Protein AF-A0A6I7MMA4-F1 (afdb_monomer_lite)

Secondary structure (DSSP, 8-state):
--HHHHHHHHHHHHHHHHHHHH---HHHHHHHHHHHTTTTTSHHHHHH--TT--B--HHHHHTT--EEEE-SSSTTEEEE--SSHHHHHHHHHHHHHH-GGGTTGGGS-TT-HHHHHHHHHHTTSSSSTTHHHHHHHHHHHHTTHHHHHHHHHHHHHTT--SS--B--SS--SSEEEEEE-SEEEEETTEEEEEEEE-EEEEE-SSPEEE-SBTTEEEEEEE--SSSTT-EEEEEEEE-TTS-EEEEEEEEEEEE---TT-EE-TT-EEEEEB--SSS-SS-EEEEEEEEE-TTS-EEEE-HHHHHHHHHHHHT---EEEETTEETTGGGS-GGG--------SSHHHHHHHHHHSGGG-----TT-HHHHHHHHHHHHHHHHHHHHTT--HHHHHHHHHHHHHHTEEE-GGG-TTSSEEEEEEETTEEEEEEEE-SS-EEEEEPPHHHHHHHHHHHT-TTS-HHHHHHHHHHHHHHHHHHHHHHHHHHHHHHHHHHHHHHH--

Radius of gyration: 26.48 Å; chains: 1; bounding box: 68×51×70 Å

pLDDT: mean 87.68, std 12.59, range [37.91, 98.69]

Structure (mmCIF, N/CA/C/O backbone):
data_AF-A0A6I7MMA4-F1
#
_entry.id   AF-A0A6I7MMA4-F1
#
loop_
_atom_site.group_PDB
_atom_site.id
_atom_site.type_symbol
_atom_site.label_atom_id
_atom_site.label_alt_id
_atom_site.label_comp_id
_atom_site.label_asym_id
_atom_site.label_entity_id
_atom_site.label_seq_id
_atom_site.pdbx_PDB_ins_code
_atom_site.Cartn_x
_atom_site.Cartn_y
_atom_site.Cartn_z
_atom_site.occupancy
_atom_site.B_iso_or_equiv
_atom_site.auth_seq_id
_atom_site.auth_comp_id
_atom_site.auth_asym_id
_atom_site.auth_atom_id
_atom_site.pdbx_PDB_model_num
ATOM 1 N N . MET A 1 1 ? 11.906 -12.642 12.356 1.00 66.19 1 MET A N 1
ATOM 2 C CA . MET A 1 1 ? 12.248 -12.448 10.930 1.00 66.19 1 MET A CA 1
ATOM 3 C C . MET A 1 1 ? 13.527 -11.612 10.872 1.00 66.19 1 MET A C 1
ATOM 5 O O . MET A 1 1 ? 13.758 -10.860 11.810 1.00 66.19 1 MET A O 1
ATOM 9 N N . SER A 1 2 ? 14.423 -11.794 9.896 1.00 89.19 2 SER A N 1
ATOM 10 C CA . SER A 1 2 ? 15.614 -10.927 9.778 1.00 89.19 2 SER A CA 1
ATOM 11 C C . SER A 1 2 ? 15.249 -9.587 9.121 1.00 89.19 2 SER A C 1
ATOM 13 O O . SER A 1 2 ? 14.313 -9.537 8.327 1.00 89.19 2 SER A O 1
ATOM 15 N N . LYS A 1 3 ? 16.024 -8.515 9.352 1.00 92.38 3 LYS A N 1
ATOM 16 C CA . LYS A 1 3 ? 15.817 -7.218 8.664 1.00 92.38 3 LYS A CA 1
ATOM 17 C C . LYS A 1 3 ? 15.862 -7.341 7.134 1.00 92.38 3 LYS A C 1
ATOM 19 O O . LYS A 1 3 ? 15.180 -6.612 6.420 1.00 92.38 3 LYS A O 1
ATOM 24 N N . ASN A 1 4 ? 16.661 -8.277 6.618 1.00 94.69 4 ASN A N 1
ATOM 25 C CA . ASN A 1 4 ? 16.709 -8.589 5.191 1.00 94.69 4 ASN A CA 1
ATOM 26 C C . ASN A 1 4 ? 15.389 -9.186 4.699 1.00 94.69 4 ASN A C 1
ATOM 28 O O . ASN A 1 4 ? 14.907 -8.793 3.642 1.00 94.69 4 ASN A O 1
ATOM 32 N N . GLN A 1 5 ? 14.820 -10.129 5.453 1.00 91.62 5 GLN A N 1
ATOM 33 C CA . GLN A 1 5 ? 13.535 -10.743 5.128 1.00 91.62 5 GLN A CA 1
ATOM 34 C C . GLN A 1 5 ? 12.402 -9.716 5.205 1.00 91.62 5 GLN A C 1
ATOM 36 O O . GLN A 1 5 ? 11.615 -9.640 4.271 1.00 91.62 5 GLN A O 1
ATOM 41 N N . GLU A 1 6 ? 12.383 -8.865 6.235 1.00 90.81 6 GLU A N 1
ATOM 42 C CA . GLU A 1 6 ? 11.407 -7.772 6.366 1.00 90.81 6 GLU A CA 1
ATOM 43 C C . GLU A 1 6 ? 11.469 -6.808 5.172 1.00 90.81 6 GLU A C 1
ATOM 45 O O . GLU A 1 6 ? 10.444 -6.485 4.573 1.00 90.81 6 GLU A O 1
ATOM 50 N N . TYR A 1 7 ? 12.675 -6.388 4.772 1.00 95.94 7 TYR A N 1
ATOM 51 C CA . TYR A 1 7 ? 12.867 -5.558 3.580 1.00 95.94 7 TYR A CA 1
ATOM 52 C C . TYR A 1 7 ? 12.388 -6.267 2.310 1.00 95.94 7 TYR A C 1
ATOM 54 O O . TYR A 1 7 ? 11.692 -5.675 1.487 1.00 95.94 7 TYR A O 1
ATOM 62 N N . ALA A 1 8 ? 12.776 -7.533 2.140 1.00 96.19 8 ALA A N 1
ATOM 63 C CA . ALA A 1 8 ? 12.435 -8.307 0.960 1.00 96.19 8 ALA A CA 1
ATOM 64 C C . ALA A 1 8 ? 10.924 -8.493 0.830 1.00 96.19 8 ALA A C 1
ATOM 66 O O . ALA A 1 8 ? 10.389 -8.290 -0.249 1.00 96.19 8 ALA A O 1
ATOM 67 N N . GLU A 1 9 ? 10.232 -8.840 1.913 1.00 90.88 9 GLU A N 1
ATOM 68 C CA . GLU A 1 9 ? 8.772 -8.948 1.923 1.00 90.88 9 GLU A CA 1
ATOM 69 C C . GLU A 1 9 ? 8.098 -7.622 1.593 1.00 90.88 9 GLU A C 1
ATOM 71 O O . GLU A 1 9 ? 7.162 -7.595 0.799 1.00 90.88 9 GLU A O 1
ATOM 76 N N . ARG A 1 10 ? 8.602 -6.519 2.156 1.00 91.75 10 ARG A N 1
ATOM 77 C CA . ARG A 1 10 ? 8.031 -5.191 1.935 1.00 91.75 10 ARG A CA 1
ATOM 78 C C . ARG A 1 10 ? 8.151 -4.722 0.485 1.00 91.75 10 ARG A C 1
ATOM 80 O O . ARG A 1 10 ? 7.225 -4.107 -0.027 1.00 91.75 10 ARG A O 1
ATOM 87 N N . TYR A 1 11 ? 9.275 -4.997 -0.177 1.00 96.38 11 TYR A N 1
ATOM 88 C CA . TYR A 1 11 ? 9.574 -4.431 -1.500 1.00 96.38 11 TYR A CA 1
ATOM 89 C C . TYR A 1 11 ? 9.587 -5.453 -2.646 1.00 96.38 11 TYR A C 1
ATOM 91 O O . TYR A 1 11 ? 9.864 -5.092 -3.794 1.00 96.38 11 TYR A O 1
ATOM 99 N N . ALA A 1 12 ? 9.242 -6.717 -2.377 1.00 96.12 12 ALA A N 1
ATOM 100 C CA . ALA A 1 12 ? 9.187 -7.775 -3.386 1.00 96.12 12 ALA A CA 1
ATOM 101 C C . ALA A 1 12 ? 8.295 -7.412 -4.571 1.00 96.12 12 ALA A C 1
ATOM 103 O O . ALA A 1 12 ? 8.682 -7.631 -5.717 1.00 96.12 12 ALA A O 1
ATOM 104 N N . ASN A 1 13 ? 7.126 -6.819 -4.318 1.00 94.31 13 ASN A N 1
ATOM 105 C CA . ASN A 1 13 ? 6.197 -6.443 -5.380 1.00 94.31 13 ASN A CA 1
ATOM 106 C C . ASN A 1 13 ? 6.811 -5.430 -6.357 1.00 94.31 13 ASN A C 1
ATOM 108 O O . ASN A 1 13 ? 6.640 -5.581 -7.568 1.00 94.31 13 ASN A O 1
ATOM 112 N N . PHE A 1 14 ? 7.589 -4.459 -5.865 1.00 96.50 14 PHE A N 1
ATOM 113 C CA . PHE A 1 14 ? 8.322 -3.536 -6.733 1.00 96.50 14 PHE A CA 1
ATOM 114 C C . PHE A 1 14 ? 9.358 -4.283 -7.570 1.00 96.50 14 PHE A C 1
ATOM 116 O O . PHE A 1 14 ? 9.364 -4.142 -8.790 1.00 96.50 14 PHE A O 1
ATOM 123 N N . ALA A 1 15 ? 10.182 -5.131 -6.952 1.00 97.50 15 ALA A N 1
ATOM 124 C CA . ALA A 1 15 ? 11.195 -5.909 -7.664 1.00 97.50 15 ALA A CA 1
ATOM 125 C C . ALA A 1 15 ? 10.592 -6.840 -8.733 1.00 97.50 15 ALA A C 1
ATOM 127 O O . ALA A 1 15 ? 11.100 -6.906 -9.850 1.00 97.50 15 ALA A O 1
ATOM 128 N N . MET A 1 16 ? 9.470 -7.500 -8.437 1.00 95.81 16 MET A N 1
ATOM 129 C CA . MET A 1 16 ? 8.753 -8.352 -9.391 1.00 95.81 16 MET A CA 1
ATOM 130 C C . MET A 1 16 ? 8.160 -7.550 -10.561 1.00 95.81 16 MET A C 1
ATOM 132 O O . MET A 1 16 ? 8.189 -8.014 -11.703 1.00 95.81 16 MET A O 1
ATOM 136 N N . VAL A 1 17 ? 7.664 -6.328 -10.314 1.00 93.94 17 VAL A N 1
ATOM 137 C CA . VAL A 1 17 ? 7.262 -5.400 -11.387 1.00 93.94 17 VAL A CA 1
ATOM 138 C C . VAL A 1 17 ? 8.458 -5.050 -12.274 1.00 93.94 17 VAL A C 1
ATOM 140 O O . VAL A 1 17 ? 8.349 -5.130 -13.500 1.00 93.94 17 VAL A O 1
ATOM 143 N N . GLN A 1 18 ? 9.605 -4.718 -11.678 1.00 95.81 18 GLN A N 1
ATOM 144 C CA . GLN A 1 18 ? 10.818 -4.395 -12.432 1.00 95.81 18 GLN A CA 1
ATOM 145 C C . GLN A 1 18 ? 11.325 -5.592 -13.250 1.00 95.81 18 GLN A C 1
ATOM 147 O O . GLN A 1 18 ? 11.716 -5.420 -14.406 1.00 95.81 18 GLN A O 1
ATOM 152 N N . MET A 1 19 ? 11.232 -6.810 -12.711 1.00 96.00 19 MET A N 1
ATOM 153 C CA . MET A 1 19 ? 11.585 -8.037 -13.425 1.00 96.00 19 MET A CA 1
ATOM 154 C C . MET A 1 19 ? 10.738 -8.236 -14.678 1.00 96.00 19 MET A C 1
ATOM 156 O O . MET A 1 19 ? 11.293 -8.411 -15.761 1.00 96.00 19 MET A O 1
ATOM 160 N N . ARG A 1 20 ? 9.409 -8.125 -14.569 1.00 91.25 20 ARG A N 1
ATOM 161 C CA . ARG A 1 20 ? 8.512 -8.239 -15.733 1.00 91.25 20 ARG A CA 1
ATOM 162 C C . ARG A 1 20 ? 8.770 -7.156 -16.777 1.00 91.25 20 ARG A C 1
ATOM 164 O O . ARG A 1 20 ? 8.728 -7.425 -17.974 1.00 91.25 20 ARG A O 1
ATOM 171 N N . LYS A 1 21 ? 9.041 -5.928 -16.331 1.00 90.81 21 LYS A N 1
ATOM 172 C CA . LYS A 1 21 ? 9.153 -4.759 -17.210 1.00 90.81 21 LYS A CA 1
ATOM 173 C C . LYS A 1 21 ? 10.514 -4.637 -17.896 1.00 90.81 21 LYS A C 1
ATOM 175 O O . LYS A 1 21 ? 10.574 -4.227 -19.057 1.00 90.81 21 LYS A O 1
ATOM 180 N N . TYR A 1 22 ? 11.596 -4.966 -17.193 1.00 94.25 22 TYR A N 1
ATOM 181 C CA . TYR A 1 22 ? 12.970 -4.728 -17.647 1.00 94.25 22 TYR A CA 1
ATOM 182 C C . TYR A 1 22 ? 13.784 -6.004 -17.872 1.00 94.25 22 TYR A C 1
ATOM 184 O O . TYR A 1 22 ? 14.734 -5.965 -18.665 1.00 94.25 22 TYR A O 1
ATOM 192 N N . GLY A 1 23 ? 13.392 -7.122 -17.253 1.00 94.06 23 GLY A N 1
ATOM 193 C CA . GLY A 1 23 ? 14.094 -8.405 -17.327 1.00 94.06 23 GLY A CA 1
ATOM 194 C C . GLY A 1 23 ? 15.254 -8.540 -16.338 1.00 94.06 23 GLY A C 1
ATOM 195 O O . GLY A 1 23 ? 16.192 -9.277 -16.618 1.00 94.06 23 GLY A O 1
ATOM 196 N N . ILE A 1 24 ? 15.232 -7.796 -15.227 1.00 97.00 24 ILE A N 1
ATOM 197 C CA . ILE A 1 24 ? 16.217 -7.909 -14.137 1.00 97.00 24 ILE A CA 1
ATOM 198 C C . ILE A 1 24 ? 15.645 -8.877 -13.096 1.00 97.00 24 ILE A C 1
ATOM 200 O O . ILE A 1 24 ? 14.524 -8.622 -12.659 1.00 97.00 24 ILE A O 1
ATOM 204 N N . PRO A 1 25 ? 16.355 -9.930 -12.651 1.00 98.38 25 PRO A N 1
ATOM 205 C CA . PRO A 1 25 ? 15.838 -10.814 -11.611 1.00 98.38 25 PRO A CA 1
ATOM 206 C C . PRO A 1 25 ? 15.384 -10.013 -10.381 1.00 98.38 25 PRO A C 1
ATOM 208 O O . PRO A 1 25 ? 16.081 -9.101 -9.909 1.00 98.38 25 PRO A O 1
ATOM 211 N N . ALA A 1 26 ? 14.201 -10.336 -9.863 1.00 98.19 26 ALA A N 1
ATOM 212 C CA . ALA A 1 26 ? 13.658 -9.703 -8.670 1.00 98.19 26 ALA A CA 1
ATOM 213 C C . ALA A 1 26 ? 14.590 -9.931 -7.470 1.00 98.19 26 ALA A C 1
ATOM 215 O O . ALA A 1 26 ? 14.830 -9.005 -6.693 1.00 98.19 26 ALA A O 1
ATOM 216 N N . SER A 1 27 ? 15.187 -11.121 -7.365 1.00 98.50 27 SER A N 1
ATOM 217 C CA . SER A 1 27 ? 16.179 -11.468 -6.344 1.00 98.50 27 SER A CA 1
ATOM 218 C C . SER A 1 27 ? 17.401 -10.547 -6.370 1.00 98.50 27 SER A C 1
ATOM 220 O O . SER A 1 27 ? 17.832 -10.075 -5.317 1.00 98.50 27 SER A O 1
ATOM 222 N N . VAL A 1 28 ? 17.921 -10.226 -7.561 1.00 98.50 28 VAL A N 1
ATOM 223 C CA . VAL A 1 28 ? 19.062 -9.316 -7.751 1.00 98.50 28 VAL A CA 1
ATOM 224 C C . VAL A 1 28 ? 18.684 -7.902 -7.331 1.00 98.50 28 VAL A C 1
ATOM 226 O O . VAL A 1 28 ? 19.398 -7.291 -6.539 1.00 98.50 28 VAL A O 1
ATOM 229 N N . THR A 1 29 ? 17.529 -7.413 -7.787 1.00 98.31 29 THR A N 1
ATOM 230 C CA . THR A 1 29 ? 17.037 -6.071 -7.439 1.00 98.31 29 THR A CA 1
ATOM 231 C C . THR A 1 29 ? 16.865 -5.920 -5.923 1.00 98.31 29 THR A C 1
ATOM 233 O O . THR A 1 29 ? 17.318 -4.934 -5.344 1.00 98.31 29 THR A O 1
ATOM 236 N N . LEU A 1 30 ? 16.269 -6.915 -5.256 1.00 98.50 30 LEU A N 1
ATOM 237 C CA . LEU A 1 30 ? 16.106 -6.922 -3.800 1.00 98.50 30 LEU A CA 1
ATOM 238 C C . LEU A 1 30 ? 17.442 -7.007 -3.062 1.00 98.50 30 LEU A C 1
ATOM 240 O O . LEU A 1 30 ? 17.623 -6.317 -2.063 1.00 98.50 30 LEU A O 1
ATOM 244 N N . ALA A 1 31 ? 18.378 -7.832 -3.534 1.00 98.25 31 ALA A N 1
ATOM 245 C CA . ALA A 1 31 ? 19.687 -7.971 -2.906 1.00 98.25 31 ALA A CA 1
ATOM 246 C C . ALA A 1 31 ? 20.511 -6.681 -2.995 1.00 98.25 31 ALA A C 1
ATOM 248 O O . ALA A 1 31 ? 21.134 -6.297 -2.004 1.00 98.25 31 ALA A O 1
ATOM 249 N N . GLN A 1 32 ? 20.466 -5.986 -4.138 1.00 97.88 32 GLN A N 1
ATOM 250 C CA . GLN A 1 32 ? 21.055 -4.654 -4.279 1.00 97.88 32 GLN A CA 1
ATOM 251 C C . GLN A 1 32 ? 20.352 -3.662 -3.353 1.00 97.88 32 GLN A C 1
ATOM 253 O O . GLN A 1 32 ? 21.014 -3.018 -2.550 1.00 97.88 32 GLN A O 1
ATOM 258 N N . GLY A 1 33 ? 19.017 -3.610 -3.362 1.00 97.75 33 GLY A N 1
ATOM 259 C CA . GLY A 1 33 ? 18.263 -2.745 -2.456 1.00 97.75 33 GLY A CA 1
ATOM 260 C C . GLY A 1 33 ? 18.636 -2.967 -0.986 1.00 97.75 33 GLY A C 1
ATOM 261 O O . GLY A 1 33 ? 18.891 -2.009 -0.264 1.00 97.75 33 GLY A O 1
ATOM 262 N N . ILE A 1 34 ? 18.751 -4.220 -0.539 1.00 97.94 34 ILE A N 1
ATOM 263 C CA . ILE A 1 34 ? 19.208 -4.586 0.810 1.00 97.94 34 ILE A CA 1
ATOM 264 C C . ILE A 1 34 ? 20.604 -4.030 1.101 1.00 97.94 34 ILE A C 1
ATOM 266 O O . ILE A 1 34 ? 20.800 -3.412 2.149 1.00 97.94 34 ILE A O 1
ATOM 270 N N . LEU A 1 35 ? 21.553 -4.266 0.196 1.00 95.81 35 LEU A N 1
ATOM 271 C CA . LEU A 1 35 ? 22.952 -3.903 0.377 1.00 95.81 35 LEU A CA 1
ATOM 272 C C . LEU A 1 35 ? 23.149 -2.382 0.394 1.00 95.81 35 LEU A C 1
ATOM 274 O O . LEU A 1 35 ? 23.764 -1.864 1.320 1.00 95.81 35 LEU A O 1
ATOM 278 N N . GLU A 1 36 ? 22.584 -1.675 -0.586 1.00 94.81 36 GLU A N 1
ATOM 279 C CA . GLU A 1 36 ? 22.811 -0.238 -0.793 1.00 94.81 36 GLU A CA 1
ATOM 280 C C . GLU A 1 36 ? 22.034 0.642 0.206 1.00 94.81 36 GLU A C 1
ATOM 282 O O . GLU A 1 36 ? 22.424 1.772 0.496 1.00 94.81 36 GLU A O 1
ATOM 287 N N . SER A 1 37 ? 20.924 0.143 0.762 1.00 96.19 37 SER A N 1
ATOM 288 C CA . SER A 1 37 ? 20.077 0.916 1.686 1.00 96.19 37 SER A CA 1
ATOM 289 C C . SER A 1 37 ? 20.220 0.527 3.156 1.00 96.19 37 SER A C 1
ATOM 291 O O . SER A 1 37 ? 19.464 1.031 3.991 1.00 96.19 37 SER A O 1
ATOM 293 N N . SER A 1 38 ? 21.141 -0.383 3.490 1.00 95.81 38 SER A N 1
ATOM 294 C CA . SER A 1 38 ? 21.197 -1.022 4.811 1.00 95.81 38 SER A CA 1
ATOM 295 C C . SER A 1 38 ? 19.822 -1.564 5.217 1.00 95.81 38 SER A C 1
ATOM 297 O O . SER A 1 38 ? 19.294 -1.215 6.273 1.00 95.81 38 SER A O 1
ATOM 299 N N . ASN A 1 39 ? 19.190 -2.347 4.336 1.00 96.31 39 ASN A N 1
ATOM 300 C CA . ASN A 1 39 ? 17.830 -2.870 4.528 1.00 96.31 39 ASN A CA 1
ATOM 301 C C . ASN A 1 39 ? 16.769 -1.775 4.735 1.00 96.31 39 ASN A C 1
ATOM 303 O O . ASN A 1 39 ? 15.865 -1.909 5.562 1.00 96.31 39 ASN A O 1
ATOM 307 N N . GLY A 1 40 ? 16.883 -0.667 4.006 1.00 95.69 40 GLY A N 1
ATOM 308 C CA . GLY A 1 40 ? 15.987 0.487 4.095 1.00 95.69 40 GLY A CA 1
ATOM 309 C C . GLY A 1 40 ? 16.184 1.332 5.354 1.00 95.69 40 GLY A C 1
ATOM 310 O O . GLY A 1 40 ? 15.371 2.211 5.622 1.00 95.69 40 GLY A O 1
ATOM 311 N N . GLN A 1 41 ? 17.228 1.066 6.145 1.00 95.44 41 GLN A N 1
ATOM 312 C CA . GLN A 1 41 ? 17.505 1.785 7.391 1.00 95.44 41 GLN A CA 1
ATOM 313 C C . GLN A 1 41 ? 18.466 2.962 7.202 1.00 95.44 41 GLN A C 1
ATOM 315 O O . GLN A 1 41 ? 18.665 3.743 8.131 1.00 95.44 41 GLN A O 1
ATOM 320 N N . SER A 1 42 ? 19.091 3.103 6.028 1.00 94.94 42 SER A N 1
ATOM 321 C CA . SER A 1 42 ? 19.957 4.249 5.766 1.00 94.94 42 SER A CA 1
ATOM 322 C C . SER A 1 42 ? 19.147 5.546 5.773 1.00 94.94 42 SER A C 1
ATOM 324 O O . SER A 1 42 ? 18.000 5.599 5.324 1.00 94.94 42 SER A O 1
ATOM 326 N N . ARG A 1 43 ? 19.765 6.635 6.249 1.00 93.44 43 ARG A N 1
ATOM 327 C CA . ARG A 1 43 ? 19.132 7.961 6.239 1.00 93.44 43 ARG A CA 1
ATOM 328 C C . ARG A 1 43 ? 18.704 8.363 4.823 1.00 93.44 43 ARG A C 1
ATOM 330 O O . ARG A 1 43 ? 17.659 8.985 4.670 1.00 93.44 43 ARG A O 1
ATOM 337 N N . LEU A 1 44 ? 19.501 8.000 3.817 1.00 94.50 44 LEU A N 1
ATOM 338 C CA . LEU A 1 44 ? 19.212 8.266 2.411 1.00 94.50 44 LEU A CA 1
ATOM 339 C C . LEU A 1 44 ? 17.933 7.546 1.951 1.00 94.50 44 LEU A C 1
ATOM 341 O O . LEU A 1 44 ? 17.061 8.171 1.353 1.00 94.50 44 LEU A O 1
ATOM 345 N N . ALA A 1 45 ? 17.778 6.265 2.293 1.00 96.31 45 ALA A N 1
ATOM 346 C CA . ALA A 1 45 ? 16.575 5.506 1.969 1.00 96.31 45 ALA A CA 1
ATOM 347 C C . ALA A 1 45 ? 15.342 6.053 2.701 1.00 96.31 45 ALA A C 1
ATOM 349 O O . ALA A 1 45 ? 14.313 6.276 2.077 1.00 96.31 45 ALA A O 1
ATOM 350 N N . GLN A 1 46 ? 15.458 6.351 3.998 1.00 93.62 46 GLN A N 1
ATOM 351 C CA . GLN A 1 46 ? 14.330 6.818 4.812 1.00 93.62 46 GLN A CA 1
ATOM 352 C C . GLN A 1 46 ? 13.861 8.237 4.472 1.00 93.62 46 GLN A C 1
ATOM 354 O O . GLN A 1 46 ? 12.670 8.520 4.563 1.00 93.62 46 GLN A O 1
ATOM 359 N N . LYS A 1 47 ? 14.784 9.150 4.138 1.00 94.62 47 LYS A N 1
ATOM 360 C CA . LYS A 1 47 ? 14.448 10.563 3.890 1.00 94.62 47 LYS A CA 1
ATOM 361 C C . LYS A 1 47 ? 14.196 10.885 2.425 1.00 94.62 47 LYS A C 1
ATOM 363 O O . LYS A 1 47 ? 13.399 11.769 2.145 1.00 94.62 47 LYS A O 1
ATOM 368 N N . GLU A 1 48 ? 14.875 10.194 1.513 1.00 96.56 48 GLU A N 1
ATOM 369 C CA . GLU A 1 48 ? 14.837 10.504 0.078 1.00 96.56 48 GLU A CA 1
ATOM 370 C C . GLU A 1 48 ? 14.186 9.394 -0.756 1.00 96.56 48 GLU A C 1
ATOM 372 O O . GLU A 1 48 ? 14.183 9.483 -1.984 1.00 96.56 48 GLU A O 1
ATOM 377 N N . ASN A 1 49 ? 13.700 8.316 -0.123 1.00 96.75 49 ASN A N 1
ATOM 378 C CA . ASN A 1 49 ? 13.231 7.098 -0.792 1.00 96.75 49 ASN A CA 1
ATOM 379 C C . ASN A 1 49 ? 14.268 6.497 -1.760 1.00 96.75 49 ASN A C 1
ATOM 381 O O . ASN A 1 49 ? 13.918 5.761 -2.678 1.00 96.75 49 ASN A O 1
ATOM 385 N N . ASN A 1 50 ? 15.559 6.797 -1.584 1.00 96.94 50 ASN A N 1
ATOM 386 C CA . ASN A 1 50 ? 16.620 6.377 -2.496 1.00 96.94 50 ASN A CA 1
ATOM 387 C C . ASN A 1 50 ? 17.300 5.103 -1.985 1.00 96.94 50 ASN A C 1
ATOM 389 O O . ASN A 1 50 ? 18.216 5.145 -1.166 1.00 96.94 50 ASN A O 1
ATOM 393 N N . HIS A 1 51 ? 16.820 3.957 -2.472 1.00 97.56 51 HIS A N 1
ATOM 394 C CA . HIS A 1 51 ? 17.231 2.636 -1.987 1.00 97.56 51 HIS A CA 1
ATOM 395 C C . HIS A 1 51 ? 18.483 2.070 -2.674 1.00 97.56 51 HIS A C 1
ATOM 397 O O . HIS A 1 51 ? 18.972 1.025 -2.256 1.00 97.56 51 HIS A O 1
ATOM 403 N N . PHE A 1 52 ? 18.997 2.743 -3.706 1.00 96.19 52 PHE A N 1
ATOM 404 C CA . PHE A 1 52 ? 20.094 2.249 -4.550 1.00 96.19 52 PHE A CA 1
ATOM 405 C C . PHE A 1 52 ? 21.279 3.220 -4.623 1.00 96.19 52 PHE A C 1
ATOM 407 O O . PHE A 1 52 ? 22.140 3.069 -5.485 1.00 96.19 52 PHE A O 1
ATOM 414 N N . GLY A 1 53 ? 21.302 4.258 -3.778 1.00 92.94 53 GLY A N 1
ATOM 415 C CA . GLY A 1 53 ? 22.410 5.217 -3.728 1.00 92.94 53 GLY A CA 1
ATOM 416 C C . GLY A 1 53 ? 22.603 6.024 -5.018 1.00 92.94 53 GLY A C 1
ATOM 417 O O . GLY A 1 53 ? 23.714 6.448 -5.327 1.00 92.94 53 GLY A O 1
ATOM 418 N N . ILE A 1 54 ? 21.545 6.244 -5.808 1.00 92.44 54 ILE A N 1
ATOM 419 C CA . ILE A 1 54 ? 21.677 6.898 -7.120 1.00 92.44 54 ILE A CA 1
ATOM 420 C C . ILE A 1 54 ? 21.982 8.390 -6.927 1.00 92.44 54 ILE A C 1
ATOM 422 O O . ILE A 1 54 ? 21.184 9.124 -6.333 1.00 92.44 54 ILE A O 1
ATOM 426 N N . LYS A 1 55 ? 23.126 8.837 -7.458 1.00 91.81 55 LYS A N 1
ATOM 427 C CA . LYS A 1 55 ? 23.565 10.241 -7.433 1.00 91.81 55 LYS A CA 1
ATOM 428 C C . LYS A 1 55 ? 22.728 11.098 -8.397 1.00 91.81 55 LYS A C 1
ATOM 430 O O . LYS A 1 55 ? 22.404 10.675 -9.507 1.00 91.81 55 LYS A O 1
ATOM 435 N N . ALA A 1 56 ? 22.408 12.321 -7.983 1.00 93.69 56 ALA A N 1
ATOM 436 C CA . ALA A 1 56 ? 21.675 13.296 -8.786 1.00 93.69 56 ALA A CA 1
ATOM 437 C C . ALA A 1 56 ? 22.602 13.919 -9.836 1.00 93.69 56 ALA A C 1
ATOM 439 O O . ALA A 1 56 ? 23.456 14.754 -9.534 1.00 93.69 56 ALA A O 1
ATOM 440 N N . THR A 1 57 ? 22.433 13.493 -11.086 1.00 92.31 57 THR A N 1
ATOM 441 C CA . THR A 1 57 ? 23.195 14.009 -12.228 1.00 92.31 57 THR A CA 1
ATOM 442 C C . THR A 1 57 ? 22.719 15.405 -12.640 1.00 92.31 57 THR A C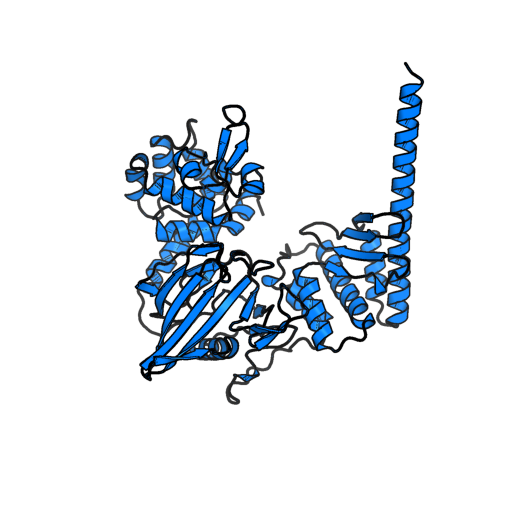 1
ATOM 444 O O . THR A 1 57 ? 21.635 15.845 -12.257 1.00 92.31 57 THR A O 1
ATOM 447 N N . ALA A 1 58 ? 23.501 16.101 -13.471 1.00 93.00 58 ALA A N 1
ATOM 448 C CA . ALA A 1 58 ? 23.078 17.382 -14.047 1.00 93.00 58 ALA A CA 1
ATOM 449 C C . ALA A 1 58 ? 21.737 17.253 -14.794 1.00 93.00 58 ALA A C 1
ATOM 451 O O . ALA A 1 58 ? 20.823 18.027 -14.537 1.00 93.00 58 ALA A O 1
ATOM 452 N N . ALA A 1 59 ? 21.580 16.201 -15.606 1.00 91.62 59 ALA A N 1
ATOM 453 C CA . ALA A 1 59 ? 20.346 15.930 -16.343 1.00 91.62 59 ALA A CA 1
ATOM 454 C C . ALA A 1 59 ? 19.131 15.694 -15.425 1.00 91.62 59 ALA A C 1
ATOM 456 O O . ALA A 1 59 ? 18.028 16.129 -15.743 1.00 91.62 59 ALA A O 1
ATOM 457 N N . TRP A 1 60 ? 19.320 15.035 -14.274 1.00 92.81 60 TRP A N 1
ATOM 458 C CA . TRP A 1 60 ? 18.256 14.866 -13.279 1.00 92.81 60 TRP A CA 1
ATOM 459 C C . TRP A 1 60 ? 17.778 16.217 -12.738 1.00 92.81 60 TRP A C 1
ATOM 461 O O . TRP A 1 60 ? 16.579 16.474 -12.679 1.00 92.81 60 TRP A O 1
ATOM 471 N N . ILE A 1 61 ? 18.721 17.092 -12.386 1.00 92.56 61 ILE A N 1
ATOM 472 C CA . ILE A 1 61 ? 18.429 18.414 -11.821 1.00 92.56 61 ILE A CA 1
ATOM 473 C C . ILE A 1 61 ? 17.785 19.325 -12.873 1.00 92.56 61 ILE A C 1
ATOM 475 O O . ILE A 1 61 ? 16.791 19.986 -12.584 1.00 92.56 61 ILE A O 1
ATOM 479 N N . GLU A 1 62 ? 18.310 19.335 -14.100 1.00 92.81 62 GLU A N 1
ATOM 480 C CA . GLU A 1 62 ? 17.746 20.089 -15.228 1.00 92.81 62 GLU A CA 1
ATOM 481 C C . GLU A 1 62 ? 16.323 19.630 -15.571 1.00 92.81 62 GLU A C 1
ATOM 483 O O . GLU A 1 62 ? 15.474 20.450 -15.914 1.00 92.81 62 GLU A O 1
ATOM 488 N N . GLY A 1 63 ? 16.036 18.336 -15.402 1.00 89.19 63 GLY A N 1
ATOM 489 C CA . GLY A 1 63 ? 14.694 17.765 -15.519 1.00 89.19 63 GLY A CA 1
ATOM 490 C C . GLY A 1 63 ? 13.750 18.090 -14.355 1.00 89.19 63 GLY A C 1
ATOM 491 O O . GLY A 1 63 ? 12.641 17.560 -14.321 1.00 89.19 63 GLY A O 1
ATOM 492 N N . GLY A 1 64 ? 14.166 18.924 -13.394 1.00 89.94 64 GLY A N 1
ATOM 493 C CA . GLY A 1 64 ? 13.375 19.294 -12.216 1.00 89.94 64 GLY A CA 1
ATOM 494 C C . GLY A 1 64 ? 13.404 18.261 -11.084 1.00 89.94 64 GLY A C 1
ATOM 495 O O . GLY A 1 64 ? 12.602 18.341 -10.153 1.00 89.94 64 GLY A O 1
ATOM 496 N N . GLY A 1 65 ? 14.311 17.286 -11.145 1.00 91.75 65 GLY A N 1
ATOM 497 C CA . GLY A 1 65 ? 14.457 16.247 -10.137 1.00 91.75 65 GLY A CA 1
ATOM 498 C C . GLY A 1 65 ? 14.936 16.790 -8.788 1.00 91.75 65 GLY A C 1
ATOM 499 O O . GLY A 1 65 ? 15.904 17.551 -8.702 1.00 91.75 65 GLY A O 1
ATOM 500 N N . LYS A 1 66 ? 14.280 16.361 -7.704 1.00 95.00 66 LYS A N 1
ATOM 501 C CA . LYS A 1 66 ? 14.660 16.712 -6.326 1.00 95.00 66 LYS A CA 1
ATOM 502 C C . LYS A 1 66 ? 15.917 15.953 -5.900 1.00 95.00 66 LYS A C 1
ATOM 504 O O . LYS A 1 66 ? 16.175 14.847 -6.375 1.00 95.00 66 LYS A O 1
ATOM 509 N N . TYR A 1 67 ? 16.701 16.520 -4.991 1.00 95.75 67 TYR A N 1
ATOM 510 C CA . TYR A 1 67 ? 17.887 15.860 -4.449 1.00 95.75 67 TYR A CA 1
ATOM 511 C C . TYR A 1 67 ? 18.130 16.255 -2.993 1.00 95.75 67 TYR A C 1
ATOM 513 O O . TYR A 1 67 ? 17.773 17.358 -2.578 1.00 95.75 67 TYR A O 1
ATOM 521 N N . GLY A 1 68 ? 18.774 15.362 -2.246 1.00 93.25 68 GLY A N 1
ATOM 522 C CA . GLY A 1 68 ? 19.301 15.634 -0.912 1.00 93.25 68 GLY A CA 1
ATOM 523 C C . GLY A 1 68 ? 20.831 15.694 -0.918 1.00 93.25 68 GLY A C 1
ATOM 524 O O . GLY A 1 68 ? 21.476 15.134 -1.809 1.00 93.25 68 GLY A O 1
ATOM 525 N N . LEU A 1 69 ? 21.405 16.394 0.062 1.00 91.88 69 LEU A N 1
ATOM 526 C CA . LEU A 1 69 ? 22.855 16.504 0.257 1.00 91.88 69 LEU A CA 1
ATOM 527 C C . LEU A 1 69 ? 23.318 15.531 1.339 1.00 91.88 69 LEU A C 1
ATOM 529 O O . LEU A 1 69 ? 22.810 15.556 2.463 1.00 91.88 69 LEU A O 1
ATOM 533 N N . TYR A 1 70 ? 24.286 14.691 0.987 1.00 88.94 70 TYR A N 1
ATOM 534 C CA . TYR A 1 70 ? 24.860 13.678 1.863 1.00 88.94 70 TYR A CA 1
ATOM 535 C C . TYR A 1 70 ? 26.368 13.604 1.640 1.00 88.94 70 TYR A C 1
ATOM 537 O O . TYR A 1 70 ? 26.845 13.754 0.520 1.00 88.94 70 TYR A O 1
ATOM 545 N N . THR A 1 71 ? 27.119 13.368 2.711 1.00 82.69 71 THR A N 1
ATOM 546 C CA . THR A 1 71 ? 28.561 13.126 2.620 1.00 82.69 71 THR A CA 1
ATOM 547 C C . THR A 1 71 ? 28.794 11.628 2.484 1.00 82.69 71 THR A C 1
ATOM 549 O O . THR A 1 71 ? 28.423 10.883 3.392 1.00 82.69 71 THR A O 1
ATOM 552 N N . ASP A 1 72 ? 29.381 11.217 1.361 1.00 77.62 72 ASP A N 1
ATOM 553 C CA . ASP A 1 72 ? 29.747 9.828 1.060 1.00 77.62 72 ASP A CA 1
ATOM 554 C C . ASP A 1 72 ? 31.251 9.751 0.740 1.00 77.62 72 ASP A C 1
ATOM 556 O O . ASP A 1 72 ? 32.070 9.793 1.660 1.00 77.62 72 ASP A O 1
ATOM 560 N N . ASP A 1 73 ? 31.639 9.782 -0.539 1.00 76.50 73 ASP A N 1
ATOM 561 C CA . ASP A 1 73 ? 33.043 9.879 -0.960 1.00 76.50 73 ASP A CA 1
ATOM 562 C C . ASP A 1 73 ? 33.582 11.308 -0.786 1.00 76.50 73 ASP A C 1
ATOM 564 O O . ASP A 1 73 ? 34.774 11.536 -0.551 1.00 76.50 73 ASP A O 1
ATOM 568 N N . LYS A 1 74 ? 32.700 12.297 -0.960 1.00 80.06 74 LYS A N 1
ATOM 569 C CA . LYS A 1 74 ? 32.990 13.727 -0.834 1.00 80.06 74 LYS A CA 1
ATOM 570 C C . LYS A 1 74 ? 31.927 14.413 0.031 1.00 80.06 74 LYS A C 1
ATOM 572 O O . LYS A 1 74 ? 30.788 13.950 0.093 1.00 80.06 74 LYS A O 1
ATOM 577 N N . PRO A 1 75 ? 32.269 15.532 0.693 1.00 83.38 75 PRO A N 1
ATOM 578 C CA . PRO A 1 75 ? 31.270 16.379 1.334 1.00 83.38 75 PRO A CA 1
ATOM 579 C C . PRO A 1 75 ? 30.216 16.865 0.333 1.00 83.38 75 PRO A C 1
ATOM 581 O O . PRO A 1 75 ? 30.554 17.210 -0.801 1.00 83.38 75 PRO A O 1
ATOM 584 N N . ASP A 1 76 ? 28.961 16.921 0.785 1.00 85.44 76 ASP A N 1
ATOM 585 C CA . ASP A 1 76 ? 27.830 17.527 0.069 1.00 85.44 76 ASP A CA 1
ATOM 586 C C . ASP A 1 76 ? 27.559 16.945 -1.332 1.00 85.44 76 ASP A C 1
ATOM 588 O O . ASP A 1 76 ? 27.199 17.656 -2.278 1.00 85.44 76 ASP A O 1
ATOM 592 N N . GLU A 1 77 ? 27.693 15.627 -1.480 1.00 90.75 77 GLU A N 1
ATOM 593 C CA . GLU A 1 77 ? 27.267 14.942 -2.694 1.00 90.75 77 GLU A CA 1
ATOM 594 C C . GLU A 1 77 ? 25.742 14.953 -2.833 1.00 90.75 77 GLU A C 1
ATOM 596 O O . GLU A 1 77 ? 24.983 14.818 -1.869 1.00 90.75 77 GLU A O 1
ATOM 601 N N . LYS A 1 78 ? 25.280 15.133 -4.075 1.00 94.25 78 LYS A N 1
ATOM 602 C CA . LYS A 1 78 ? 23.856 15.201 -4.403 1.00 94.25 78 LYS A CA 1
ATOM 603 C C . LYS A 1 78 ? 23.345 13.808 -4.737 1.00 94.25 78 LYS A C 1
ATOM 605 O O . LYS A 1 78 ? 23.797 13.203 -5.709 1.00 94.25 78 LYS A O 1
ATOM 610 N N . PHE A 1 79 ? 22.351 13.338 -3.997 1.00 95.62 79 PHE A N 1
ATOM 611 C CA . PHE A 1 79 ? 21.651 12.084 -4.269 1.00 95.62 79 PHE A CA 1
ATOM 612 C C . PHE A 1 79 ? 20.212 12.357 -4.681 1.00 95.62 79 PHE A C 1
ATOM 614 O O . PHE A 1 79 ? 19.578 13.264 -4.144 1.00 95.62 79 PHE A O 1
ATOM 621 N N . CYS A 1 80 ? 19.698 11.587 -5.640 1.00 96.56 80 CYS A N 1
ATOM 622 C CA . CYS A 1 80 ? 18.314 11.720 -6.089 1.00 96.56 80 CYS A CA 1
ATOM 623 C C . CYS A 1 80 ? 17.349 11.563 -4.909 1.00 96.56 80 CYS A C 1
ATOM 625 O O . CYS A 1 80 ? 17.563 10.708 -4.047 1.00 96.56 80 CYS A O 1
ATOM 627 N N . SER A 1 81 ? 16.289 12.368 -4.913 1.00 96.44 81 SER A N 1
ATOM 628 C CA . SER A 1 81 ? 15.177 12.298 -3.971 1.00 96.44 81 SER A CA 1
ATOM 629 C C . SER A 1 81 ? 13.898 11.972 -4.722 1.00 96.44 81 SER A C 1
ATOM 631 O O . SER A 1 81 ? 13.576 12.620 -5.724 1.00 96.44 81 SER A O 1
ATOM 633 N N . TYR A 1 82 ? 13.199 10.940 -4.265 1.00 94.81 82 TYR A N 1
ATOM 634 C CA . TYR A 1 82 ? 12.063 10.353 -4.958 1.00 94.81 82 TYR A CA 1
ATOM 635 C C . TYR A 1 82 ? 10.764 10.541 -4.179 1.00 94.81 82 TYR A C 1
ATOM 637 O O . TYR A 1 82 ? 10.745 10.512 -2.948 1.00 94.81 82 TYR A O 1
ATOM 645 N N . ALA A 1 83 ? 9.655 10.682 -4.909 1.00 90.88 83 ALA A N 1
ATOM 646 C CA . ALA A 1 83 ? 8.332 10.773 -4.296 1.00 90.88 83 ALA A CA 1
ATOM 647 C C . ALA A 1 83 ? 7.939 9.461 -3.601 1.00 90.88 83 ALA A C 1
ATOM 649 O O . ALA A 1 83 ? 7.322 9.488 -2.542 1.00 90.88 83 ALA A O 1
ATOM 650 N N . THR A 1 84 ? 8.330 8.328 -4.185 1.00 91.62 84 THR A N 1
ATOM 651 C CA . THR A 1 84 ? 7.976 6.984 -3.718 1.00 91.62 84 THR A CA 1
ATOM 652 C C . THR A 1 84 ? 9.187 6.053 -3.728 1.00 91.62 84 THR A C 1
ATOM 654 O O . THR A 1 84 ? 10.145 6.290 -4.469 1.00 91.62 84 THR A O 1
ATOM 657 N N . VAL A 1 85 ? 9.159 4.965 -2.948 1.00 95.06 85 VAL A N 1
ATOM 658 C CA . VAL A 1 85 ? 10.231 3.950 -3.005 1.00 95.06 85 VAL A CA 1
ATOM 659 C C . VAL A 1 85 ? 10.233 3.290 -4.379 1.00 95.06 85 VAL A C 1
ATOM 661 O O . VAL A 1 85 ? 11.299 3.090 -4.968 1.00 95.06 85 VAL A O 1
ATOM 664 N N . GLY A 1 86 ? 9.041 3.042 -4.931 1.00 94.19 86 GLY A N 1
ATOM 665 C CA . GLY A 1 86 ? 8.856 2.521 -6.282 1.00 94.19 86 GLY A CA 1
ATOM 666 C C . GLY A 1 86 ? 9.588 3.318 -7.372 1.00 94.19 86 GLY A C 1
ATOM 667 O O . GLY A 1 86 ? 10.144 2.717 -8.292 1.00 94.19 86 GLY A O 1
ATOM 668 N N . ASP A 1 87 ? 9.679 4.646 -7.245 1.00 94.88 87 ASP A N 1
ATOM 669 C CA . ASP A 1 87 ? 10.421 5.497 -8.190 1.00 94.88 87 ASP A CA 1
ATOM 670 C C . ASP A 1 87 ? 11.928 5.227 -8.178 1.00 94.88 87 ASP A C 1
ATOM 672 O O . ASP A 1 87 ? 12.575 5.274 -9.226 1.00 94.88 87 ASP A O 1
ATOM 676 N N . SER A 1 88 ? 12.498 4.904 -7.014 1.00 97.44 88 SER A N 1
ATOM 677 C CA . SER A 1 88 ? 13.911 4.527 -6.934 1.00 97.44 88 SER A CA 1
ATOM 678 C C . SER A 1 88 ? 14.175 3.172 -7.595 1.00 97.44 88 SER A C 1
ATOM 680 O O . SER A 1 88 ? 15.177 3.023 -8.292 1.00 97.44 88 SER A O 1
ATOM 682 N N . TYR A 1 89 ? 13.245 2.217 -7.456 1.00 97.88 89 TYR A N 1
ATOM 683 C CA . TYR A 1 89 ? 13.290 0.911 -8.127 1.00 97.88 89 TYR A CA 1
ATOM 684 C C . TYR A 1 89 ? 13.176 1.055 -9.648 1.00 97.88 89 TYR A C 1
ATOM 686 O O . TYR A 1 89 ? 13.920 0.415 -10.395 1.00 97.88 89 TYR A O 1
ATOM 694 N N . GLU A 1 90 ? 12.276 1.921 -10.112 1.00 95.31 90 GLU A N 1
ATOM 695 C CA . GLU A 1 90 ? 12.113 2.258 -11.525 1.00 95.31 90 GLU A CA 1
ATOM 696 C C . GLU A 1 90 ? 13.374 2.934 -12.088 1.00 95.31 90 GLU A C 1
ATOM 698 O O . GLU A 1 90 ? 13.878 2.522 -13.134 1.00 95.31 90 GLU A O 1
ATOM 703 N N . HIS A 1 91 ? 13.928 3.940 -11.396 1.00 95.50 91 HIS A N 1
ATOM 704 C CA . HIS A 1 91 ? 15.138 4.633 -11.849 1.00 95.50 91 HIS A CA 1
ATOM 705 C C . HIS A 1 91 ? 16.348 3.690 -11.879 1.00 95.50 91 HIS A C 1
ATOM 707 O O . HIS A 1 91 ? 17.076 3.673 -12.871 1.00 95.50 91 HIS A O 1
ATOM 713 N N . HIS A 1 92 ? 16.525 2.850 -10.855 1.00 97.06 92 HIS A N 1
ATOM 714 C CA . HIS A 1 92 ? 17.564 1.818 -10.831 1.00 97.06 92 HIS A CA 1
ATOM 715 C C . HIS A 1 92 ? 17.451 0.865 -12.030 1.00 97.06 92 HIS A C 1
ATOM 717 O O . HIS A 1 92 ? 18.421 0.629 -12.753 1.00 97.06 92 HIS A O 1
ATOM 723 N N . SER A 1 93 ? 16.246 0.363 -12.295 1.00 96.75 93 SER A N 1
ATOM 724 C CA . SER A 1 93 ? 16.017 -0.608 -13.367 1.00 96.75 93 SER A CA 1
ATOM 725 C C . SER A 1 93 ? 16.223 0.001 -14.751 1.00 96.75 93 SER A C 1
ATOM 727 O O . SER A 1 93 ? 16.848 -0.613 -15.620 1.00 96.75 93 SER A O 1
ATOM 729 N N . ARG A 1 94 ? 15.777 1.248 -14.946 1.00 95.06 94 ARG A N 1
ATOM 730 C CA . ARG A 1 94 ? 16.070 2.026 -16.153 1.00 95.06 94 ARG A CA 1
ATOM 731 C C . ARG A 1 94 ? 17.561 2.275 -16.326 1.00 95.06 94 ARG A C 1
ATOM 733 O O . ARG A 1 94 ? 18.066 2.066 -17.424 1.00 95.06 94 ARG A O 1
ATOM 740 N N . PHE A 1 95 ? 18.270 2.656 -15.264 1.00 94.56 95 PHE A N 1
ATOM 741 C CA . PHE A 1 95 ? 19.718 2.859 -15.302 1.00 94.56 95 PHE A CA 1
ATOM 742 C C . PHE A 1 95 ? 20.447 1.602 -15.794 1.00 94.56 95 PHE A C 1
ATOM 744 O O . PHE A 1 95 ? 21.272 1.696 -16.705 1.00 94.56 95 PHE A O 1
ATOM 751 N N . LEU A 1 96 ? 20.100 0.424 -15.262 1.00 96.12 96 LEU A N 1
ATOM 752 C CA . LEU A 1 96 ? 20.676 -0.841 -15.725 1.00 96.12 96 LEU A CA 1
ATOM 753 C C . LEU A 1 96 ? 20.296 -1.143 -17.181 1.00 96.12 96 LEU A C 1
ATOM 755 O O . LEU A 1 96 ? 21.158 -1.534 -17.965 1.00 96.12 96 LEU A O 1
ATOM 759 N N . LYS A 1 97 ? 19.029 -0.939 -17.566 1.00 95.62 97 LYS A N 1
ATOM 760 C CA . LYS A 1 97 ? 18.537 -1.258 -18.915 1.00 95.62 97 LYS A CA 1
ATOM 761 C C . LYS A 1 97 ? 19.109 -0.356 -20.008 1.00 95.62 97 LYS A C 1
ATOM 763 O O . LYS A 1 97 ? 19.410 -0.832 -21.101 1.00 95.62 97 LYS A O 1
ATOM 768 N N . GLU A 1 98 ? 19.203 0.941 -19.742 1.00 94.19 98 GLU A N 1
ATOM 769 C CA . GLU A 1 98 ? 19.590 1.964 -20.719 1.00 94.19 98 GLU A CA 1
ATOM 770 C C . GLU A 1 98 ? 21.119 2.053 -20.871 1.00 94.19 98 GLU A C 1
ATOM 772 O O . GLU A 1 98 ? 21.631 2.432 -21.929 1.00 94.19 98 GLU A O 1
ATOM 777 N N . ASN A 1 99 ? 21.876 1.653 -19.845 1.00 93.94 99 ASN A N 1
ATOM 778 C CA . ASN A 1 99 ? 23.330 1.670 -19.880 1.00 93.94 99 ASN A CA 1
ATOM 779 C C . ASN A 1 99 ? 23.894 0.403 -20.541 1.00 93.94 99 ASN A C 1
ATOM 781 O O . ASN A 1 99 ? 23.904 -0.687 -19.967 1.00 93.94 99 ASN A O 1
ATOM 785 N N . LYS A 1 100 ? 24.465 0.573 -21.741 1.00 95.00 100 LYS A N 1
ATOM 7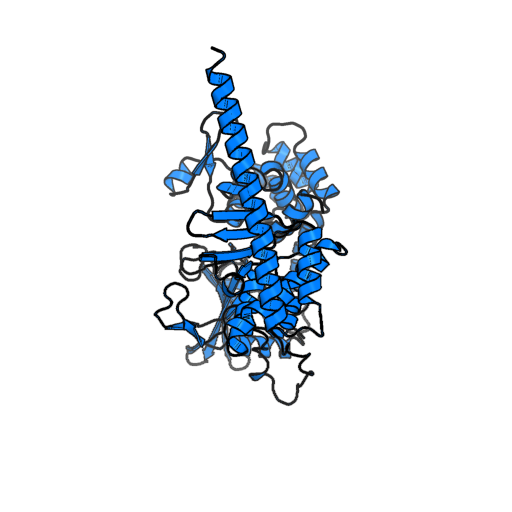86 C CA . LYS A 1 100 ? 25.057 -0.508 -22.552 1.00 95.00 100 LYS A CA 1
ATOM 787 C C . LYS A 1 100 ? 26.097 -1.353 -21.812 1.00 95.00 100 LYS A C 1
ATOM 789 O O . LYS A 1 100 ? 26.327 -2.491 -22.208 1.00 95.00 100 LYS A O 1
ATOM 794 N N . ARG A 1 101 ? 26.710 -0.828 -20.748 1.00 95.56 101 ARG A N 1
ATOM 795 C CA . ARG A 1 101 ? 27.677 -1.560 -19.924 1.00 95.56 101 ARG A CA 1
ATOM 796 C C . ARG A 1 101 ? 27.094 -2.833 -19.298 1.00 95.56 101 ARG A C 1
ATOM 798 O O . ARG A 1 101 ? 27.831 -3.791 -19.106 1.00 95.56 101 ARG A O 1
ATOM 805 N N . TYR A 1 102 ? 25.789 -2.857 -19.023 1.00 96.19 102 TYR A N 1
ATOM 806 C CA . TYR A 1 102 ? 25.096 -4.007 -18.430 1.00 96.19 102 TYR A CA 1
ATOM 807 C C . TYR A 1 102 ? 24.372 -4.877 -19.468 1.00 96.19 102 TYR A C 1
ATOM 809 O O . TYR A 1 102 ? 23.671 -5.815 -19.099 1.00 96.19 102 TYR A O 1
ATOM 817 N N . ALA A 1 103 ? 24.528 -4.600 -20.770 1.00 95.69 103 ALA A N 1
ATOM 818 C CA . ALA A 1 103 ? 23.777 -5.277 -21.830 1.00 95.69 103 ALA A CA 1
ATOM 819 C C . ALA A 1 103 ? 23.967 -6.803 -21.837 1.00 95.69 103 ALA A C 1
ATOM 821 O O . ALA A 1 103 ? 23.040 -7.529 -22.194 1.00 95.69 103 ALA A O 1
ATOM 822 N N . ASP A 1 104 ? 25.139 -7.295 -21.426 1.00 96.12 104 ASP A N 1
ATOM 823 C CA . ASP A 1 104 ? 25.408 -8.733 -21.352 1.00 96.12 104 ASP A CA 1
ATOM 824 C C . ASP A 1 104 ? 24.594 -9.440 -20.262 1.00 96.12 104 ASP A C 1
ATOM 826 O O . ASP A 1 104 ? 24.236 -10.600 -20.449 1.00 96.12 104 ASP A O 1
ATOM 830 N N . CYS A 1 105 ? 24.222 -8.751 -19.175 1.00 96.75 105 CYS A N 1
ATOM 831 C CA . CYS A 1 105 ? 23.355 -9.325 -18.141 1.00 96.75 105 CYS A CA 1
ATOM 832 C C . CYS A 1 105 ? 21.962 -9.656 -18.697 1.00 96.75 105 CYS A C 1
ATOM 834 O O . CYS A 1 105 ? 21.397 -10.699 -18.390 1.00 96.75 105 CYS A O 1
ATOM 836 N N . PHE A 1 106 ? 21.433 -8.822 -19.598 1.00 96.56 106 PHE A N 1
ATOM 837 C CA . PHE A 1 106 ? 20.111 -9.021 -20.208 1.00 96.56 106 PHE A CA 1
ATOM 838 C C . PHE A 1 106 ? 20.061 -10.137 -21.265 1.00 96.56 106 PHE A C 1
ATOM 840 O O . PHE A 1 106 ? 19.003 -10.369 -21.847 1.00 96.56 106 PHE A O 1
ATOM 847 N N . LYS A 1 107 ? 21.186 -10.805 -21.545 1.00 95.88 107 LYS A N 1
ATOM 848 C CA . LYS A 1 107 ? 21.241 -12.004 -22.399 1.00 95.88 107 LYS A CA 1
ATOM 849 C C . LYS A 1 107 ? 21.113 -13.301 -21.595 1.00 95.88 107 LYS A C 1
ATOM 851 O O . LYS A 1 107 ? 20.975 -14.364 -22.194 1.00 95.88 107 LYS A O 1
ATOM 856 N N . LEU A 1 108 ? 21.227 -13.217 -20.270 1.00 96.44 108 LEU A N 1
ATOM 857 C CA . LEU A 1 108 ? 21.137 -14.357 -19.364 1.00 96.44 108 LEU A CA 1
ATOM 858 C C . LEU A 1 108 ? 19.684 -14.817 -19.206 1.00 96.44 108 LEU A C 1
ATOM 860 O O . LEU A 1 108 ? 18.746 -14.100 -19.565 1.00 96.44 108 LEU A O 1
ATOM 864 N N . ALA A 1 109 ? 19.500 -16.014 -18.646 1.00 93.12 109 ALA A N 1
ATOM 865 C CA . ALA A 1 109 ? 18.177 -16.469 -18.241 1.00 93.12 109 ALA A CA 1
ATOM 866 C C . ALA A 1 109 ? 17.583 -15.518 -17.187 1.00 93.12 109 ALA A C 1
ATOM 868 O O . ALA A 1 109 ? 18.308 -14.920 -16.388 1.00 93.12 109 ALA A O 1
ATOM 869 N N . ALA A 1 110 ? 16.257 -15.370 -17.196 1.00 90.06 110 ALA A N 1
ATOM 870 C CA . ALA A 1 110 ? 15.552 -14.403 -16.353 1.00 90.06 110 ALA A CA 1
ATOM 871 C C . ALA A 1 110 ? 15.692 -14.681 -14.843 1.00 90.06 110 ALA A C 1
ATOM 873 O O . ALA A 1 110 ? 15.488 -13.777 -14.040 1.00 90.06 110 ALA A O 1
ATOM 874 N N . ASP A 1 111 ? 16.058 -15.903 -14.467 1.00 91.25 111 ASP A N 1
ATOM 875 C CA . ASP A 1 111 ? 16.283 -16.376 -13.101 1.00 91.25 111 ASP A CA 1
ATOM 876 C C . ASP A 1 111 ? 17.769 -16.666 -12.788 1.00 91.25 111 ASP A C 1
ATOM 878 O O . ASP A 1 111 ? 18.095 -17.122 -11.691 1.00 91.25 111 ASP A O 1
ATOM 882 N N . ASP A 1 112 ? 18.703 -16.361 -13.703 1.00 97.25 112 ASP A N 1
ATOM 883 C CA . ASP A 1 112 ? 20.148 -16.551 -13.484 1.00 97.25 112 ASP A CA 1
ATOM 884 C C . ASP A 1 112 ? 20.757 -15.420 -12.638 1.00 97.25 112 ASP A C 1
ATOM 886 O O . ASP A 1 112 ? 21.577 -14.609 -13.087 1.00 97.25 112 ASP A O 1
ATOM 890 N N . TYR A 1 113 ? 20.367 -15.361 -11.365 1.00 98.06 113 TYR A N 1
ATOM 891 C CA . TYR A 1 113 ? 20.864 -14.348 -10.437 1.00 98.06 113 TYR A CA 1
ATOM 892 C C . TYR A 1 113 ? 22.386 -14.426 -10.215 1.00 98.06 113 TYR A C 1
ATOM 894 O O . TYR A 1 113 ? 23.022 -13.413 -9.905 1.00 98.06 113 TYR A O 1
ATOM 902 N N . LYS A 1 114 ? 23.000 -15.608 -10.385 1.00 98.38 114 LYS A N 1
ATOM 903 C CA . LYS A 1 114 ? 24.450 -15.805 -10.217 1.00 98.38 114 LYS A CA 1
ATOM 904 C C . LYS A 1 114 ? 25.222 -15.145 -11.350 1.00 98.38 114 LYS A C 1
ATOM 906 O O . LYS A 1 114 ? 26.153 -14.382 -11.072 1.00 98.38 114 LYS A O 1
ATOM 911 N N . GLY A 1 115 ? 24.811 -15.393 -12.595 1.00 97.69 115 GLY A N 1
ATOM 912 C CA . GLY A 1 115 ? 25.363 -14.734 -13.773 1.00 97.69 115 GLY A CA 1
ATOM 913 C C . GLY A 1 115 ? 25.142 -13.222 -13.734 1.00 97.69 115 GLY A C 1
ATOM 914 O O . GLY A 1 115 ? 26.067 -12.462 -14.027 1.00 97.69 115 GLY A O 1
ATOM 915 N N . TRP A 1 116 ? 23.969 -12.771 -13.276 1.00 97.94 116 TRP A N 1
ATOM 916 C CA . TRP A 1 116 ? 23.686 -11.348 -13.069 1.00 97.94 116 TRP A CA 1
ATOM 917 C C . TRP A 1 116 ? 24.631 -10.697 -12.055 1.00 97.94 116 TRP A C 1
ATOM 919 O O . TRP A 1 116 ? 25.228 -9.667 -12.362 1.00 97.94 116 TRP A O 1
ATOM 929 N N . ALA A 1 117 ? 24.826 -11.302 -10.880 1.00 97.44 117 ALA A N 1
ATOM 930 C CA . ALA A 1 117 ? 25.725 -10.771 -9.853 1.00 97.44 117 ALA A CA 1
ATOM 931 C C . ALA A 1 117 ? 27.174 -10.642 -10.362 1.00 97.44 117 ALA A C 1
ATOM 933 O O . ALA A 1 117 ? 27.815 -9.608 -10.166 1.00 97.44 117 ALA A O 1
ATOM 934 N N . GLN A 1 118 ? 27.671 -11.658 -11.077 1.00 96.88 118 GLN A N 1
ATOM 935 C CA . GLN A 1 118 ? 28.999 -11.626 -11.705 1.00 96.88 118 GLN A CA 1
ATOM 936 C C . GLN A 1 118 ? 29.085 -10.577 -12.822 1.00 96.88 118 GLN A C 1
ATOM 938 O O . GLN A 1 118 ? 30.089 -9.877 -12.954 1.00 96.88 118 GLN A O 1
ATOM 943 N N . GLY A 1 119 ? 28.032 -10.453 -13.631 1.00 95.81 119 GLY A N 1
ATOM 944 C CA . GLY A 1 119 ? 27.941 -9.467 -14.702 1.00 95.81 119 GLY A CA 1
ATOM 945 C C . GLY A 1 119 ? 27.965 -8.030 -14.182 1.00 95.81 119 GLY A C 1
ATOM 946 O O . GLY A 1 119 ? 28.698 -7.209 -14.731 1.00 95.81 119 GLY A O 1
ATOM 947 N N . LEU A 1 120 ? 27.235 -7.744 -13.099 1.00 95.38 120 LEU A N 1
ATOM 948 C CA . LEU A 1 120 ? 27.213 -6.436 -12.436 1.00 95.38 120 LEU A CA 1
ATOM 949 C C . LEU A 1 120 ? 28.586 -6.052 -11.868 1.00 95.38 120 LEU A C 1
ATOM 951 O O . LEU A 1 120 ? 29.040 -4.926 -12.082 1.00 95.38 120 LEU A O 1
ATOM 955 N N . GLU A 1 121 ? 29.268 -6.981 -11.189 1.00 94.56 121 GLU A N 1
ATOM 956 C CA . GLU A 1 121 ? 30.622 -6.756 -10.660 1.00 94.56 121 GLU A CA 1
ATOM 957 C C . GLU A 1 121 ? 31.628 -6.512 -11.792 1.00 94.56 121 GLU A C 1
ATOM 959 O O . GLU A 1 121 ? 32.352 -5.518 -11.777 1.00 94.56 121 GLU A O 1
ATOM 964 N N . ARG A 1 122 ? 31.615 -7.349 -12.837 1.00 93.31 122 ARG A N 1
ATOM 965 C CA . ARG A 1 122 ? 32.485 -7.186 -14.014 1.00 93.31 122 ARG A CA 1
ATOM 966 C C . ARG A 1 122 ? 32.227 -5.876 -14.764 1.00 93.31 122 ARG A C 1
ATOM 968 O O . ARG A 1 122 ? 33.157 -5.290 -15.310 1.00 93.31 122 ARG A O 1
ATOM 975 N N . ALA A 1 123 ? 30.980 -5.412 -14.790 1.00 92.38 123 ALA A N 1
ATOM 976 C CA . ALA A 1 123 ? 30.596 -4.119 -15.346 1.00 92.38 123 ALA A CA 1
ATOM 977 C C . ALA A 1 123 ? 30.947 -2.936 -14.417 1.00 92.38 123 ALA A C 1
ATOM 979 O O . ALA A 1 123 ? 30.709 -1.781 -14.770 1.00 92.38 123 ALA A O 1
ATOM 980 N N . GLY A 1 124 ? 31.509 -3.179 -13.233 1.00 89.25 124 GLY A N 1
ATOM 981 C CA . GLY A 1 124 ? 31.907 -2.125 -12.306 1.00 89.25 124 GLY A CA 1
ATOM 982 C C . GLY A 1 124 ? 30.714 -1.361 -11.736 1.00 89.25 124 GLY A C 1
ATOM 983 O O . GLY A 1 124 ? 30.748 -0.133 -11.693 1.00 89.25 124 GLY A O 1
ATOM 984 N N . TYR A 1 125 ? 29.643 -2.070 -11.354 1.00 86.38 125 TYR A N 1
ATOM 985 C CA . TYR A 1 125 ? 28.569 -1.484 -10.541 1.00 86.38 125 TYR A CA 1
ATOM 986 C C . TYR A 1 125 ? 29.104 -1.022 -9.173 1.00 86.38 125 TYR A C 1
ATOM 988 O O . TYR A 1 125 ? 28.750 0.058 -8.715 1.00 86.38 125 TYR A O 1
ATOM 996 N N . ALA A 1 126 ? 30.015 -1.795 -8.571 1.00 80.06 126 ALA A N 1
ATOM 997 C CA . ALA A 1 126 ? 30.734 -1.444 -7.349 1.00 80.06 126 ALA A CA 1
ATOM 998 C C . ALA A 1 126 ? 32.253 -1.596 -7.541 1.00 80.06 126 ALA A C 1
ATOM 1000 O O . ALA A 1 126 ? 32.710 -2.374 -8.379 1.00 80.06 126 ALA A O 1
ATOM 1001 N N . THR A 1 127 ? 33.035 -0.839 -6.769 1.00 70.31 127 THR A N 1
ATOM 1002 C CA . THR A 1 127 ? 34.505 -0.752 -6.883 1.00 70.31 127 THR A CA 1
ATOM 1003 C C . THR A 1 127 ? 35.260 -1.784 -6.036 1.00 70.31 127 THR A C 1
ATOM 1005 O O . THR A 1 127 ? 36.449 -2.000 -6.261 1.00 70.31 127 THR A O 1
ATOM 1008 N N . GLY A 1 128 ? 34.597 -2.431 -5.071 1.00 69.31 128 GLY A N 1
ATOM 1009 C CA . GLY A 1 128 ? 35.197 -3.444 -4.200 1.00 69.31 128 GLY A CA 1
ATOM 1010 C C . GLY A 1 128 ? 35.145 -4.854 -4.795 1.00 69.31 128 GLY A C 1
ATOM 1011 O O . GLY A 1 128 ? 34.118 -5.263 -5.332 1.00 69.31 128 GLY A O 1
ATOM 1012 N N . GLY A 1 129 ? 36.226 -5.628 -4.650 1.00 71.81 129 GLY A N 1
ATOM 1013 C CA . GLY A 1 129 ? 36.183 -7.070 -4.916 1.00 71.81 129 GLY A CA 1
ATOM 1014 C C . GLY A 1 129 ? 35.289 -7.760 -3.884 1.00 71.81 129 GLY A C 1
ATOM 1015 O O . GLY A 1 129 ? 35.428 -7.465 -2.697 1.00 71.81 129 GLY A O 1
ATOM 1016 N N . ASN A 1 130 ? 34.397 -8.656 -4.329 1.00 90.94 130 ASN A N 1
ATOM 1017 C CA . ASN A 1 130 ? 33.390 -9.421 -3.563 1.00 90.94 130 ASN A CA 1
ATOM 1018 C C . ASN A 1 130 ? 31.944 -8.905 -3.669 1.00 90.94 130 ASN A C 1
ATOM 1020 O O . ASN A 1 130 ? 31.073 -9.395 -2.944 1.00 90.94 130 ASN A O 1
ATOM 1024 N N . TYR A 1 131 ? 31.644 -7.963 -4.563 1.00 93.62 131 TYR A N 1
ATOM 1025 C CA . TYR A 1 131 ? 30.271 -7.510 -4.793 1.00 93.62 131 TYR A CA 1
ATOM 1026 C C . TYR A 1 131 ? 29.368 -8.665 -5.242 1.00 93.62 131 TYR A C 1
ATOM 1028 O O . TYR A 1 131 ? 28.310 -8.896 -4.651 1.00 93.62 131 TYR A O 1
ATOM 1036 N N . ALA A 1 132 ? 29.823 -9.462 -6.215 1.00 96.25 132 ALA A N 1
ATOM 1037 C CA . ALA A 1 132 ? 29.047 -10.589 -6.728 1.00 96.25 132 ALA A CA 1
ATOM 1038 C C . ALA A 1 132 ? 28.777 -11.639 -5.638 1.00 96.25 132 ALA A C 1
ATOM 1040 O O . ALA A 1 132 ? 27.643 -12.088 -5.465 1.00 96.25 132 ALA A O 1
ATOM 1041 N N . ALA A 1 133 ? 29.808 -11.988 -4.862 1.00 96.88 133 ALA A N 1
ATOM 1042 C CA . ALA A 1 133 ? 29.700 -12.946 -3.763 1.00 96.88 133 ALA A CA 1
ATOM 1043 C C . ALA A 1 133 ? 28.742 -12.457 -2.663 1.00 96.88 133 ALA A C 1
ATOM 1045 O O . ALA A 1 133 ? 27.953 -13.239 -2.130 1.00 96.88 133 ALA A O 1
ATOM 1046 N N . ASN A 1 134 ? 28.766 -11.158 -2.347 1.00 96.44 134 ASN A N 1
ATOM 1047 C CA . ASN A 1 134 ? 27.854 -10.567 -1.373 1.00 96.44 134 ASN A CA 1
ATOM 1048 C C . ASN A 1 134 ? 26.396 -10.621 -1.832 1.00 96.44 134 ASN A C 1
ATOM 1050 O O . ASN A 1 134 ? 25.545 -11.031 -1.040 1.00 96.44 134 ASN A O 1
ATOM 1054 N N . LEU A 1 135 ? 26.106 -10.270 -3.090 1.00 97.25 135 LEU A N 1
ATOM 1055 C CA . LEU A 1 135 ? 24.747 -10.369 -3.629 1.00 97.25 135 LEU A CA 1
ATOM 1056 C C . LEU A 1 135 ? 24.242 -11.813 -3.615 1.00 97.25 135 LEU A C 1
ATOM 1058 O O . LEU A 1 135 ? 23.158 -12.066 -3.097 1.00 97.25 135 LEU A O 1
ATOM 1062 N N . GLN A 1 136 ? 25.041 -12.766 -4.105 1.00 98.25 136 GLN A N 1
ATOM 1063 C CA . GLN A 1 136 ? 24.658 -14.183 -4.109 1.00 98.25 136 GLN A CA 1
ATOM 1064 C C . GLN A 1 136 ? 24.362 -14.689 -2.693 1.00 98.25 136 GLN A C 1
ATOM 1066 O O . GLN A 1 136 ? 23.325 -15.308 -2.469 1.00 98.25 136 GLN A O 1
ATOM 1071 N N . ARG A 1 137 ? 25.202 -14.340 -1.711 1.00 97.88 137 ARG A N 1
ATOM 1072 C CA . ARG A 1 137 ? 24.972 -14.694 -0.305 1.00 97.88 137 ARG A CA 1
ATOM 1073 C C . ARG A 1 137 ? 23.685 -14.076 0.247 1.00 97.88 137 ARG A C 1
ATOM 1075 O O . ARG A 1 137 ? 22.958 -14.752 0.969 1.00 97.88 137 ARG A O 1
ATOM 1082 N N . ILE A 1 138 ? 23.399 -12.806 -0.052 1.00 97.88 138 ILE A N 1
ATOM 1083 C CA . ILE A 1 138 ? 22.150 -12.153 0.378 1.00 97.88 138 ILE A CA 1
ATOM 1084 C C . ILE A 1 138 ? 20.942 -12.881 -0.219 1.00 97.88 138 ILE A C 1
ATOM 1086 O O . ILE A 1 138 ? 19.989 -13.146 0.512 1.00 97.88 138 ILE A O 1
ATOM 1090 N N . ILE A 1 139 ? 20.994 -13.236 -1.504 1.00 98.44 139 ILE A N 1
ATOM 1091 C CA . ILE A 1 139 ? 19.920 -13.960 -2.192 1.00 98.44 139 ILE A CA 1
ATOM 1092 C C . ILE A 1 139 ? 19.688 -15.324 -1.546 1.00 98.44 139 ILE A C 1
ATOM 1094 O O . ILE A 1 139 ? 18.561 -15.625 -1.161 1.00 98.44 139 ILE A O 1
ATOM 1098 N N . GLU A 1 140 ? 20.746 -16.113 -1.369 1.00 98.00 140 GLU A N 1
ATOM 1099 C CA . GLU A 1 140 ? 20.656 -17.497 -0.896 1.00 98.00 140 GLU A CA 1
ATOM 1100 C C . GLU A 1 140 ? 20.236 -17.584 0.578 1.00 98.00 140 GLU A C 1
ATOM 1102 O O . GLU A 1 140 ? 19.328 -18.339 0.914 1.00 98.00 140 GLU A O 1
ATOM 1107 N N . VAL A 1 141 ? 20.818 -16.762 1.461 1.00 97.25 141 VAL A N 1
ATOM 1108 C CA . VAL A 1 141 ? 20.481 -16.768 2.900 1.00 97.25 141 VAL A CA 1
ATOM 1109 C C . VAL A 1 141 ? 19.038 -16.323 3.157 1.00 97.25 141 VAL A C 1
ATOM 1111 O O . VAL A 1 141 ? 18.428 -16.748 4.137 1.00 97.25 141 VAL A O 1
ATOM 1114 N N . ASN A 1 142 ? 18.483 -15.462 2.299 1.00 97.12 142 ASN A N 1
ATOM 1115 C CA . ASN A 1 142 ? 17.132 -14.921 2.471 1.00 97.12 142 ASN A CA 1
ATOM 1116 C C . ASN A 1 142 ? 16.095 -15.564 1.533 1.00 97.12 142 ASN A C 1
ATOM 1118 O O . ASN A 1 142 ? 14.925 -15.187 1.593 1.00 97.12 142 ASN A O 1
ATOM 1122 N N . GLY A 1 143 ? 16.504 -16.522 0.690 1.00 97.25 143 GLY A N 1
ATOM 1123 C CA . GLY A 1 143 ? 15.639 -17.207 -0.275 1.00 97.25 143 GLY A CA 1
ATOM 1124 C C . GLY A 1 143 ? 14.936 -16.251 -1.242 1.00 97.25 143 GLY A C 1
ATOM 1125 O O . GLY A 1 143 ? 13.726 -16.364 -1.440 1.00 97.25 143 GLY A O 1
ATOM 1126 N N . LEU A 1 144 ? 15.651 -15.249 -1.771 1.00 98.19 144 LEU A N 1
ATOM 1127 C CA . LEU A 1 144 ? 15.056 -14.189 -2.606 1.00 98.19 144 LEU A CA 1
ATOM 1128 C C . LEU A 1 144 ? 14.704 -14.660 -4.025 1.00 98.19 144 LEU A C 1
ATOM 1130 O O . LEU A 1 144 ? 13.833 -14.080 -4.668 1.00 98.19 144 LEU A O 1
ATOM 1134 N N . ASP A 1 145 ? 15.338 -15.730 -4.493 1.00 97.06 145 ASP A N 1
ATOM 1135 C CA . ASP A 1 145 ? 15.070 -16.418 -5.763 1.00 97.06 145 ASP A CA 1
ATOM 1136 C C . ASP A 1 145 ? 13.624 -16.941 -5.873 1.00 97.06 145 ASP A C 1
ATOM 1138 O O . ASP A 1 145 ? 13.108 -17.154 -6.972 1.00 97.06 145 ASP A O 1
ATOM 1142 N N . LYS A 1 146 ? 12.914 -17.086 -4.743 1.00 96.88 146 LYS A N 1
ATOM 1143 C CA . LYS A 1 146 ? 11.472 -17.379 -4.743 1.00 96.88 146 LYS A CA 1
ATOM 1144 C C . LYS A 1 146 ? 10.660 -16.342 -5.526 1.00 96.88 146 LYS A C 1
ATOM 1146 O O . LYS A 1 146 ? 9.695 -16.719 -6.181 1.00 96.88 146 LYS A O 1
ATOM 1151 N N . TYR A 1 147 ? 11.059 -15.068 -5.501 1.00 96.19 147 TYR A N 1
ATOM 1152 C CA . TYR A 1 147 ? 10.353 -14.004 -6.219 1.00 96.19 147 TYR A CA 1
ATOM 1153 C C . TYR A 1 147 ? 10.600 -14.065 -7.730 1.00 96.19 147 TYR A C 1
ATOM 1155 O O . TYR A 1 147 ? 9.702 -13.730 -8.500 1.00 96.19 147 TYR A O 1
ATOM 1163 N N . ASP A 1 148 ? 11.763 -14.563 -8.160 1.00 96.94 148 ASP A N 1
ATOM 1164 C CA . ASP A 1 148 ? 12.027 -14.822 -9.579 1.00 96.94 148 ASP A CA 1
ATOM 1165 C C . ASP A 1 148 ? 11.095 -15.926 -10.089 1.00 96.94 148 ASP A C 1
ATOM 1167 O O . ASP A 1 148 ? 10.403 -15.747 -11.092 1.00 96.94 148 ASP A O 1
ATOM 1171 N N . ARG A 1 149 ? 10.997 -17.038 -9.343 1.00 94.94 149 ARG A N 1
ATOM 1172 C CA . ARG A 1 149 ? 10.079 -18.144 -9.663 1.00 94.94 149 ARG A CA 1
ATOM 1173 C C . ARG A 1 149 ? 8.627 -17.690 -9.740 1.00 94.94 149 ARG A C 1
ATOM 1175 O O . ARG A 1 149 ? 7.960 -18.014 -10.715 1.00 94.94 149 ARG A O 1
ATOM 1182 N N . MET A 1 150 ? 8.161 -16.898 -8.772 1.00 91.31 150 MET A N 1
ATOM 1183 C CA . MET A 1 150 ? 6.796 -16.357 -8.778 1.00 91.31 150 MET A CA 1
ATOM 1184 C C . MET A 1 150 ? 6.493 -15.574 -10.064 1.00 91.31 150 MET A C 1
ATOM 1186 O O . MET A 1 150 ? 5.421 -15.731 -10.646 1.00 91.31 150 MET A O 1
ATOM 1190 N N . VAL A 1 151 ? 7.437 -14.7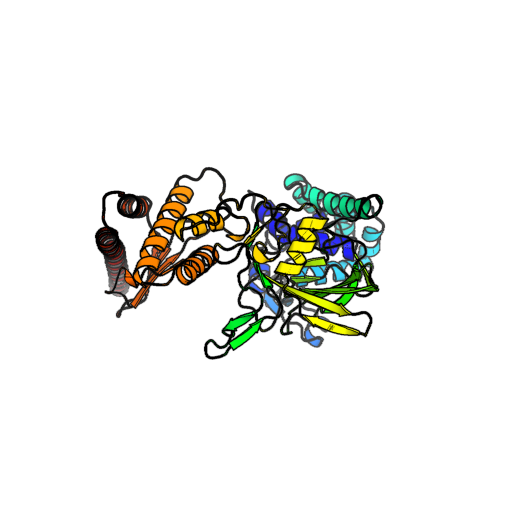55 -10.544 1.00 89.81 151 VAL A N 1
ATOM 1191 C CA . VAL A 1 151 ? 7.278 -14.013 -11.806 1.00 89.81 151 VAL A CA 1
ATOM 1192 C C . VAL A 1 151 ? 7.247 -14.955 -13.011 1.00 89.81 151 VAL A C 1
ATOM 1194 O O . VAL A 1 151 ? 6.411 -14.784 -13.900 1.00 89.81 151 VAL A O 1
ATOM 1197 N N . MET A 1 152 ? 8.126 -15.956 -13.042 1.00 87.44 152 MET A N 1
ATOM 1198 C CA . MET A 1 152 ? 8.215 -16.920 -14.143 1.00 87.44 152 MET A CA 1
ATOM 1199 C C . MET A 1 152 ? 6.970 -17.820 -14.230 1.00 87.44 152 MET A C 1
ATOM 1201 O O . MET A 1 152 ? 6.424 -18.021 -15.315 1.00 87.44 152 MET A O 1
ATOM 1205 N N . GLU A 1 153 ? 6.469 -18.309 -13.096 1.00 83.94 153 GLU A N 1
ATOM 1206 C CA . GLU A 1 153 ? 5.245 -19.116 -12.998 1.00 83.94 153 GLU A CA 1
ATOM 1207 C C . GLU A 1 153 ? 4.000 -18.323 -13.418 1.00 83.94 153 GLU A C 1
ATOM 1209 O O . GLU A 1 153 ? 3.147 -18.845 -14.147 1.00 83.94 153 GLU A O 1
ATOM 1214 N N . ALA A 1 154 ? 3.920 -17.045 -13.030 1.00 73.06 154 ALA A N 1
ATOM 1215 C CA . ALA A 1 154 ? 2.863 -16.139 -13.472 1.00 73.06 154 ALA A CA 1
ATOM 1216 C C . ALA A 1 154 ? 2.876 -15.934 -14.999 1.00 73.06 154 ALA A C 1
ATOM 1218 O O . ALA A 1 154 ? 1.819 -15.841 -15.613 1.00 73.06 154 ALA A O 1
ATOM 1219 N N . GLY A 1 155 ? 4.053 -15.916 -15.637 1.00 64.44 155 GLY A N 1
ATOM 1220 C CA . GLY A 1 155 ? 4.168 -15.844 -17.099 1.00 64.44 155 GLY A CA 1
ATOM 1221 C C . GLY A 1 155 ? 3.716 -17.124 -17.819 1.00 64.44 155 GLY A C 1
ATOM 1222 O O . GLY A 1 155 ? 3.123 -17.053 -18.892 1.00 64.44 155 GLY A O 1
ATOM 1223 N N . ILE A 1 156 ? 3.950 -18.299 -17.225 1.00 56.97 156 ILE A N 1
ATOM 1224 C CA . ILE A 1 156 ? 3.581 -19.607 -17.804 1.00 56.97 156 ILE A CA 1
ATOM 1225 C C . ILE A 1 156 ? 2.073 -19.881 -17.678 1.00 56.97 156 ILE A C 1
ATOM 1227 O O . ILE A 1 156 ? 1.459 -20.459 -18.579 1.00 56.97 156 ILE A O 1
ATOM 1231 N N . SER A 1 157 ? 1.454 -19.454 -16.576 1.00 52.31 157 SER A N 1
ATOM 1232 C CA . SER A 1 157 ? 0.019 -19.647 -16.311 1.00 52.31 157 SER A CA 1
ATOM 1233 C C . SER A 1 157 ? -0.894 -18.844 -17.250 1.00 52.31 157 SER A C 1
ATOM 1235 O O . SER A 1 157 ? -2.033 -19.250 -17.468 1.00 52.31 157 SER A O 1
ATOM 1237 N N . GLN A 1 158 ? -0.377 -17.813 -17.928 1.00 52.00 158 GLN A N 1
ATOM 1238 C CA . GLN A 1 158 ? -1.093 -17.096 -18.995 1.00 52.00 158 GLN A CA 1
ATOM 1239 C C . GLN A 1 158 ? -1.320 -17.929 -20.275 1.00 52.00 158 GLN A C 1
ATOM 1241 O O . GLN A 1 158 ? -2.073 -17.507 -21.151 1.00 52.00 158 GLN A O 1
ATOM 1246 N N . GLY A 1 159 ? -0.685 -19.105 -20.404 1.00 44.34 159 GLY A N 1
ATOM 1247 C CA . GLY A 1 159 ? -0.744 -19.963 -21.595 1.00 44.34 159 GLY A CA 1
ATOM 1248 C C . GLY A 1 159 ? -1.704 -21.160 -21.534 1.00 44.34 159 GLY A C 1
ATOM 1249 O O . GLY A 1 159 ? -1.817 -21.882 -22.526 1.00 44.34 159 GLY A O 1
ATOM 1250 N N . LYS A 1 160 ? -2.394 -21.418 -20.412 1.00 41.03 160 LYS A N 1
ATOM 1251 C CA . LYS A 1 160 ? -3.350 -22.539 -20.300 1.00 41.03 160 LYS A CA 1
ATOM 1252 C C . LYS A 1 160 ? -4.791 -22.061 -20.485 1.00 41.03 160 LYS A C 1
ATOM 1254 O O . LYS A 1 160 ? -5.414 -21.547 -19.567 1.00 41.03 160 LYS A O 1
ATOM 1259 N N . ALA A 1 161 ? -5.334 -22.291 -21.678 1.00 45.88 161 ALA A N 1
ATOM 1260 C CA . ALA A 1 161 ? -6.762 -22.169 -21.945 1.00 45.88 161 ALA A CA 1
ATOM 1261 C C . ALA A 1 161 ? -7.514 -23.399 -21.412 1.00 45.88 161 ALA A C 1
ATOM 1263 O O . ALA A 1 161 ? -7.219 -24.502 -21.870 1.00 45.88 161 ALA A O 1
ATOM 1264 N N . ALA A 1 162 ? -8.470 -23.195 -20.490 1.00 47.06 162 ALA A N 1
ATOM 1265 C CA . ALA A 1 162 ? -9.728 -23.959 -20.368 1.00 47.06 162 ALA A CA 1
ATOM 1266 C C . ALA A 1 162 ? -10.593 -23.543 -19.144 1.00 47.06 162 ALA A C 1
ATOM 1268 O O . ALA A 1 162 ? -10.995 -24.414 -18.391 1.00 47.06 162 ALA A O 1
ATOM 1269 N N . THR A 1 163 ? -10.867 -22.245 -18.941 1.00 61.41 163 THR A N 1
ATOM 1270 C CA . THR A 1 163 ? -12.014 -21.636 -18.202 1.00 61.41 163 THR A CA 1
ATOM 1271 C C . THR A 1 163 ? -11.779 -20.121 -18.140 1.00 61.41 163 THR A C 1
ATOM 1273 O O . THR A 1 163 ? -10.625 -19.707 -18.157 1.00 61.41 163 THR A O 1
ATOM 1276 N N . GLU A 1 164 ? -12.822 -19.281 -18.129 1.00 73.94 164 GLU A N 1
ATOM 1277 C CA . GLU A 1 164 ? -12.643 -17.855 -17.796 1.00 73.94 164 GLU A CA 1
ATOM 1278 C C . GLU A 1 164 ? -12.309 -17.737 -16.308 1.00 73.94 164 GLU A C 1
ATOM 1280 O O . GLU A 1 164 ? -13.041 -18.266 -15.471 1.00 73.94 164 GLU A O 1
ATOM 1285 N N . HIS A 1 165 ? -11.201 -17.074 -15.986 1.00 87.19 165 HIS A N 1
ATOM 1286 C CA . HIS A 1 165 ? -10.780 -16.829 -14.614 1.00 87.19 165 HIS A CA 1
ATOM 1287 C C . HIS A 1 165 ? -11.211 -15.438 -14.163 1.00 87.19 165 HIS A C 1
ATOM 1289 O O . HIS A 1 165 ? -11.349 -14.500 -14.953 1.00 87.19 165 HIS A O 1
ATOM 1295 N N . TYR A 1 166 ? -11.396 -15.322 -12.855 1.00 93.06 166 TYR A N 1
ATOM 1296 C CA . TYR A 1 166 ? -11.849 -14.120 -12.181 1.00 93.06 166 TYR A CA 1
ATOM 1297 C C . TYR A 1 166 ? -11.014 -13.935 -10.918 1.00 93.06 166 TYR A C 1
ATOM 1299 O O . TYR A 1 166 ? -10.635 -14.906 -10.263 1.00 93.06 166 TYR A O 1
ATOM 1307 N N . SER A 1 167 ? -10.707 -12.688 -10.586 1.00 94.56 167 SER A N 1
ATOM 1308 C CA . SER A 1 167 ? -9.925 -12.326 -9.409 1.00 94.56 167 SER A CA 1
ATOM 1309 C C . SER A 1 167 ? -10.484 -11.058 -8.796 1.00 94.56 167 SER A C 1
ATOM 1311 O O . SER A 1 167 ? -10.988 -10.176 -9.486 1.00 94.56 167 SER A O 1
ATOM 1313 N N . PHE A 1 168 ? -10.335 -10.925 -7.486 1.00 96.19 168 PHE A N 1
ATOM 1314 C CA . PHE A 1 168 ? -10.498 -9.636 -6.832 1.00 96.19 168 PHE A CA 1
ATOM 1315 C C . PHE A 1 168 ? -9.277 -8.741 -7.105 1.00 96.19 168 PHE A C 1
ATOM 1317 O O . PHE A 1 168 ? -8.218 -9.244 -7.499 1.00 96.19 168 PHE A O 1
ATOM 1324 N N . PRO A 1 169 ? -9.414 -7.410 -6.951 1.00 96.88 169 PRO A N 1
ATOM 1325 C CA . PRO A 1 169 ? -8.375 -6.450 -7.327 1.00 96.88 169 PRO A CA 1
ATOM 1326 C C . PRO A 1 169 ? -7.159 -6.465 -6.390 1.00 96.88 169 PRO A C 1
ATOM 1328 O O . PRO A 1 169 ? -6.115 -5.923 -6.742 1.00 96.88 169 PRO A O 1
ATOM 1331 N N . VAL A 1 170 ? -7.293 -7.080 -5.214 1.00 94.62 170 VAL A N 1
ATOM 1332 C CA . VAL A 1 170 ? -6.239 -7.301 -4.219 1.00 94.62 170 VAL A CA 1
ATOM 1333 C C . VAL A 1 170 ? -6.450 -8.700 -3.641 1.00 94.62 170 VAL A C 1
ATOM 1335 O O . VAL A 1 170 ? -7.594 -9.136 -3.483 1.00 94.62 170 VAL A O 1
ATOM 1338 N N . LYS A 1 171 ? -5.363 -9.424 -3.357 1.00 91.19 171 LYS A N 1
ATOM 1339 C CA . LYS A 1 171 ? -5.433 -10.753 -2.739 1.00 91.19 171 LYS A CA 1
ATOM 1340 C C . LYS A 1 171 ? -5.689 -10.622 -1.235 1.00 91.19 171 LYS A C 1
ATOM 1342 O O . LYS A 1 171 ? -4.975 -9.886 -0.563 1.00 91.19 171 LYS A O 1
ATOM 1347 N N . ARG A 1 172 ? -6.667 -11.367 -0.727 1.00 88.31 172 ARG A N 1
ATOM 1348 C CA . ARG A 1 172 ? -6.997 -11.481 0.698 1.00 88.31 172 ARG A CA 1
ATOM 1349 C C . ARG A 1 172 ? -7.362 -12.917 1.024 1.00 88.31 172 ARG A C 1
ATOM 1351 O O . ARG A 1 172 ? -7.903 -13.604 0.154 1.00 88.31 172 ARG A O 1
ATOM 1358 N N . ASP A 1 173 ? -7.109 -13.321 2.260 1.00 83.75 173 ASP A N 1
ATOM 1359 C CA . ASP A 1 173 ? -7.520 -14.639 2.747 1.00 83.75 173 ASP A CA 1
ATOM 1360 C C . ASP A 1 173 ? -8.938 -14.619 3.351 1.00 83.75 173 ASP A C 1
ATOM 1362 O O . ASP A 1 173 ? -9.696 -15.568 3.156 1.00 83.75 173 ASP A O 1
ATOM 1366 N N . GLU A 1 174 ? -9.339 -13.529 4.023 1.00 82.56 174 GLU A N 1
ATOM 1367 C CA . GLU A 1 174 ? -10.666 -13.430 4.660 1.00 82.56 174 GLU A CA 1
ATOM 1368 C C . GLU A 1 174 ? -11.640 -12.466 3.962 1.00 82.56 174 GLU A C 1
ATOM 1370 O O . GLU A 1 174 ? -12.743 -12.851 3.570 1.00 82.56 174 GLU A O 1
ATOM 1375 N N . PHE A 1 175 ? -11.280 -11.186 3.849 1.00 90.75 175 PHE A N 1
ATOM 1376 C CA . PHE A 1 175 ? -12.157 -10.132 3.335 1.00 90.75 175 PHE A CA 1
ATOM 1377 C C . PHE A 1 175 ? -11.344 -8.945 2.821 1.00 90.75 175 PHE A C 1
ATOM 1379 O O . PHE A 1 175 ? -10.170 -8.810 3.143 1.00 90.75 175 PHE A O 1
ATOM 1386 N N . LEU A 1 176 ? -11.980 -8.076 2.035 1.00 93.19 176 LEU A N 1
ATOM 1387 C CA . LEU A 1 176 ? -11.425 -6.780 1.650 1.00 93.19 176 LEU A CA 1
ATOM 1388 C C . LEU A 1 176 ? -12.050 -5.698 2.522 1.00 93.19 176 LEU A C 1
ATOM 1390 O O . LEU A 1 176 ? -13.276 -5.543 2.523 1.00 93.19 176 LEU A O 1
ATOM 1394 N N . LEU A 1 177 ? -11.216 -4.941 3.233 1.00 94.88 177 LEU A N 1
ATOM 1395 C CA . LEU A 1 177 ? -11.666 -3.786 3.997 1.00 94.88 177 LEU A CA 1
ATOM 1396 C C . LEU A 1 177 ? -11.871 -2.563 3.096 1.00 94.88 177 LEU A C 1
ATOM 1398 O O . LEU A 1 177 ? -10.928 -2.048 2.495 1.00 94.88 177 LEU A O 1
ATOM 1402 N N . VAL A 1 178 ? -13.101 -2.056 3.054 1.00 95.38 178 VAL A N 1
ATOM 1403 C CA . VAL A 1 178 ? -13.464 -0.798 2.398 1.00 95.38 178 VAL A CA 1
ATOM 1404 C C . VAL A 1 178 ? -13.545 0.315 3.434 1.00 95.38 178 VAL A C 1
ATOM 1406 O O . VAL A 1 178 ? -14.429 0.318 4.292 1.00 95.38 178 VAL A O 1
ATOM 1409 N N . THR A 1 179 ? -12.643 1.287 3.319 1.00 93.00 179 THR A N 1
ATOM 1410 C CA . THR A 1 179 ? -12.585 2.472 4.188 1.00 93.00 179 THR A CA 1
ATOM 1411 C C . THR A 1 179 ? -13.468 3.610 3.685 1.00 93.00 179 THR A C 1
ATOM 1413 O O . THR A 1 179 ? -13.836 4.492 4.457 1.00 93.00 179 THR A O 1
ATOM 1416 N N . SER A 1 180 ? -13.842 3.600 2.401 1.00 93.19 180 SER A N 1
ATOM 1417 C CA . SER A 1 180 ? -14.811 4.548 1.849 1.00 93.19 180 SER A CA 1
ATOM 1418 C C . SER A 1 180 ? -15.678 3.900 0.762 1.00 93.19 180 SER A C 1
ATOM 1420 O O . SER A 1 180 ? -15.188 3.622 -0.335 1.00 93.19 180 SER A O 1
ATOM 1422 N N . PRO A 1 181 ? -16.970 3.640 1.031 1.00 94.62 181 PRO A N 1
ATOM 1423 C CA . PRO A 1 181 ? -17.893 3.079 0.046 1.00 94.62 181 PRO A CA 1
ATOM 1424 C C . PRO A 1 181 ? -18.241 4.038 -1.105 1.00 94.62 181 PRO A C 1
ATOM 1426 O O . PRO A 1 181 ? -18.039 5.250 -1.030 1.00 94.62 181 PRO A O 1
ATOM 1429 N N . PHE A 1 182 ? -18.841 3.488 -2.161 1.00 95.50 182 PHE A N 1
ATOM 1430 C CA . PHE A 1 182 ? -19.423 4.250 -3.268 1.00 95.50 182 PHE A CA 1
ATOM 1431 C C . PHE A 1 182 ? -20.689 4.984 -2.821 1.00 95.50 182 PHE A C 1
ATOM 1433 O O . PHE A 1 182 ? -21.584 4.370 -2.233 1.00 95.50 182 PHE A O 1
ATOM 1440 N N . GLY A 1 183 ? -20.816 6.258 -3.192 1.00 93.19 183 GLY A N 1
ATOM 1441 C CA . GLY A 1 183 ? -21.978 7.083 -2.860 1.00 93.19 183 GLY A CA 1
ATOM 1442 C C . GLY A 1 183 ? -21.608 8.474 -2.355 1.00 93.19 183 GLY A C 1
ATOM 1443 O O . GLY A 1 183 ? -20.469 8.918 -2.475 1.00 93.19 183 GLY A O 1
ATOM 1444 N N . MET A 1 184 ? -22.593 9.184 -1.809 1.00 90.38 184 MET A N 1
ATOM 1445 C CA . MET A 1 184 ? -22.370 10.501 -1.210 1.00 90.38 184 MET A CA 1
ATOM 1446 C C . MET A 1 184 ? -21.592 10.370 0.100 1.00 90.38 184 MET A C 1
ATOM 1448 O O . MET A 1 184 ? -21.926 9.525 0.928 1.00 90.38 184 MET A O 1
ATOM 1452 N N . ARG A 1 185 ? -20.573 11.214 0.277 1.00 86.50 185 ARG A N 1
ATOM 1453 C CA . ARG A 1 185 ? -19.767 11.300 1.499 1.00 86.50 185 ARG A CA 1
ATOM 1454 C C . ARG A 1 185 ? -19.304 12.727 1.772 1.00 86.50 185 ARG A C 1
ATOM 1456 O O . ARG A 1 185 ? -19.268 13.548 0.855 1.00 86.50 185 ARG A O 1
ATOM 1463 N N . GLU A 1 186 ? -18.875 12.989 3.003 1.00 83.06 186 GLU A N 1
ATOM 1464 C CA . GLU A 1 186 ? -18.111 14.196 3.337 1.00 83.06 186 GLU A CA 1
ATOM 1465 C C . GLU A 1 186 ? -16.819 14.260 2.508 1.00 83.06 186 GLU A C 1
ATOM 1467 O O . GLU A 1 186 ? -16.165 13.241 2.252 1.00 83.06 186 GLU A O 1
ATOM 1472 N N . ASP A 1 187 ? -16.466 15.456 2.037 1.00 77.31 187 ASP A N 1
ATOM 1473 C CA . ASP A 1 187 ? -15.224 15.679 1.308 1.00 77.31 187 ASP A CA 1
ATOM 1474 C C . ASP A 1 187 ? -14.045 15.481 2.279 1.00 77.31 187 ASP A C 1
ATOM 1476 O O . ASP A 1 187 ? -13.938 16.195 3.277 1.00 77.31 187 ASP A O 1
ATOM 1480 N N . PRO A 1 188 ? -13.134 14.530 1.999 1.00 72.38 188 PRO A N 1
ATOM 1481 C CA . PRO A 1 188 ? -12.047 14.191 2.916 1.00 72.38 188 PRO A CA 1
ATOM 1482 C C . PRO A 1 188 ? -11.036 15.331 3.125 1.00 72.38 188 PRO A C 1
ATOM 1484 O O . PRO A 1 188 ? -10.249 15.278 4.064 1.00 72.38 188 PRO A O 1
ATOM 1487 N N . MET A 1 189 ? -11.049 16.359 2.270 1.00 78.50 189 MET A N 1
ATOM 1488 C CA . MET A 1 189 ? -10.218 17.560 2.395 1.00 78.50 189 MET A CA 1
ATOM 1489 C C . MET A 1 189 ? -11.013 18.769 2.915 1.00 78.50 189 MET A C 1
ATOM 1491 O O . MET A 1 189 ? -10.417 19.807 3.207 1.00 78.50 189 MET A O 1
ATOM 1495 N N . ASN A 1 190 ? -12.346 18.680 2.992 1.00 79.19 190 ASN A N 1
ATOM 1496 C CA . ASN A 1 190 ? -13.215 19.742 3.494 1.00 79.19 190 ASN A CA 1
ATOM 1497 C C . ASN A 1 190 ? -14.516 19.162 4.099 1.00 79.19 190 ASN A C 1
ATOM 1499 O O . ASN A 1 190 ? -15.485 18.964 3.363 1.00 79.19 190 ASN A O 1
ATOM 1503 N N . PRO A 1 191 ? -14.582 18.954 5.425 1.00 76.94 191 PRO A N 1
ATOM 1504 C CA . PRO A 1 191 ? -15.724 18.302 6.073 1.00 76.94 191 PRO A CA 1
ATOM 1505 C C . PRO A 1 191 ? -17.054 19.064 5.920 1.00 76.94 191 PRO A C 1
ATOM 1507 O O . PRO A 1 191 ? -18.118 18.461 6.020 1.00 76.94 191 PRO A O 1
ATOM 1510 N N . ASP A 1 192 ? -17.031 20.360 5.587 1.00 83.38 192 ASP A N 1
ATOM 1511 C CA . ASP A 1 192 ? -18.246 21.159 5.367 1.00 83.38 192 ASP A CA 1
ATOM 1512 C C . ASP A 1 192 ? -18.924 20.879 4.010 1.00 83.38 192 ASP A C 1
ATOM 1514 O O . ASP A 1 192 ? -19.955 21.474 3.679 1.00 83.38 192 ASP A O 1
ATOM 1518 N N . LYS A 1 193 ? -18.337 20.017 3.169 1.00 87.06 193 LYS A N 1
ATOM 1519 C CA . LYS A 1 193 ? -18.833 19.720 1.821 1.00 87.06 193 LYS A CA 1
ATOM 1520 C C . LYS A 1 193 ? -19.165 18.250 1.653 1.00 87.06 193 LYS A C 1
ATOM 1522 O O . LYS A 1 193 ? -18.482 17.373 2.160 1.00 87.06 193 LYS A O 1
ATOM 1527 N N . GLN A 1 194 ? -20.190 17.991 0.849 1.00 87.94 194 GLN A N 1
ATOM 1528 C CA . GLN A 1 194 ? -20.524 16.656 0.367 1.00 87.94 194 GLN A CA 1
ATOM 1529 C C . GLN A 1 194 ? -19.977 16.468 -1.050 1.00 87.94 194 GLN A C 1
ATOM 1531 O O . GLN A 1 194 ? -20.076 17.368 -1.889 1.00 87.94 194 GLN A O 1
ATOM 1536 N N . GLN A 1 195 ? -19.442 15.287 -1.337 1.00 88.44 195 GLN A N 1
ATOM 1537 C CA . GLN A 1 195 ? -18.990 14.882 -2.663 1.00 88.44 195 GLN A CA 1
ATOM 1538 C C . GLN A 1 195 ? -19.539 13.499 -3.026 1.00 88.44 195 GLN A C 1
ATOM 1540 O O . GLN A 1 195 ? -19.725 12.635 -2.170 1.00 88.44 195 GLN A O 1
ATOM 1545 N N . MET A 1 196 ? -19.770 13.274 -4.319 1.00 92.00 196 MET A N 1
ATOM 1546 C CA . MET A 1 196 ? -20.084 11.943 -4.833 1.00 92.00 196 MET A CA 1
ATOM 1547 C C . MET A 1 196 ? -18.791 11.146 -5.008 1.00 92.00 196 MET A C 1
ATOM 1549 O O . MET A 1 196 ? -17.948 11.498 -5.835 1.00 92.00 196 MET A O 1
ATOM 1553 N N . HIS A 1 197 ? -18.661 10.051 -4.268 1.00 93.19 197 HIS A N 1
ATOM 1554 C CA . HIS A 1 197 ? -17.588 9.084 -4.418 1.00 93.19 197 HIS A CA 1
ATOM 1555 C C . HIS A 1 197 ? -17.931 8.073 -5.515 1.00 93.19 197 HIS A C 1
ATOM 1557 O O . HIS A 1 197 ? -18.878 7.298 -5.381 1.00 93.19 197 HIS A O 1
ATOM 1563 N N . LYS A 1 198 ? -17.180 8.108 -6.620 1.00 94.56 198 LYS A N 1
ATOM 1564 C CA . LYS A 1 198 ? -17.445 7.310 -7.833 1.00 94.56 198 LYS A CA 1
ATOM 1565 C C . LYS A 1 198 ? -16.818 5.914 -7.817 1.00 94.56 198 LYS A C 1
ATOM 1567 O O . LYS A 1 198 ? -17.000 5.152 -8.761 1.00 94.56 198 LYS A O 1
ATOM 1572 N N . GLY A 1 199 ? -16.126 5.571 -6.739 1.00 96.19 199 GLY A N 1
ATOM 1573 C CA . GLY A 1 199 ? -15.467 4.288 -6.555 1.00 96.19 199 GLY A CA 1
ATOM 1574 C C . GLY A 1 199 ? -15.623 3.774 -5.130 1.00 96.19 199 GLY A C 1
ATOM 1575 O O . GLY A 1 199 ? -16.485 4.237 -4.383 1.00 96.19 199 GLY A O 1
ATOM 1576 N N . ILE A 1 200 ? -14.781 2.813 -4.768 1.00 97.38 200 ILE A N 1
ATOM 1577 C CA . ILE A 1 200 ? -14.564 2.378 -3.386 1.00 97.38 200 ILE A CA 1
ATOM 1578 C C . ILE A 1 200 ? -13.086 2.527 -3.036 1.00 97.38 200 ILE A C 1
ATOM 1580 O O . ILE A 1 200 ? -12.236 2.287 -3.892 1.00 97.38 200 ILE A O 1
ATOM 1584 N N . ASP A 1 201 ? -12.801 2.868 -1.782 1.00 96.62 201 ASP A N 1
ATOM 1585 C CA . ASP A 1 201 ? -11.439 2.915 -1.244 1.00 96.62 201 ASP A CA 1
ATOM 1586 C C . ASP A 1 201 ? -11.187 1.624 -0.463 1.00 96.62 201 ASP A C 1
ATOM 1588 O O . ASP A 1 201 ? -11.806 1.389 0.575 1.00 96.62 201 ASP A O 1
ATOM 1592 N N . ILE A 1 202 ? -10.317 0.766 -0.994 1.00 96.56 202 ILE A N 1
ATOM 1593 C CA . ILE A 1 202 ? -9.931 -0.520 -0.402 1.00 96.56 202 ILE A CA 1
ATOM 1594 C C . ILE A 1 202 ? -8.607 -0.325 0.332 1.00 96.56 202 ILE A C 1
ATOM 1596 O O . ILE A 1 202 ? -7.646 0.177 -0.254 1.00 96.56 202 ILE A O 1
ATOM 1600 N N . ARG A 1 203 ? -8.533 -0.725 1.602 1.00 94.06 203 ARG A N 1
ATOM 1601 C CA . ARG A 1 203 ? -7.292 -0.663 2.380 1.00 94.06 203 ARG A CA 1
ATOM 1602 C C . ARG A 1 203 ? -6.229 -1.573 1.754 1.00 94.06 203 ARG A C 1
ATOM 1604 O O . ARG A 1 203 ? -6.520 -2.705 1.386 1.00 94.06 203 ARG A O 1
ATOM 1611 N N . THR A 1 204 ? -4.999 -1.074 1.650 1.00 92.62 204 THR A N 1
ATOM 1612 C CA . THR A 1 204 ? -3.858 -1.829 1.107 1.00 92.62 204 THR A CA 1
ATOM 1613 C C . THR A 1 204 ? -2.556 -1.517 1.840 1.00 92.62 204 THR A C 1
ATOM 1615 O O . THR A 1 204 ? -2.460 -0.507 2.539 1.00 92.62 204 THR A O 1
ATOM 1618 N N . ASN A 1 205 ? -1.532 -2.355 1.672 1.00 88.88 205 ASN A N 1
ATOM 1619 C CA . ASN A 1 205 ? -0.198 -2.113 2.239 1.00 88.88 205 ASN A CA 1
ATOM 1620 C C . ASN A 1 205 ? 0.951 -2.541 1.296 1.00 88.88 205 ASN A C 1
ATOM 1622 O O . ASN A 1 205 ? 1.589 -3.573 1.498 1.00 88.88 205 ASN A O 1
ATOM 1626 N N . GLN A 1 206 ? 1.206 -1.743 0.260 1.00 90.19 206 GLN A N 1
ATOM 1627 C CA . GLN A 1 206 ? 2.143 -1.954 -0.852 1.00 90.19 206 GLN A CA 1
ATOM 1628 C C . GLN A 1 206 ? 1.952 -3.312 -1.540 1.00 90.19 206 GLN A C 1
ATOM 1630 O O . GLN A 1 206 ? 2.886 -4.077 -1.810 1.00 90.19 206 GLN A O 1
ATOM 1635 N N . GLU A 1 207 ? 0.698 -3.617 -1.847 1.00 91.19 207 GLU A N 1
ATOM 1636 C CA . GLU A 1 207 ? 0.270 -4.916 -2.340 1.00 91.19 207 GLU A CA 1
ATOM 1637 C C . GLU A 1 207 ? 0.122 -4.944 -3.853 1.00 91.19 207 GLU A C 1
ATOM 1639 O O . GLU A 1 207 ? -0.077 -3.927 -4.520 1.00 91.19 207 GLU A O 1
ATOM 1644 N N . ALA A 1 208 ? 0.216 -6.149 -4.408 1.00 93.56 208 ALA A N 1
ATOM 1645 C CA . ALA A 1 208 ? -0.052 -6.379 -5.813 1.00 93.56 208 ALA A CA 1
ATOM 1646 C C . ALA A 1 208 ? -1.512 -6.035 -6.139 1.00 93.56 208 ALA A C 1
ATOM 1648 O O . ALA A 1 208 ? -2.436 -6.636 -5.594 1.00 93.56 208 ALA A O 1
ATOM 1649 N N . VAL A 1 209 ? -1.699 -5.100 -7.070 1.00 97.69 209 VAL A N 1
ATOM 1650 C CA . VAL A 1 209 ? -3.013 -4.767 -7.629 1.00 97.69 209 VAL A CA 1
ATOM 1651 C C . VAL A 1 209 ? -3.238 -5.615 -8.871 1.00 97.69 209 VAL A C 1
ATOM 1653 O O . VAL A 1 209 ? -2.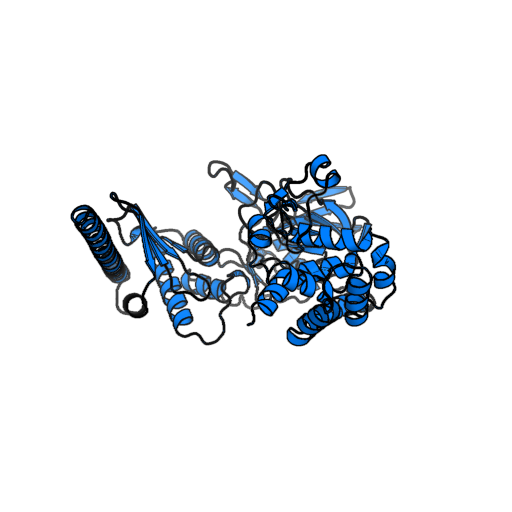372 -5.655 -9.747 1.00 97.69 209 VAL A O 1
ATOM 1656 N N . LEU A 1 210 ? -4.374 -6.306 -8.940 1.00 97.19 210 LEU A N 1
ATOM 1657 C CA . LEU A 1 210 ? -4.630 -7.385 -9.891 1.00 97.19 210 LEU A CA 1
ATOM 1658 C C . LEU A 1 210 ? -5.746 -7.041 -10.887 1.00 97.19 210 LEU A C 1
ATOM 1660 O O . LEU A 1 210 ? -6.756 -6.416 -10.546 1.00 97.19 210 LEU A O 1
ATOM 1664 N N . ALA A 1 211 ? -5.587 -7.505 -12.125 1.00 97.50 211 ALA A N 1
ATOM 1665 C CA . ALA A 1 211 ? -6.667 -7.547 -13.102 1.00 97.50 211 ALA A CA 1
ATOM 1666 C C . ALA A 1 211 ? -7.779 -8.480 -12.611 1.00 97.50 211 ALA A C 1
ATOM 1668 O O . ALA A 1 211 ? -7.515 -9.543 -12.049 1.00 97.50 211 ALA A O 1
ATOM 1669 N N . THR A 1 212 ? -9.026 -8.071 -12.820 1.00 97.25 212 THR A N 1
ATOM 1670 C CA . THR A 1 212 ? -10.190 -8.750 -12.234 1.00 97.25 212 THR A CA 1
ATOM 1671 C C . THR A 1 212 ? -10.775 -9.838 -13.132 1.00 97.25 212 THR A C 1
ATOM 1673 O O . THR A 1 212 ? -11.372 -10.784 -12.626 1.00 97.25 212 THR A O 1
ATOM 1676 N N . GLU A 1 213 ? -10.557 -9.752 -14.444 1.00 95.38 213 GLU A N 1
ATOM 1677 C CA . GLU A 1 213 ? -11.065 -10.711 -15.432 1.00 95.38 213 GLU A CA 1
ATOM 1678 C C . GLU A 1 213 ? -10.004 -11.051 -16.488 1.00 95.38 213 GLU A C 1
ATOM 1680 O O . GLU A 1 213 ? -9.019 -10.324 -16.668 1.00 95.38 213 GLU A O 1
ATOM 1685 N N . ASP A 1 214 ? -10.222 -12.155 -17.201 1.00 92.94 214 ASP A N 1
ATOM 1686 C CA . ASP A 1 214 ? -9.401 -12.561 -18.340 1.00 92.94 214 ASP A CA 1
ATOM 1687 C C . ASP A 1 214 ? -9.589 -11.659 -19.570 1.00 92.94 214 ASP A C 1
ATOM 1689 O O . ASP A 1 214 ? -10.646 -11.061 -19.783 1.00 92.94 214 ASP A O 1
ATOM 1693 N N . LYS A 1 215 ? -8.563 -11.608 -20.435 1.00 92.12 215 LYS A N 1
ATOM 1694 C CA . LYS A 1 215 ? -8.591 -10.902 -21.734 1.00 92.12 215 LYS A CA 1
ATOM 1695 C C . LYS A 1 215 ? -8.928 -9.404 -21.633 1.00 92.12 215 LYS A C 1
ATOM 1697 O O . LYS A 1 215 ? -9.462 -8.820 -22.580 1.00 92.12 215 LYS A O 1
ATOM 1702 N N . GLY A 1 216 ? -8.602 -8.769 -20.512 1.00 96.56 216 GLY A N 1
ATOM 1703 C CA . GLY A 1 216 ? -8.753 -7.329 -20.335 1.00 96.56 216 GLY A CA 1
ATOM 1704 C C . GLY A 1 216 ? -7.770 -6.553 -21.197 1.00 96.56 216 GLY A C 1
ATOM 1705 O O . GLY A 1 216 ? -6.603 -6.920 -21.293 1.00 96.56 216 GLY A O 1
ATOM 1706 N N . LYS A 1 217 ? -8.206 -5.452 -21.805 1.00 98.06 217 LYS A N 1
ATOM 1707 C CA . LYS A 1 217 ? -7.327 -4.554 -22.560 1.00 98.06 217 LYS A CA 1
ATOM 1708 C C . LYS A 1 217 ? -6.982 -3.331 -21.722 1.00 98.06 217 LYS A C 1
ATOM 1710 O O . LYS A 1 217 ? -7.877 -2.603 -21.305 1.00 98.06 217 LYS A O 1
ATOM 1715 N N . VAL A 1 218 ? -5.698 -3.051 -21.524 1.00 98.31 218 VAL A N 1
ATOM 1716 C CA . VAL A 1 218 ? -5.257 -1.812 -20.870 1.00 98.31 218 VAL A CA 1
ATOM 1717 C C . VAL A 1 218 ? -5.516 -0.640 -21.816 1.00 98.31 218 VAL A C 1
ATOM 1719 O O . VAL A 1 218 ? -4.881 -0.524 -22.866 1.00 98.31 218 VAL A O 1
ATOM 1722 N N . VAL A 1 219 ? -6.459 0.233 -21.465 1.00 98.19 219 VAL A N 1
ATOM 1723 C CA . VAL A 1 219 ? -6.890 1.361 -22.311 1.00 98.19 219 VAL A CA 1
ATOM 1724 C C . VAL A 1 219 ? -6.305 2.701 -21.872 1.00 98.19 219 VAL A C 1
ATOM 1726 O O . VAL A 1 219 ? -6.194 3.603 -22.700 1.00 98.19 219 VAL A O 1
ATOM 1729 N N . ALA A 1 220 ? -5.870 2.826 -20.616 1.00 98.06 220 ALA A N 1
ATOM 1730 C CA . ALA A 1 220 ? -5.179 4.015 -20.123 1.00 98.06 220 ALA A CA 1
ATOM 1731 C C . ALA A 1 220 ? -4.158 3.670 -19.032 1.00 98.06 220 ALA A C 1
ATOM 1733 O O . ALA A 1 220 ? -4.389 2.787 -18.207 1.00 98.06 220 ALA A O 1
ATOM 1734 N N . VAL A 1 221 ? -3.045 4.407 -19.021 1.00 97.94 221 VAL A N 1
ATOM 1735 C CA . VAL A 1 221 ? -2.025 4.386 -17.967 1.00 97.94 221 VAL A CA 1
ATOM 1736 C C . VAL A 1 221 ? -1.635 5.826 -17.651 1.00 97.94 221 VAL A C 1
ATOM 1738 O O . VAL A 1 221 ? -1.256 6.574 -18.552 1.00 97.94 221 VAL A O 1
ATOM 1741 N N . ASN A 1 222 ? -1.691 6.201 -16.374 1.00 96.69 222 ASN A N 1
ATOM 1742 C CA . ASN A 1 222 ? -1.154 7.455 -15.863 1.00 96.69 222 ASN A CA 1
ATOM 1743 C C . ASN A 1 222 ? 0.037 7.170 -14.941 1.00 96.69 222 ASN A C 1
ATOM 1745 O O . ASN A 1 222 ? -0.112 6.508 -13.917 1.00 96.69 222 ASN A O 1
ATOM 1749 N N . LEU A 1 223 ? 1.213 7.699 -15.283 1.00 94.06 223 LEU A N 1
ATOM 1750 C CA . LEU A 1 223 ? 2.423 7.591 -14.455 1.00 94.06 223 LEU A CA 1
ATOM 1751 C C . LEU A 1 223 ? 2.651 8.823 -13.565 1.00 94.06 223 LEU A C 1
ATOM 1753 O O . LEU A 1 223 ? 3.562 8.816 -12.733 1.00 94.06 223 LEU A O 1
ATOM 1757 N N . ASN A 1 224 ? 1.836 9.872 -13.724 1.00 91.94 224 ASN A N 1
ATOM 1758 C CA . ASN A 1 224 ? 1.935 11.084 -12.924 1.00 91.94 224 ASN A CA 1
ATOM 1759 C C . ASN A 1 224 ? 1.308 10.870 -11.536 1.00 91.94 224 ASN A C 1
ATOM 1761 O O . ASN A 1 224 ? 0.090 10.718 -11.414 1.00 91.94 224 ASN A O 1
ATOM 1765 N N . ALA A 1 225 ? 2.152 10.894 -10.503 1.00 91.62 225 ALA A N 1
ATOM 1766 C CA . ALA A 1 225 ? 1.736 10.781 -9.109 1.00 91.62 225 ALA A CA 1
ATOM 1767 C C . ALA A 1 225 ? 0.977 12.021 -8.604 1.00 91.62 225 ALA A C 1
ATOM 1769 O O . ALA A 1 225 ? 0.179 11.897 -7.685 1.00 91.62 225 ALA A O 1
ATOM 1770 N N . ASP A 1 226 ? 1.146 13.187 -9.231 1.00 89.75 226 ASP A N 1
ATOM 1771 C CA . ASP A 1 226 ? 0.614 14.474 -8.767 1.00 89.75 226 ASP A CA 1
ATOM 1772 C C . ASP A 1 226 ? -0.720 14.837 -9.449 1.00 89.75 226 ASP A C 1
ATOM 1774 O O . ASP A 1 226 ? -0.964 15.974 -9.855 1.00 89.75 226 ASP A O 1
ATOM 1778 N N . THR A 1 227 ? -1.609 13.853 -9.604 1.00 93.19 227 THR A N 1
ATOM 1779 C CA . THR A 1 227 ? -2.982 14.051 -10.109 1.00 93.19 227 THR A CA 1
ATOM 1780 C C . THR A 1 227 ? -4.009 13.643 -9.051 1.00 93.19 227 THR A C 1
ATOM 1782 O O . THR A 1 227 ? -3.656 12.906 -8.131 1.00 93.19 227 THR A O 1
ATOM 1785 N N . PRO A 1 228 ? -5.290 14.052 -9.145 1.00 91.06 228 PRO A N 1
ATOM 1786 C CA . PRO A 1 228 ? -6.296 13.635 -8.168 1.00 91.06 228 PRO A CA 1
ATOM 1787 C C . PRO A 1 228 ? -6.394 12.116 -7.975 1.00 91.06 228 PRO A C 1
ATOM 1789 O O . PRO A 1 228 ? -6.535 11.682 -6.842 1.00 91.06 228 PRO A O 1
ATOM 1792 N N . GLY A 1 229 ? -6.263 11.323 -9.047 1.00 92.06 229 GLY A N 1
ATOM 1793 C CA . GLY A 1 229 ? -6.296 9.853 -8.997 1.00 92.06 229 GLY A CA 1
ATOM 1794 C C . GLY A 1 229 ? -4.924 9.180 -8.877 1.00 92.06 229 GLY A C 1
ATOM 1795 O O . GLY A 1 229 ? -4.838 7.966 -9.060 1.00 92.06 229 GLY A O 1
ATOM 1796 N N . GLY A 1 230 ? -3.856 9.952 -8.639 1.00 95.44 230 GLY A N 1
ATOM 1797 C CA . GLY A 1 230 ? -2.482 9.449 -8.582 1.00 95.44 230 GLY A CA 1
ATOM 1798 C C . GLY A 1 230 ? -2.056 8.708 -9.852 1.00 95.44 230 GLY A C 1
ATOM 1799 O O . GLY A 1 230 ? -2.606 8.921 -10.938 1.00 95.44 230 GLY A O 1
ATOM 1800 N N . ARG A 1 231 ? -1.078 7.810 -9.716 1.00 97.06 231 ARG A N 1
ATOM 1801 C CA . ARG A 1 231 ? -0.764 6.861 -10.790 1.00 97.06 231 ARG A CA 1
ATOM 1802 C C . ARG A 1 231 ? -1.916 5.881 -10.931 1.00 97.06 231 ARG A C 1
ATOM 1804 O O . ARG A 1 231 ? -2.445 5.399 -9.930 1.00 97.06 231 ARG A O 1
ATOM 1811 N N . SER A 1 232 ? -2.289 5.573 -12.166 1.00 98.19 232 SER A N 1
ATOM 1812 C CA . SER A 1 232 ? -3.454 4.736 -12.415 1.00 98.19 232 SER A CA 1
ATOM 1813 C C . SER A 1 232 ? -3.343 3.876 -13.663 1.00 98.19 232 SER A C 1
ATOM 1815 O O . SER A 1 232 ? -2.575 4.161 -14.586 1.00 98.19 232 SER A O 1
ATOM 1817 N N . VAL A 1 233 ? -4.140 2.811 -13.678 1.00 98.62 233 VAL A N 1
ATOM 1818 C CA . VAL A 1 233 ? -4.337 1.908 -14.814 1.00 98.62 233 VAL A CA 1
ATOM 1819 C C . VAL A 1 233 ? -5.834 1.747 -15.034 1.00 98.62 233 VAL A C 1
ATOM 1821 O O . VAL A 1 233 ? -6.564 1.519 -14.076 1.00 98.62 233 VAL A O 1
ATOM 1824 N N . THR A 1 234 ? -6.294 1.820 -16.280 1.00 98.62 234 THR A N 1
ATOM 1825 C CA . THR A 1 234 ? -7.675 1.478 -16.650 1.00 98.62 234 THR A CA 1
ATOM 1826 C C . THR A 1 234 ? -7.668 0.281 -17.586 1.00 98.62 234 THR A C 1
ATOM 1828 O O . THR A 1 234 ? -7.017 0.308 -18.637 1.00 98.62 234 THR A O 1
ATOM 1831 N N . VAL A 1 235 ? -8.415 -0.757 -17.214 1.00 98.69 235 VAL A N 1
ATOM 1832 C CA . VAL A 1 235 ? -8.587 -1.990 -17.986 1.00 98.69 235 VAL A CA 1
ATOM 1833 C C . VAL A 1 235 ? -10.029 -2.089 -18.467 1.00 98.69 235 VAL A C 1
ATOM 1835 O O . VAL A 1 235 ? -10.961 -1.815 -17.718 1.00 98.69 235 VAL A O 1
ATOM 1838 N N . GLU A 1 236 ? -10.210 -2.462 -19.729 1.00 98.31 236 GLU A N 1
ATOM 1839 C CA . GLU A 1 236 ? -11.507 -2.654 -20.370 1.00 98.31 236 GLU A CA 1
ATOM 1840 C C . GLU A 1 236 ? -11.759 -4.139 -20.648 1.00 98.31 236 GLU A C 1
ATOM 1842 O O . GLU A 1 236 ? -10.934 -4.808 -21.274 1.00 98.31 236 GLU A O 1
ATOM 1847 N N . TYR A 1 237 ? -12.924 -4.624 -20.228 1.00 96.88 237 TYR A N 1
ATOM 1848 C CA . TYR A 1 237 ? -13.393 -5.995 -20.404 1.00 96.88 237 TYR A CA 1
ATOM 1849 C C . TYR A 1 237 ? -14.636 -6.014 -21.297 1.00 96.88 237 TYR A C 1
ATOM 1851 O O . TYR A 1 237 ? -15.571 -5.231 -21.105 1.00 96.88 237 TYR A O 1
ATOM 1859 N N . GLY A 1 238 ? -14.647 -6.897 -22.296 1.00 94.00 238 GLY A N 1
ATOM 1860 C CA . GLY A 1 238 ? -15.802 -7.094 -23.173 1.00 94.00 238 GLY A CA 1
ATOM 1861 C C . GLY A 1 238 ? -16.895 -7.929 -22.505 1.00 94.00 238 GLY A C 1
ATOM 1862 O O . GLY A 1 238 ? -16.605 -8.842 -21.736 1.00 94.00 238 GLY A O 1
ATOM 1863 N N . ARG A 1 239 ? -18.160 -7.636 -22.814 1.00 91.88 239 ARG A N 1
ATOM 1864 C CA . ARG A 1 239 ? -19.328 -8.413 -22.375 1.00 91.88 239 ARG A CA 1
ATOM 1865 C C . ARG A 1 239 ? -19.989 -9.127 -23.552 1.00 91.88 239 ARG A C 1
ATOM 1867 O O . ARG A 1 239 ? -19.844 -8.721 -24.703 1.00 91.88 239 ARG A O 1
ATOM 1874 N N . ALA A 1 240 ? -20.744 -10.187 -23.257 1.00 87.56 240 ALA A N 1
ATOM 1875 C CA . ALA A 1 240 ? -21.427 -11.005 -24.266 1.00 87.56 240 ALA A CA 1
ATOM 1876 C C . ALA A 1 240 ? -22.462 -10.219 -25.097 1.00 87.56 240 ALA A C 1
ATOM 1878 O O . ALA A 1 240 ? -22.723 -10.561 -26.246 1.00 87.56 240 ALA A O 1
ATOM 1879 N N . ASP A 1 241 ? -23.023 -9.146 -24.538 1.00 89.38 241 ASP A N 1
ATOM 1880 C CA . ASP A 1 241 ? -23.973 -8.243 -25.197 1.00 89.38 241 ASP A CA 1
ATOM 1881 C C . ASP A 1 241 ? -23.291 -7.123 -26.012 1.00 89.38 241 ASP A C 1
ATOM 1883 O O . ASP A 1 241 ? -23.950 -6.175 -26.438 1.00 89.38 241 ASP A O 1
ATOM 1887 N N . ASN A 1 242 ? -21.974 -7.217 -26.235 1.00 90.62 242 ASN A N 1
ATOM 1888 C CA . ASN A 1 242 ? -21.111 -6.188 -26.827 1.00 90.62 242 ASN A CA 1
ATOM 1889 C C . ASN A 1 242 ? -21.006 -4.883 -26.018 1.00 90.62 242 ASN A C 1
ATOM 1891 O O . ASN A 1 242 ? -20.380 -3.927 -26.487 1.00 90.62 242 ASN A O 1
ATOM 1895 N N . SER A 1 243 ? -21.581 -4.820 -24.813 1.00 94.12 243 SER A N 1
ATOM 1896 C CA . SER A 1 243 ? -21.225 -3.778 -23.855 1.00 94.12 243 SER A CA 1
ATOM 1897 C C . SER A 1 243 ? -19.817 -4.028 -23.310 1.00 94.12 243 SER A C 1
ATOM 1899 O O . SER A 1 243 ? -19.167 -5.041 -23.598 1.00 94.12 243 SER A O 1
ATOM 1901 N N . LYS A 1 244 ? -19.300 -3.069 -22.551 1.00 96.06 244 LYS A N 1
ATOM 1902 C CA . LYS A 1 244 ? -17.973 -3.158 -21.947 1.00 96.06 244 LYS A CA 1
ATOM 1903 C C . LYS A 1 244 ? -18.023 -2.695 -20.508 1.00 96.06 244 LYS A C 1
ATOM 1905 O O . LYS A 1 244 ? -18.855 -1.862 -20.148 1.00 96.06 244 LYS A O 1
ATOM 1910 N N . VAL A 1 245 ? -17.096 -3.189 -19.707 1.00 97.62 245 VAL A N 1
ATOM 1911 C CA . VAL A 1 245 ? -16.842 -2.679 -18.363 1.00 97.62 245 VAL A CA 1
ATOM 1912 C C . VAL A 1 245 ? -15.418 -2.153 -18.312 1.00 97.62 245 VAL A C 1
ATOM 1914 O O . VAL A 1 245 ? -14.486 -2.837 -18.721 1.00 97.62 245 VAL A O 1
ATOM 1917 N N . GLN A 1 246 ? -15.257 -0.920 -17.847 1.00 98.12 246 GLN A N 1
ATOM 1918 C CA . GLN A 1 246 ? -13.965 -0.323 -17.546 1.00 98.12 246 GLN A CA 1
ATOM 1919 C C . GLN A 1 246 ? -13.755 -0.310 -16.041 1.00 98.12 246 GLN A C 1
ATOM 1921 O O . GLN A 1 246 ? -14.602 0.184 -15.299 1.00 98.12 246 GLN A O 1
ATOM 1926 N N . VAL A 1 247 ? -12.608 -0.822 -15.615 1.00 98.62 247 VAL A N 1
ATOM 1927 C CA . VAL A 1 247 ? -12.167 -0.823 -14.224 1.00 98.62 247 VAL A CA 1
ATOM 1928 C C . VAL A 1 247 ? -10.907 0.022 -14.135 1.00 98.62 247 VAL A C 1
ATOM 1930 O O . VAL A 1 247 ? -9.920 -0.263 -14.818 1.00 98.62 247 VAL A O 1
ATOM 1933 N N . SER A 1 248 ? -10.948 1.071 -13.320 1.00 98.62 248 SER A N 1
ATOM 1934 C CA . SER A 1 248 ? -9.800 1.943 -13.079 1.00 98.62 248 SER A CA 1
ATOM 1935 C C . SER A 1 248 ? -9.246 1.724 -11.680 1.00 98.62 248 SER A C 1
ATOM 1937 O O . SER A 1 248 ? -9.987 1.705 -10.699 1.00 98.62 248 SER A O 1
ATOM 1939 N N . TYR A 1 249 ? -7.928 1.583 -11.615 1.00 98.62 249 TYR A N 1
ATOM 1940 C CA . TYR A 1 249 ? -7.139 1.316 -10.424 1.00 98.62 249 TYR A CA 1
ATOM 1941 C C . TYR A 1 249 ? -6.267 2.540 -10.155 1.00 98.62 249 TYR A C 1
ATOM 1943 O O . TYR A 1 249 ? -5.406 2.858 -10.976 1.00 98.62 249 TYR A O 1
ATOM 1951 N N . HIS A 1 250 ? -6.509 3.241 -9.053 1.00 98.19 250 HIS A N 1
ATOM 1952 C CA . HIS A 1 250 ? -5.905 4.540 -8.746 1.00 98.19 250 HIS A CA 1
ATOM 1953 C C . HIS A 1 250 ? -4.951 4.484 -7.545 1.00 98.19 250 HIS A C 1
ATOM 1955 O O . HIS A 1 250 ? -4.882 3.478 -6.842 1.00 98.19 250 HIS A O 1
ATOM 1961 N N . HIS A 1 251 ? -4.222 5.582 -7.325 1.00 96.94 251 HIS A N 1
ATOM 1962 C CA . HIS A 1 251 ? -3.282 5.778 -6.211 1.00 96.94 251 HIS A CA 1
ATOM 1963 C C . HIS A 1 251 ? -2.109 4.785 -6.163 1.00 96.94 251 HIS A C 1
ATOM 1965 O O . HIS A 1 251 ? -1.501 4.567 -5.119 1.00 96.94 251 HIS A O 1
ATOM 1971 N N . LEU A 1 252 ? -1.726 4.213 -7.307 1.00 97.56 252 LEU A N 1
ATOM 1972 C CA . LEU A 1 252 ? -0.664 3.208 -7.378 1.00 97.56 252 LEU A CA 1
ATOM 1973 C C . LEU A 1 252 ? 0.709 3.801 -7.021 1.00 97.56 252 LEU A C 1
ATOM 1975 O O . LEU A 1 252 ? 1.038 4.920 -7.415 1.00 97.56 252 LEU A O 1
ATOM 1979 N N . GLU A 1 253 ? 1.556 3.038 -6.331 1.00 95.38 253 GLU A N 1
ATOM 1980 C CA . GLU A 1 253 ? 2.970 3.385 -6.157 1.00 95.38 253 GLU A CA 1
ATOM 1981 C C . GLU A 1 253 ? 3.739 3.097 -7.451 1.00 95.38 253 GLU A C 1
ATOM 1983 O O . GLU A 1 253 ? 4.517 3.922 -7.924 1.00 95.38 253 GLU A O 1
ATOM 1988 N N . THR A 1 254 ? 3.487 1.946 -8.078 1.00 95.00 254 THR A N 1
ATOM 1989 C CA . THR A 1 254 ? 4.118 1.569 -9.351 1.00 95.00 254 THR A CA 1
ATOM 1990 C C . THR A 1 254 ? 3.102 1.002 -10.328 1.00 95.00 254 THR A C 1
ATOM 1992 O O . THR A 1 254 ? 2.135 0.347 -9.937 1.00 95.00 254 THR A O 1
ATOM 1995 N N . VAL A 1 255 ? 3.347 1.230 -11.620 1.00 95.38 255 VAL A N 1
ATOM 1996 C CA . VAL A 1 255 ? 2.563 0.656 -12.717 1.00 95.38 255 VAL A CA 1
ATOM 1997 C C . VAL A 1 255 ? 3.415 -0.370 -13.457 1.00 95.38 255 VAL A C 1
ATOM 1999 O O . VAL A 1 255 ? 4.516 -0.059 -13.918 1.00 95.38 255 VAL A O 1
ATOM 2002 N N . GLY A 1 256 ? 2.898 -1.594 -13.561 1.00 92.12 256 GLY A N 1
ATOM 2003 C CA . GLY A 1 256 ? 3.580 -2.737 -14.165 1.00 92.12 256 GLY A CA 1
ATOM 2004 C C . GLY A 1 256 ? 3.167 -3.064 -15.599 1.00 92.12 256 GLY A C 1
ATOM 2005 O O . GLY A 1 256 ? 3.825 -3.894 -16.217 1.00 92.12 256 GLY A O 1
ATOM 2006 N N . VAL A 1 257 ? 2.131 -2.413 -16.130 1.00 94.31 257 VAL A N 1
ATOM 2007 C CA . VAL A 1 257 ? 1.578 -2.665 -17.474 1.00 94.31 257 VAL A CA 1
ATOM 2008 C C . VAL A 1 257 ? 1.616 -1.418 -18.356 1.00 94.31 257 VAL A C 1
ATOM 2010 O O . VAL A 1 257 ? 1.843 -0.304 -17.877 1.00 94.31 257 VAL A O 1
ATOM 2013 N N . LYS A 1 258 ? 1.399 -1.588 -19.664 1.00 94.06 258 LYS A N 1
ATOM 2014 C CA . LYS A 1 258 ? 1.379 -0.483 -20.640 1.00 94.06 258 LYS A CA 1
ATOM 2015 C C . LYS A 1 258 ? 0.060 -0.422 -21.406 1.00 94.06 258 LYS A C 1
ATOM 2017 O O . LYS A 1 258 ? -0.590 -1.437 -21.633 1.00 94.06 258 LYS A O 1
ATOM 2022 N N . THR A 1 259 ? -0.317 0.769 -21.869 1.00 97.19 259 THR A N 1
ATOM 2023 C CA . THR A 1 259 ? -1.481 0.941 -22.751 1.00 97.19 259 THR A CA 1
ATOM 2024 C C . THR A 1 259 ? -1.379 0.035 -23.980 1.00 97.19 259 THR A C 1
ATOM 2026 O O . THR A 1 259 ? -0.350 0.002 -24.653 1.00 97.19 259 THR A O 1
ATOM 2029 N N . GLY A 1 260 ? -2.464 -0.677 -24.283 1.00 94.88 260 GLY A N 1
ATOM 2030 C CA . GLY A 1 260 ? -2.565 -1.645 -25.373 1.00 94.88 260 GLY A CA 1
ATOM 2031 C C . GLY A 1 260 ? -2.252 -3.090 -24.975 1.00 94.88 260 GLY A C 1
ATOM 2032 O O . GLY A 1 260 ? -2.575 -3.993 -25.745 1.00 94.88 260 GLY A O 1
ATOM 2033 N N . GLU A 1 261 ? -1.673 -3.321 -23.796 1.00 94.12 261 GLU A N 1
ATOM 2034 C CA . GLU A 1 261 ? -1.402 -4.660 -23.269 1.00 94.12 261 GLU A CA 1
ATOM 2035 C C . GLU A 1 261 ? -2.705 -5.421 -22.973 1.00 94.12 261 GLU A C 1
ATOM 2037 O O . GLU A 1 261 ? -3.721 -4.823 -22.608 1.00 94.12 261 GLU A O 1
ATOM 2042 N N . THR A 1 262 ? -2.681 -6.743 -23.158 1.00 95.12 262 THR A N 1
ATOM 2043 C CA . THR A 1 262 ? -3.767 -7.635 -22.731 1.00 95.12 262 THR A CA 1
ATOM 2044 C C . THR A 1 262 ? -3.381 -8.279 -21.410 1.00 95.12 262 THR A C 1
ATOM 2046 O O . THR A 1 262 ? -2.271 -8.791 -21.287 1.00 95.12 262 THR A O 1
ATOM 2049 N N . VAL A 1 263 ? -4.290 -8.249 -20.443 1.00 93.94 263 VAL A N 1
ATOM 2050 C CA . VAL A 1 263 ? -4.086 -8.759 -19.089 1.00 93.94 263 VAL A CA 1
ATOM 2051 C C . VAL A 1 263 ? -5.115 -9.831 -18.759 1.00 93.94 263 VAL A C 1
ATOM 2053 O O . VAL A 1 263 ? -6.246 -9.779 -19.245 1.00 93.94 263 VAL A O 1
ATOM 2056 N N . ASN A 1 264 ? -4.723 -10.798 -17.935 1.00 93.38 264 ASN A N 1
ATOM 2057 C CA . ASN A 1 264 ? -5.603 -11.874 -17.477 1.00 93.38 264 ASN A CA 1
ATOM 2058 C C . ASN A 1 264 ? -5.951 -11.739 -15.992 1.00 93.38 264 ASN A C 1
ATOM 2060 O O . ASN A 1 264 ? -5.264 -11.020 -15.266 1.00 93.38 264 ASN A O 1
ATOM 2064 N N . ALA A 1 265 ? -6.996 -12.423 -15.528 1.00 93.19 265 ALA A N 1
ATOM 2065 C CA . ALA A 1 265 ? -7.412 -12.343 -14.136 1.00 93.19 265 ALA A CA 1
ATOM 2066 C C . ALA A 1 265 ? -6.266 -12.759 -13.205 1.00 93.19 265 ALA A C 1
ATOM 2068 O O . ALA A 1 265 ? -5.525 -13.705 -13.474 1.00 93.19 265 ALA A O 1
ATOM 2069 N N . GLY A 1 266 ? -6.088 -12.016 -12.116 1.00 91.25 266 GLY A N 1
ATOM 2070 C CA . GLY A 1 266 ? -4.997 -12.238 -11.169 1.00 91.25 266 GLY A CA 1
ATOM 2071 C C . GLY A 1 266 ? -3.629 -11.748 -11.657 1.00 91.25 266 GLY A C 1
ATOM 2072 O O . GLY A 1 266 ? -2.670 -11.774 -10.887 1.00 91.25 266 GLY A O 1
ATOM 2073 N N . GLN A 1 267 ? -3.500 -11.255 -12.896 1.00 92.25 267 GLN A N 1
ATOM 2074 C CA . GLN A 1 267 ? -2.262 -10.626 -13.351 1.00 92.25 267 GLN A CA 1
ATOM 2075 C C . GLN A 1 267 ? -2.031 -9.311 -12.609 1.00 92.25 267 GLN A C 1
ATOM 2077 O O . GLN A 1 267 ? -2.905 -8.445 -12.557 1.00 92.25 267 GLN A O 1
ATOM 2082 N N . GLN A 1 268 ? -0.814 -9.128 -12.101 1.00 94.62 268 GLN A N 1
ATOM 2083 C CA . GLN A 1 268 ? -0.421 -7.899 -11.426 1.00 94.62 268 GLN A CA 1
ATOM 2084 C C . GLN A 1 268 ? -0.303 -6.721 -12.408 1.00 94.62 268 GLN A C 1
ATOM 2086 O O . GLN A 1 268 ? 0.569 -6.704 -13.278 1.00 94.62 268 GLN A O 1
ATOM 2091 N N . LEU A 1 269 ? -1.151 -5.712 -12.212 1.00 96.19 269 LEU A N 1
ATOM 2092 C CA . LEU A 1 269 ? -1.184 -4.442 -12.944 1.00 96.19 269 LEU A CA 1
ATOM 2093 C C . LEU A 1 269 ? -0.190 -3.418 -12.390 1.00 96.19 269 LEU A C 1
ATOM 2095 O O . LEU A 1 269 ? 0.303 -2.556 -13.119 1.00 96.19 269 LEU A O 1
ATOM 2099 N N . GLY A 1 270 ? 0.100 -3.498 -11.095 1.00 96.06 270 GLY A N 1
ATOM 2100 C CA . GLY A 1 270 ? 0.931 -2.541 -10.379 1.00 96.06 270 GLY A CA 1
ATOM 2101 C C . GLY A 1 270 ? 1.029 -2.875 -8.897 1.00 96.06 270 GLY A C 1
ATOM 2102 O O . GLY A 1 270 ? 0.773 -4.010 -8.481 1.00 96.06 270 GLY A O 1
ATOM 2103 N N . VAL A 1 271 ? 1.412 -1.879 -8.108 1.00 97.19 271 VAL A N 1
ATOM 2104 C CA . VAL A 1 271 ? 1.463 -1.970 -6.645 1.00 97.19 271 VAL A CA 1
ATOM 2105 C C . VAL A 1 271 ? 0.687 -0.805 -6.058 1.00 97.19 271 VAL A C 1
ATOM 2107 O O . VAL A 1 271 ? 0.857 0.322 -6.531 1.00 97.19 271 VAL A O 1
ATOM 2110 N N . SER A 1 272 ? -0.163 -1.077 -5.069 1.00 96.56 272 SER A N 1
ATOM 2111 C CA . SER A 1 272 ? -0.899 -0.046 -4.338 1.00 96.56 272 SER A CA 1
ATOM 2112 C C . SER A 1 272 ? 0.059 0.947 -3.684 1.00 96.56 272 SER A C 1
ATOM 2114 O O . SER A 1 272 ? 1.229 0.643 -3.443 1.00 96.56 272 SER A O 1
ATOM 2116 N N . GLY A 1 273 ? -0.421 2.158 -3.442 1.00 94.44 273 GLY A N 1
ATOM 2117 C CA . GLY A 1 273 ? 0.401 3.221 -2.896 1.00 94.44 273 GLY A CA 1
ATOM 2118 C C . GLY A 1 273 ? -0.432 4.355 -2.329 1.00 94.44 273 GLY A C 1
ATOM 2119 O O . GLY A 1 273 ? -1.626 4.229 -2.067 1.00 94.44 273 GLY A O 1
ATOM 2120 N N . ASN A 1 274 ? 0.239 5.481 -2.122 1.00 94.25 274 ASN A N 1
ATOM 2121 C CA . ASN A 1 274 ? -0.369 6.708 -1.623 1.00 94.25 274 ASN A CA 1
ATOM 2122 C C . ASN A 1 274 ? -0.097 7.876 -2.584 1.00 94.25 274 ASN A C 1
ATOM 2124 O O . ASN A 1 274 ? 0.186 8.994 -2.156 1.00 94.25 274 ASN A O 1
ATOM 2128 N N . THR A 1 275 ? -0.089 7.612 -3.897 1.00 94.69 275 THR A N 1
ATOM 2129 C CA . THR A 1 275 ? 0.107 8.682 -4.886 1.00 94.69 275 THR A CA 1
ATOM 2130 C C . THR A 1 275 ? -1.188 9.449 -5.105 1.00 94.69 275 THR A C 1
ATOM 2132 O O . THR A 1 275 ? -2.271 8.879 -5.068 1.00 94.69 275 THR A O 1
ATOM 2135 N N . GLY A 1 276 ? -1.099 10.743 -5.387 1.00 92.56 276 GLY A N 1
ATOM 2136 C CA . GLY A 1 276 ? -2.240 11.593 -5.710 1.00 92.56 276 GLY A CA 1
ATOM 2137 C C . GLY A 1 276 ? -2.351 12.819 -4.814 1.00 92.56 276 GLY A C 1
ATOM 2138 O O . GLY A 1 276 ? -1.775 12.886 -3.734 1.00 92.56 276 GLY A O 1
ATOM 2139 N N . THR A 1 277 ? -3.110 13.817 -5.261 1.00 89.06 277 THR A N 1
ATOM 2140 C CA . THR A 1 277 ? -3.262 15.090 -4.527 1.00 89.06 277 THR A CA 1
ATOM 2141 C C . THR A 1 277 ? -4.411 15.089 -3.518 1.00 89.06 277 THR A C 1
ATOM 2143 O O . THR A 1 277 ? -4.580 16.058 -2.779 1.00 89.06 277 THR A O 1
ATOM 2146 N N . ARG A 1 278 ? -5.226 14.026 -3.497 1.00 83.69 278 ARG A N 1
ATOM 2147 C CA . ARG A 1 278 ? -6.424 13.885 -2.651 1.00 83.69 278 ARG A CA 1
ATOM 2148 C C . ARG A 1 278 ? -6.446 12.557 -1.891 1.00 83.69 278 ARG A C 1
ATOM 2150 O O . ARG A 1 278 ? -7.477 11.900 -1.831 1.00 83.69 278 ARG A O 1
ATOM 2157 N N . THR A 1 279 ? -5.306 12.169 -1.331 1.00 85.19 279 THR A N 1
ATOM 2158 C CA . THR A 1 279 ? -5.166 10.954 -0.523 1.00 85.19 279 THR A CA 1
ATOM 2159 C C . THR A 1 279 ? -4.601 11.283 0.858 1.00 85.19 279 THR A C 1
ATOM 2161 O O . THR A 1 279 ? -3.750 12.162 0.994 1.00 85.19 279 THR A O 1
ATOM 2164 N N . THR A 1 280 ? -5.099 10.602 1.889 1.00 83.81 280 THR A N 1
ATOM 2165 C CA . THR A 1 280 ? -4.673 10.762 3.291 1.00 83.81 280 THR A CA 1
ATOM 2166 C C . THR A 1 280 ? -3.865 9.570 3.802 1.00 83.81 280 THR A C 1
ATOM 2168 O O . THR A 1 280 ? -3.280 9.639 4.880 1.00 83.81 280 THR A O 1
ATOM 2171 N N . GLY A 1 281 ? -3.793 8.488 3.029 1.00 88.50 281 GLY A N 1
ATOM 2172 C CA . GLY A 1 281 ? -3.117 7.257 3.404 1.00 88.50 281 GLY A CA 1
ATOM 2173 C C . GLY A 1 281 ? -3.217 6.213 2.301 1.00 88.50 281 GLY A C 1
ATOM 2174 O O . GLY A 1 281 ? -3.962 6.370 1.336 1.00 88.50 281 GLY A O 1
ATOM 2175 N N . GLU A 1 282 ? -2.449 5.139 2.438 1.00 91.38 282 GLU A N 1
ATOM 2176 C CA . GLU A 1 282 ? -2.376 4.113 1.405 1.00 91.38 282 GLU A CA 1
ATOM 2177 C C . GLU A 1 282 ? -3.698 3.345 1.237 1.00 91.38 282 GLU A C 1
ATOM 2179 O O . GLU A 1 282 ? -4.229 2.780 2.204 1.00 91.38 282 GLU A O 1
ATOM 2184 N N . HIS A 1 283 ? -4.202 3.313 0.003 1.00 95.12 283 HIS A N 1
ATOM 2185 C CA . HIS A 1 283 ? -5.389 2.565 -0.399 1.00 95.12 283 HIS A CA 1
ATOM 2186 C C . HIS A 1 283 ? -5.417 2.358 -1.922 1.00 95.12 283 HIS A C 1
ATOM 2188 O O . HIS A 1 283 ? -4.774 3.085 -2.680 1.00 95.12 283 HIS A O 1
ATOM 2194 N N . LEU A 1 284 ? -6.215 1.393 -2.380 1.00 97.69 284 LEU A N 1
ATOM 2195 C CA . LEU A 1 284 ? -6.621 1.272 -3.775 1.00 97.69 284 LEU A CA 1
ATOM 2196 C C . LEU A 1 284 ? -7.996 1.919 -3.954 1.00 97.69 284 LEU A C 1
ATOM 2198 O O . LEU A 1 284 ? -8.991 1.398 -3.452 1.00 97.69 284 LEU A O 1
ATOM 2202 N N . HIS A 1 285 ? -8.062 3.004 -4.722 1.00 97.88 285 HIS A N 1
ATOM 2203 C CA . HIS A 1 285 ? -9.338 3.535 -5.196 1.00 97.88 285 HIS A CA 1
ATOM 2204 C C . HIS A 1 285 ? -9.740 2.825 -6.497 1.00 97.88 285 HIS A C 1
ATOM 2206 O O . HIS A 1 285 ? -9.022 2.883 -7.503 1.00 97.88 285 HIS A O 1
ATOM 2212 N N . LEU A 1 286 ? -10.872 2.120 -6.460 1.00 98.56 286 LEU A N 1
ATOM 2213 C CA . LEU A 1 286 ? -11.396 1.315 -7.562 1.00 98.56 286 LEU A CA 1
ATOM 2214 C C . LEU A 1 286 ? -12.657 1.968 -8.140 1.00 98.56 286 LEU A C 1
ATOM 2216 O O . LEU A 1 286 ? -13.697 1.989 -7.480 1.00 98.56 286 LEU A O 1
ATOM 2220 N N . GLU A 1 287 ? -12.591 2.450 -9.381 1.00 98.31 287 GLU A N 1
ATOM 2221 C CA . GLU A 1 287 ? -13.764 2.933 -10.126 1.00 98.31 287 GLU A CA 1
ATOM 2222 C C . GLU A 1 287 ? -14.221 1.888 -11.146 1.00 98.31 287 GLU A C 1
ATOM 2224 O O . GLU A 1 287 ? -13.396 1.246 -11.800 1.00 98.31 287 GLU A O 1
ATOM 2229 N N . VAL A 1 288 ? -15.538 1.763 -11.340 1.00 98.44 288 VAL A N 1
ATOM 2230 C CA . VAL A 1 288 ? -16.117 0.874 -12.354 1.00 98.44 288 VAL A CA 1
ATOM 2231 C C . VAL A 1 288 ? -17.120 1.637 -13.207 1.00 98.44 288 VAL A C 1
ATOM 2233 O O . VAL A 1 288 ? -18.038 2.275 -12.695 1.00 98.44 288 VAL A O 1
ATOM 2236 N N . LYS A 1 289 ? -16.974 1.536 -14.528 1.00 97.88 289 LYS A N 1
ATOM 2237 C CA . LYS A 1 289 ? -17.867 2.157 -15.513 1.00 97.88 289 LYS A CA 1
ATOM 2238 C C . LYS A 1 289 ? -18.381 1.111 -16.481 1.00 97.88 289 LYS A C 1
ATOM 2240 O O . LYS A 1 289 ? -17.612 0.307 -16.996 1.00 97.88 289 LYS A O 1
ATOM 2245 N N . GLN A 1 290 ? -19.672 1.149 -16.776 1.00 96.25 290 GLN A N 1
ATOM 2246 C CA . GLN A 1 290 ? -20.264 0.387 -17.866 1.00 96.25 290 GLN A CA 1
ATOM 2247 C C . GLN A 1 290 ? -20.343 1.264 -19.116 1.00 96.25 290 GLN A C 1
ATOM 2249 O O . GLN A 1 290 ? -20.818 2.399 -19.059 1.00 96.25 290 GLN A O 1
ATOM 2254 N N . ILE A 1 291 ? -19.895 0.721 -20.245 1.00 95.38 291 ILE A N 1
ATOM 2255 C CA . ILE A 1 291 ? -20.031 1.319 -21.571 1.00 95.38 291 ILE A CA 1
ATOM 2256 C C . ILE A 1 291 ? -21.067 0.513 -22.339 1.00 95.38 291 ILE A C 1
ATOM 2258 O O . ILE A 1 291 ? -20.838 -0.645 -22.689 1.00 95.38 291 ILE A O 1
ATOM 2262 N N . HIS A 1 292 ? -22.215 1.119 -22.604 1.00 92.19 292 HIS A N 1
ATOM 2263 C CA . HIS A 1 292 ? -23.259 0.489 -23.403 1.00 92.19 292 HIS A CA 1
ATOM 2264 C C . HIS A 1 292 ? -22.878 0.459 -24.890 1.00 92.19 292 HIS A C 1
ATOM 2266 O O . HIS A 1 292 ? -22.046 1.238 -25.353 1.00 92.19 292 HIS A O 1
ATOM 2272 N N . VAL A 1 293 ? -23.545 -0.400 -25.668 1.00 90.94 293 VAL A N 1
ATOM 2273 C CA . VAL A 1 293 ? -23.318 -0.543 -27.122 1.00 90.94 293 VAL A CA 1
ATOM 2274 C C . VAL A 1 293 ? -23.490 0.786 -27.875 1.00 90.94 293 VAL A C 1
ATOM 2276 O O . VAL A 1 293 ? -22.821 1.033 -28.872 1.00 90.94 293 VAL A O 1
ATOM 2279 N N . ASN A 1 294 ? -24.349 1.678 -27.372 1.00 89.38 294 ASN A N 1
ATOM 2280 C CA . ASN A 1 294 ? -24.569 3.017 -27.928 1.00 89.38 294 ASN A CA 1
ATOM 2281 C C . ASN A 1 294 ? -23.490 4.054 -27.535 1.00 89.38 294 ASN A C 1
ATOM 2283 O O . ASN A 1 294 ? -23.636 5.228 -27.861 1.00 89.38 294 ASN A O 1
ATOM 2287 N N . GLY A 1 295 ? -22.444 3.646 -26.809 1.00 87.88 295 GLY A N 1
ATOM 2288 C CA . GLY A 1 295 ? -21.358 4.508 -26.335 1.00 87.88 295 GLY A CA 1
ATOM 2289 C C . GLY A 1 295 ? -21.650 5.271 -25.038 1.00 87.88 295 GLY A C 1
ATOM 2290 O O . GLY A 1 295 ? -20.784 6.003 -24.565 1.00 87.88 295 GLY A O 1
ATOM 2291 N N . THR A 1 296 ? -22.836 5.111 -24.441 1.00 91.38 296 THR A N 1
ATOM 2292 C CA . THR A 1 296 ? -23.179 5.790 -23.181 1.00 91.38 296 THR A CA 1
ATOM 2293 C C . THR A 1 296 ? -22.394 5.186 -22.022 1.00 91.38 296 THR A C 1
ATOM 2295 O O . THR A 1 296 ? -22.325 3.963 -21.886 1.00 91.38 296 THR A O 1
ATOM 2298 N N . LEU A 1 297 ? -21.845 6.055 -21.173 1.00 92.94 297 LEU A N 1
ATOM 2299 C CA . LEU A 1 297 ? -21.089 5.693 -19.978 1.00 92.94 297 LEU A CA 1
ATOM 2300 C C . LEU A 1 297 ? -21.965 5.808 -18.731 1.00 92.94 297 LEU A C 1
ATOM 2302 O O . LEU A 1 297 ? -22.654 6.812 -18.543 1.00 92.94 297 LEU A O 1
ATOM 2306 N N . ARG A 1 298 ? -21.893 4.806 -17.856 1.00 94.25 298 ARG A N 1
ATOM 2307 C CA . ARG A 1 298 ? -22.561 4.803 -16.554 1.00 94.25 298 ARG A CA 1
ATOM 2308 C C . ARG A 1 298 ? -21.586 4.383 -15.461 1.00 94.25 298 ARG A C 1
ATOM 2310 O O . ARG A 1 298 ? -20.980 3.323 -15.559 1.00 94.25 298 ARG A O 1
ATOM 2317 N N . GLU A 1 299 ? -21.489 5.185 -14.407 1.00 94.94 299 GLU A N 1
ATOM 2318 C CA . GLU A 1 299 ? -20.786 4.805 -13.176 1.00 94.94 299 GLU A CA 1
ATOM 2319 C C . GLU A 1 299 ? -21.530 3.642 -12.498 1.00 94.94 299 GLU A C 1
ATOM 2321 O O . GLU A 1 299 ? -22.755 3.685 -12.322 1.00 94.94 299 GLU A O 1
ATOM 2326 N N . VAL A 1 300 ? -20.796 2.597 -12.129 1.00 95.06 300 VAL A N 1
ATOM 2327 C CA . VAL A 1 300 ? -21.314 1.391 -11.480 1.00 95.06 300 VAL A CA 1
ATOM 2328 C C . VAL A 1 300 ? -20.736 1.323 -10.078 1.00 95.06 300 VAL A C 1
ATOM 2330 O O . VAL A 1 300 ? -19.545 1.539 -9.885 1.00 95.06 300 VAL A O 1
ATOM 2333 N N . ASN A 1 301 ? -21.571 0.987 -9.092 1.00 96.81 301 ASN A N 1
ATOM 2334 C CA . ASN A 1 301 ? -21.078 0.727 -7.745 1.00 96.81 301 ASN A CA 1
ATOM 2335 C C . ASN A 1 301 ? -20.099 -0.466 -7.792 1.00 96.81 301 ASN A C 1
ATOM 2337 O O . ASN A 1 301 ? -20.541 -1.571 -8.126 1.00 96.81 301 ASN A O 1
ATOM 2341 N N . PRO A 1 302 ? -18.813 -0.294 -7.435 1.00 97.88 302 PRO A N 1
ATOM 2342 C CA . PRO A 1 302 ? -17.839 -1.377 -7.507 1.00 97.88 302 PRO A CA 1
ATOM 2343 C C . PRO A 1 302 ? -18.205 -2.601 -6.662 1.00 97.88 302 PRO A C 1
ATOM 2345 O O . PRO A 1 302 ? -17.845 -3.708 -7.036 1.00 97.88 302 PRO A O 1
ATOM 2348 N N . ALA A 1 303 ? -18.976 -2.450 -5.579 1.00 96.88 303 ALA A N 1
ATOM 2349 C CA . ALA A 1 303 ? -19.472 -3.594 -4.812 1.00 96.88 303 ALA A CA 1
ATOM 2350 C C . ALA A 1 303 ? -20.432 -4.477 -5.634 1.00 96.88 303 ALA A C 1
ATOM 2352 O O . ALA A 1 303 ? -20.406 -5.697 -5.500 1.00 96.88 303 ALA A O 1
ATOM 2353 N N . ALA A 1 304 ? -21.236 -3.890 -6.530 1.00 96.19 304 ALA A N 1
ATOM 2354 C CA . ALA A 1 304 ? -22.086 -4.654 -7.447 1.00 96.19 304 ALA A CA 1
ATOM 2355 C C . ALA A 1 304 ? -21.239 -5.428 -8.465 1.00 96.19 304 ALA A C 1
ATOM 2357 O O . ALA A 1 304 ? -21.461 -6.614 -8.685 1.00 96.19 304 ALA A O 1
ATOM 2358 N N . TYR A 1 305 ? -20.227 -4.763 -9.029 1.00 96.94 305 TYR A N 1
ATOM 2359 C CA . TYR A 1 305 ? -19.270 -5.384 -9.942 1.00 96.94 305 TYR A CA 1
ATOM 2360 C C . TYR A 1 305 ? -18.513 -6.538 -9.274 1.00 96.94 305 TYR A C 1
ATOM 2362 O O . TYR A 1 305 ? -18.503 -7.647 -9.793 1.00 96.94 305 TYR A O 1
ATOM 2370 N N . LEU A 1 306 ? -17.944 -6.324 -8.086 1.00 96.75 306 LEU A N 1
ATOM 2371 C CA . LEU A 1 306 ? -17.220 -7.367 -7.358 1.00 96.75 306 LEU A CA 1
ATOM 2372 C C . LEU A 1 306 ? -18.128 -8.529 -6.934 1.00 96.75 306 LEU A C 1
ATOM 2374 O O . LEU A 1 306 ? -17.657 -9.660 -6.890 1.00 96.75 306 LEU A O 1
ATOM 2378 N N . THR A 1 307 ? -19.426 -8.290 -6.715 1.00 95.56 307 THR A N 1
ATOM 2379 C CA . THR A 1 307 ? -20.399 -9.375 -6.497 1.00 95.56 307 THR A CA 1
ATOM 2380 C C . THR A 1 307 ? -20.539 -10.259 -7.740 1.00 95.56 307 THR A C 1
ATOM 2382 O O . THR A 1 307 ? -20.539 -11.483 -7.624 1.00 95.56 307 THR A O 1
ATOM 2385 N N . GLU A 1 308 ? -20.608 -9.662 -8.934 1.00 94.06 308 GLU A N 1
ATOM 2386 C CA . GLU A 1 308 ? -20.628 -10.394 -10.209 1.00 94.06 308 GLU A CA 1
ATOM 2387 C C . GLU A 1 308 ? -19.333 -11.204 -10.405 1.00 94.06 308 GLU A C 1
ATOM 2389 O O . GLU A 1 308 ? -19.389 -12.390 -10.733 1.00 94.06 308 GLU A O 1
ATOM 2394 N N . ILE A 1 309 ? -18.170 -10.590 -10.147 1.00 94.62 309 ILE A N 1
ATOM 2395 C CA . ILE A 1 309 ? -16.860 -11.259 -10.213 1.00 94.62 309 ILE A CA 1
ATOM 2396 C C . ILE A 1 309 ? -16.787 -12.426 -9.222 1.00 94.62 309 ILE A C 1
ATOM 2398 O O . ILE A 1 309 ? -16.306 -13.501 -9.577 1.00 94.62 309 ILE A O 1
ATOM 2402 N N . ALA A 1 310 ? -17.301 -12.248 -8.002 1.00 92.06 310 ALA A N 1
ATOM 2403 C CA . ALA A 1 310 ? -17.314 -13.292 -6.986 1.00 92.06 310 ALA A CA 1
ATOM 2404 C C . ALA A 1 310 ? -18.150 -14.500 -7.411 1.00 92.06 310 ALA A C 1
ATOM 2406 O O . ALA A 1 310 ? -17.698 -15.637 -7.291 1.00 92.06 310 ALA A O 1
ATOM 2407 N N . GLN A 1 311 ? -19.341 -14.255 -7.961 1.00 91.12 311 GLN A N 1
ATOM 2408 C CA . GLN A 1 311 ? -20.227 -15.309 -8.455 1.00 91.12 311 GLN A CA 1
ATOM 2409 C C . GLN A 1 311 ? -19.602 -16.070 -9.626 1.00 91.12 311 GLN A C 1
ATOM 2411 O O . GLN A 1 311 ? -19.577 -17.298 -9.619 1.00 91.12 311 GLN A O 1
ATOM 2416 N N . LYS A 1 312 ? -19.058 -15.352 -10.615 1.00 90.25 312 LYS A N 1
ATOM 2417 C CA . LYS A 1 312 ? -18.426 -15.959 -11.795 1.00 90.25 312 LYS A CA 1
ATOM 2418 C C . LYS A 1 312 ? -17.152 -16.734 -11.454 1.00 90.25 312 LYS A C 1
ATOM 2420 O O . LYS A 1 312 ? -16.893 -17.778 -12.044 1.00 90.25 312 LYS A O 1
ATOM 2425 N N . GLY A 1 313 ? -16.373 -16.228 -10.499 1.00 88.31 313 GLY A N 1
ATOM 2426 C CA . GLY A 1 313 ? -15.118 -16.826 -10.051 1.00 88.31 313 GLY A CA 1
ATOM 2427 C C . GLY A 1 313 ? -15.241 -17.856 -8.935 1.00 88.31 313 GLY A C 1
ATOM 2428 O O . GLY A 1 313 ? -14.219 -18.411 -8.539 1.00 88.31 313 GLY A O 1
ATOM 2429 N N . ASN A 1 314 ? -16.445 -18.081 -8.394 1.00 87.38 314 ASN A N 1
ATOM 2430 C CA . ASN A 1 314 ? -16.655 -18.840 -7.158 1.00 87.38 314 ASN A CA 1
ATOM 2431 C C . ASN A 1 314 ? -15.729 -18.365 -6.011 1.00 87.38 314 ASN A C 1
ATOM 2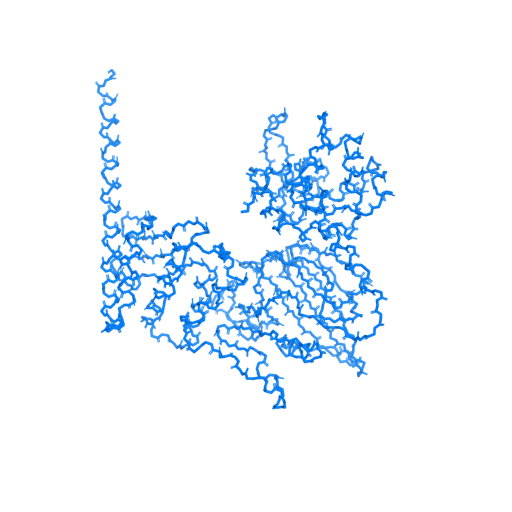433 O O . ASN A 1 314 ? -15.081 -19.161 -5.329 1.00 87.38 314 ASN A O 1
ATOM 2437 N N . ILE A 1 315 ? -15.624 -17.044 -5.836 1.00 88.50 315 ILE A N 1
ATOM 2438 C CA . ILE A 1 315 ? -14.761 -16.404 -4.837 1.00 88.50 315 ILE A CA 1
ATOM 2439 C C . ILE A 1 315 ? -15.580 -16.162 -3.566 1.00 88.50 315 ILE A C 1
ATOM 2441 O O . ILE A 1 315 ? -16.568 -15.433 -3.585 1.00 88.50 315 ILE A O 1
ATOM 2445 N N . GLY A 1 316 ? -15.148 -16.751 -2.448 1.00 86.81 316 GLY A N 1
ATOM 2446 C CA . GLY A 1 316 ? -15.828 -16.660 -1.148 1.00 86.81 316 GLY A CA 1
ATOM 2447 C C . GLY A 1 316 ? -15.497 -15.420 -0.306 1.00 86.81 316 GLY A C 1
ATOM 2448 O O . GLY A 1 316 ? -15.884 -15.372 0.858 1.00 86.81 316 GLY A O 1
ATOM 2449 N N . LEU A 1 317 ? -14.771 -14.441 -0.855 1.00 89.62 317 LEU A N 1
ATOM 2450 C CA . LEU A 1 317 ? -14.362 -13.235 -0.128 1.00 89.62 317 LEU A CA 1
ATOM 2451 C C . LEU A 1 317 ? -15.537 -12.281 0.096 1.00 89.62 317 LEU A C 1
ATOM 2453 O O . LEU A 1 317 ? -16.415 -12.141 -0.755 1.00 89.62 317 LEU A O 1
ATOM 2457 N N . GLN A 1 318 ? -15.519 -11.585 1.232 1.00 90.69 318 GLN A N 1
ATOM 2458 C CA . GLN A 1 318 ? -16.463 -10.512 1.553 1.00 90.69 318 GLN A CA 1
ATOM 2459 C C . GLN A 1 318 ? -15.852 -9.129 1.297 1.00 90.69 318 GLN A C 1
ATOM 2461 O O . GLN A 1 318 ? -14.631 -8.966 1.296 1.00 90.69 318 GLN A O 1
ATOM 2466 N N . LEU A 1 319 ? -16.712 -8.124 1.112 1.00 93.25 319 LEU A N 1
ATOM 2467 C CA . LEU A 1 319 ? -16.320 -6.723 0.977 1.00 93.25 319 LEU A CA 1
ATOM 2468 C C . LEU A 1 319 ? -16.901 -5.950 2.161 1.00 93.25 319 LEU A C 1
ATOM 2470 O O . LEU A 1 319 ? -18.073 -5.573 2.139 1.00 93.25 319 LEU A O 1
ATOM 2474 N N . LEU A 1 320 ? -16.104 -5.768 3.213 1.00 93.12 320 LEU A N 1
ATOM 2475 C CA . LEU A 1 320 ? -16.589 -5.271 4.498 1.00 93.12 320 LEU A CA 1
ATOM 2476 C C . LEU A 1 320 ? -16.294 -3.783 4.675 1.00 93.12 320 LEU A C 1
ATOM 2478 O O . LEU A 1 320 ? -15.193 -3.325 4.390 1.00 93.12 320 LEU A O 1
ATOM 2482 N N . SER A 1 321 ? -17.266 -3.035 5.187 1.00 92.31 321 SER A N 1
ATOM 2483 C CA . SER A 1 321 ? -17.110 -1.639 5.596 1.00 92.31 321 SER A CA 1
ATOM 2484 C C . SER A 1 321 ? -17.907 -1.420 6.870 1.00 92.31 321 SER A C 1
ATOM 2486 O O . SER A 1 321 ? -19.103 -1.709 6.886 1.00 92.31 321 SER A O 1
ATOM 2488 N N . ASP A 1 322 ? -17.240 -0.980 7.936 1.00 90.38 322 ASP A N 1
ATOM 2489 C CA . ASP A 1 322 ? -17.859 -0.695 9.236 1.00 90.38 322 ASP A CA 1
ATOM 2490 C C . ASP A 1 322 ? -18.797 -1.820 9.712 1.00 90.38 322 ASP A C 1
ATOM 2492 O O . ASP A 1 322 ? -19.951 -1.601 10.076 1.00 90.38 322 ASP A O 1
ATOM 2496 N N . GLY A 1 323 ? -18.303 -3.062 9.642 1.00 86.19 323 GLY A N 1
ATOM 2497 C CA . GLY A 1 323 ? -19.036 -4.259 10.054 1.00 86.19 323 GLY A CA 1
ATOM 2498 C C . GLY A 1 323 ? -20.122 -4.741 9.090 1.00 86.19 323 GLY A C 1
ATOM 2499 O O . GLY A 1 323 ? -20.829 -5.683 9.428 1.00 86.19 323 GLY A O 1
ATOM 2500 N N . LYS A 1 324 ? -20.275 -4.140 7.902 1.00 88.88 324 LYS A N 1
ATOM 2501 C CA . LYS A 1 324 ? -21.307 -4.500 6.909 1.00 88.88 324 LYS A CA 1
ATOM 2502 C C . LYS A 1 324 ? -20.700 -5.075 5.633 1.00 88.88 324 LYS A C 1
ATOM 2504 O O . LYS A 1 324 ? -19.751 -4.510 5.098 1.00 88.88 324 LYS A O 1
ATOM 2509 N N . ASP A 1 325 ? -21.297 -6.138 5.086 1.00 91.38 325 ASP A N 1
ATOM 2510 C CA . ASP A 1 325 ? -20.951 -6.654 3.752 1.00 91.38 325 ASP A CA 1
ATOM 2511 C C . ASP A 1 325 ? -21.640 -5.826 2.657 1.00 91.38 325 ASP A C 1
ATOM 2513 O O . ASP A 1 325 ? -22.857 -5.890 2.455 1.00 91.38 325 ASP A O 1
ATOM 2517 N N . LEU A 1 326 ? -20.846 -5.056 1.913 1.00 92.50 326 LEU A N 1
ATOM 2518 C CA . LEU A 1 326 ? -21.313 -4.203 0.823 1.00 92.50 326 LEU A CA 1
ATOM 2519 C C . LEU A 1 326 ? -21.847 -4.999 -0.379 1.00 92.50 326 LEU A C 1
ATOM 2521 O O . LEU A 1 326 ? -22.608 -4.440 -1.178 1.00 92.50 326 LEU A O 1
ATOM 2525 N N . MET A 1 327 ? -21.474 -6.277 -0.511 1.00 91.94 327 MET A N 1
ATOM 2526 C CA . MET A 1 327 ? -21.941 -7.169 -1.578 1.00 91.94 327 MET A CA 1
ATOM 2527 C C . MET A 1 327 ? -23.282 -7.831 -1.259 1.00 91.94 327 MET A C 1
ATOM 2529 O O . MET A 1 327 ? -23.973 -8.261 -2.181 1.00 91.94 327 MET A O 1
ATOM 2533 N N . ALA A 1 328 ? -23.694 -7.889 0.013 1.00 88.38 328 ALA A N 1
ATOM 2534 C CA . ALA A 1 328 ? -24.890 -8.623 0.440 1.00 88.38 328 ALA A CA 1
ATOM 2535 C C . ALA A 1 328 ? -26.152 -8.218 -0.342 1.00 88.38 328 ALA A C 1
ATOM 2537 O O . ALA A 1 328 ? -26.891 -9.072 -0.821 1.00 88.38 328 ALA A O 1
ATOM 2538 N N . LYS A 1 329 ? -26.348 -6.914 -0.571 1.00 86.06 329 LYS A N 1
ATOM 2539 C CA . LYS A 1 329 ? -27.502 -6.368 -1.311 1.00 86.06 329 LYS A CA 1
ATOM 2540 C C . LYS A 1 329 ? -27.526 -6.686 -2.812 1.00 86.06 329 LYS A C 1
ATOM 2542 O O . LYS A 1 329 ? -28.521 -6.399 -3.470 1.00 86.06 329 LYS A O 1
ATOM 2547 N N . PHE A 1 330 ? -26.429 -7.202 -3.361 1.00 88.44 330 PHE A N 1
ATOM 2548 C CA . PHE A 1 330 ? -26.296 -7.544 -4.777 1.00 88.44 330 PHE A CA 1
ATOM 2549 C C . PHE A 1 330 ? -26.288 -9.059 -5.020 1.00 88.44 330 PHE A C 1
ATOM 2551 O O . PHE A 1 330 ? -26.315 -9.487 -6.174 1.00 88.44 330 PHE A O 1
ATOM 2558 N N . ARG A 1 331 ? -26.268 -9.882 -3.962 1.00 82.94 331 ARG A N 1
ATOM 2559 C CA . ARG A 1 331 ? -26.428 -11.334 -4.091 1.00 82.94 331 ARG A CA 1
ATOM 2560 C C . ARG A 1 331 ? -27.895 -11.644 -4.413 1.00 82.94 331 ARG A C 1
ATOM 2562 O O . ARG A 1 331 ? -28.806 -11.081 -3.812 1.00 82.94 331 ARG A O 1
ATOM 2569 N N . THR A 1 332 ? -28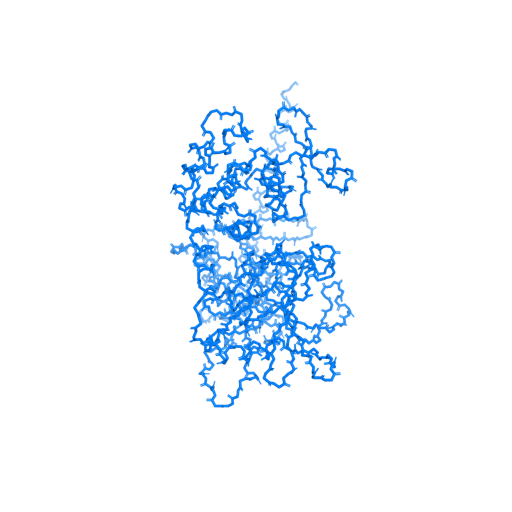.137 -12.518 -5.384 1.00 60.88 332 THR A N 1
ATOM 2570 C CA . THR A 1 332 ? -29.483 -13.018 -5.700 1.00 60.88 332 THR A CA 1
ATOM 2571 C C . THR A 1 332 ? -29.924 -14.040 -4.644 1.00 60.88 332 THR A C 1
ATOM 2573 O O . THR A 1 332 ? -29.089 -14.768 -4.113 1.00 60.88 332 THR A O 1
ATOM 2576 N N . GLN A 1 333 ? -31.232 -14.123 -4.362 1.00 50.75 333 GLN A N 1
ATOM 2577 C CA . GLN A 1 333 ? -31.822 -14.968 -3.300 1.00 50.75 333 GLN A CA 1
ATOM 2578 C C . GLN A 1 333 ? -31.475 -16.473 -3.380 1.00 50.75 333 GLN A C 1
ATOM 2580 O O . GLN A 1 333 ? -31.610 -17.176 -2.388 1.00 50.75 333 GLN A O 1
ATOM 2585 N N . GLU A 1 334 ? -31.008 -16.985 -4.524 1.00 45.91 334 GLU A N 1
ATOM 2586 C CA . GLU A 1 334 ? -30.627 -18.402 -4.690 1.00 45.91 334 GLU A CA 1
ATOM 2587 C C . GLU A 1 334 ? -29.220 -18.746 -4.156 1.00 45.91 334 GLU A C 1
ATOM 2589 O O . GLU A 1 334 ? -28.888 -19.921 -4.039 1.00 45.91 334 GLU A O 1
ATOM 2594 N N . ASN A 1 335 ? -28.404 -17.745 -3.797 1.00 45.81 335 ASN A N 1
ATOM 2595 C CA . ASN A 1 335 ? -27.015 -17.912 -3.344 1.00 45.81 335 ASN A CA 1
ATOM 2596 C C . ASN A 1 335 ? -26.793 -17.379 -1.917 1.00 45.81 335 ASN A C 1
ATOM 2598 O O . ASN A 1 335 ? -25.766 -16.753 -1.631 1.00 45.81 335 ASN A O 1
ATOM 2602 N N . GLU A 1 336 ? -27.741 -17.622 -1.006 1.00 41.78 336 GLU A N 1
ATOM 2603 C CA . GLU A 1 336 ? -27.518 -17.421 0.429 1.00 41.78 336 GLU A CA 1
ATOM 2604 C C . GLU A 1 336 ? -26.482 -18.437 0.937 1.00 41.78 336 GLU A C 1
ATOM 2606 O O . GLU A 1 336 ? -26.788 -19.480 1.509 1.00 41.78 336 GLU A O 1
ATOM 2611 N N . THR A 1 337 ? -25.201 -18.125 0.736 1.00 40.84 337 THR A N 1
ATOM 2612 C CA . THR A 1 337 ? -24.188 -18.550 1.702 1.00 40.84 337 THR A CA 1
ATOM 2613 C C . THR A 1 337 ? -24.585 -17.894 3.023 1.00 40.84 337 THR A C 1
ATOM 2615 O O . THR A 1 337 ? -24.880 -16.693 2.995 1.00 40.84 337 THR A O 1
ATOM 2618 N N . PRO A 1 338 ? -24.625 -18.622 4.156 1.00 37.91 338 PRO A N 1
ATOM 2619 C CA . PRO A 1 338 ? -24.945 -18.015 5.439 1.00 37.91 338 PRO A CA 1
ATOM 2620 C C . PRO A 1 338 ? -24.091 -16.765 5.592 1.00 37.91 338 PRO A C 1
ATOM 2622 O O . PRO A 1 338 ? -22.882 -16.825 5.348 1.00 37.91 338 PRO A O 1
ATOM 2625 N N . SER A 1 339 ? -24.711 -15.637 5.936 1.00 43.12 339 SER A N 1
ATOM 2626 C CA . SER A 1 339 ? -23.985 -14.464 6.399 1.00 43.12 339 SER A CA 1
ATOM 2627 C C . SER A 1 339 ? -23.143 -14.921 7.587 1.00 43.12 339 SER A C 1
ATOM 2629 O O . SER A 1 339 ? -23.654 -15.028 8.702 1.00 43.12 339 SER A O 1
ATOM 2631 N N . ILE A 1 340 ? -21.885 -15.296 7.342 1.00 42.66 340 ILE A N 1
ATOM 2632 C CA . ILE A 1 340 ? -20.926 -15.554 8.410 1.00 42.66 340 ILE A CA 1
ATOM 2633 C C . ILE A 1 340 ? -20.926 -14.260 9.209 1.00 42.66 340 ILE A C 1
ATOM 2635 O O . ILE A 1 340 ? -20.685 -13.199 8.629 1.00 42.66 340 ILE A O 1
ATOM 2639 N N . GLY A 1 341 ? -21.361 -14.383 10.467 1.00 45.06 341 GLY A N 1
ATOM 2640 C CA . GLY A 1 341 ? -21.909 -13.310 11.288 1.00 45.06 341 GLY A CA 1
ATOM 2641 C C . GLY A 1 341 ? -21.197 -11.992 11.055 1.00 45.06 341 GLY A C 1
ATOM 2642 O O . GLY A 1 341 ? -20.018 -11.853 11.381 1.00 45.06 341 GLY A O 1
ATOM 2643 N N . LEU A 1 342 ? -21.919 -11.040 10.460 1.00 56.22 342 LEU A N 1
ATOM 2644 C CA . LEU A 1 342 ? -21.505 -9.651 10.545 1.00 56.22 342 LEU A CA 1
ATOM 2645 C C . LEU A 1 342 ? -21.428 -9.359 12.039 1.00 56.22 342 LEU A C 1
ATOM 2647 O O . LEU A 1 342 ? -22.350 -9.667 12.787 1.00 56.22 342 LEU A O 1
ATOM 2651 N N . THR A 1 343 ? -20.263 -8.914 12.479 1.00 60.53 343 THR A N 1
ATOM 2652 C CA . THR A 1 343 ? -19.983 -8.636 13.882 1.00 60.53 343 THR A CA 1
ATOM 2653 C C . THR A 1 343 ? -21.021 -7.640 14.387 1.00 60.53 343 THR A C 1
ATOM 2655 O O . THR A 1 343 ? -21.037 -6.500 13.927 1.00 60.53 343 THR A O 1
ATOM 2658 N N . ASP A 1 344 ? -21.895 -8.062 15.299 1.00 68.75 344 ASP A N 1
ATOM 2659 C CA . ASP A 1 344 ? -22.977 -7.211 15.810 1.00 68.75 344 ASP A CA 1
ATOM 2660 C C . ASP A 1 344 ? -22.455 -6.128 16.772 1.00 68.75 344 ASP A C 1
ATOM 2662 O O . ASP A 1 344 ? -23.170 -5.178 17.092 1.00 68.75 344 ASP A O 1
ATOM 2666 N N . SER A 1 345 ? -21.202 -6.241 17.228 1.00 82.38 345 SER A N 1
ATOM 2667 C CA . SER A 1 345 ? -20.588 -5.313 18.176 1.00 82.38 345 SER A CA 1
ATOM 2668 C C . SER A 1 345 ? -19.332 -4.620 17.610 1.00 82.38 345 SER A C 1
ATOM 2670 O O . SER A 1 345 ? -18.577 -5.229 16.841 1.00 82.38 345 SER A O 1
ATOM 2672 N N . PRO A 1 346 ? -19.050 -3.365 18.022 1.00 84.12 346 PRO A N 1
ATOM 2673 C CA . PRO A 1 346 ? -17.802 -2.675 17.679 1.00 84.12 346 PRO A CA 1
ATOM 2674 C C . PRO A 1 346 ? -16.546 -3.402 18.169 1.00 84.12 346 PRO A C 1
ATOM 2676 O O . PRO A 1 346 ? -15.494 -3.309 17.539 1.00 84.12 346 PRO A O 1
ATOM 2679 N N . GLU A 1 347 ? -16.656 -4.137 19.277 1.00 82.88 347 GLU A N 1
ATOM 2680 C CA . GLU A 1 347 ? -15.565 -4.923 19.850 1.00 82.88 347 GLU A CA 1
ATOM 2681 C C . GLU A 1 347 ? -15.200 -6.110 18.950 1.00 82.88 347 GLU A C 1
ATOM 2683 O O . GLU A 1 347 ? -14.034 -6.272 18.586 1.00 82.88 347 GLU A O 1
ATOM 2688 N N . ASP A 1 348 ? -16.191 -6.904 18.533 1.00 85.38 348 ASP A N 1
ATOM 2689 C CA . ASP A 1 348 ? -15.976 -8.048 17.639 1.00 85.38 348 ASP A CA 1
ATOM 2690 C C . ASP A 1 348 ? -15.470 -7.590 16.271 1.00 85.38 348 ASP A C 1
ATOM 2692 O O . ASP A 1 348 ? -14.580 -8.213 15.685 1.00 85.38 348 ASP A O 1
ATOM 2696 N N . TRP A 1 349 ? -15.993 -6.462 15.779 1.00 87.69 349 TRP A N 1
ATOM 2697 C CA . TRP A 1 349 ? -15.517 -5.851 14.544 1.00 87.69 349 TRP A CA 1
ATOM 2698 C C . TRP A 1 349 ? -14.052 -5.439 14.652 1.00 87.69 349 TRP A C 1
ATOM 2700 O O . TRP A 1 349 ? -13.245 -5.773 13.785 1.00 87.69 349 TRP A O 1
ATOM 2710 N N . MET A 1 350 ? -13.678 -4.774 15.746 1.00 86.38 350 MET A N 1
ATOM 2711 C CA . MET A 1 350 ? -12.295 -4.389 15.985 1.00 86.38 350 MET A CA 1
ATOM 2712 C C . MET A 1 350 ? -11.377 -5.612 16.097 1.00 86.38 350 MET A C 1
ATOM 2714 O O . MET A 1 350 ? -10.303 -5.609 15.500 1.00 86.38 350 MET A O 1
ATOM 2718 N N . LYS A 1 351 ? -11.792 -6.670 16.802 1.00 85.50 351 LYS A N 1
ATOM 2719 C CA . LYS A 1 351 ? -11.033 -7.929 16.887 1.00 85.50 351 LYS A CA 1
ATOM 2720 C C . LYS A 1 351 ? -10.792 -8.525 15.501 1.00 85.50 351 LYS A C 1
ATOM 2722 O O . LYS A 1 351 ? -9.649 -8.839 15.175 1.00 85.50 351 LYS A O 1
ATOM 2727 N N . LYS A 1 352 ? -11.837 -8.595 14.668 1.00 86.75 352 LYS A N 1
ATOM 2728 C CA . LYS A 1 352 ? -11.741 -9.076 13.282 1.00 86.75 352 LYS A CA 1
ATOM 2729 C C . LYS A 1 352 ? -10.807 -8.215 12.430 1.00 86.75 352 LYS A C 1
ATOM 2731 O O . LYS A 1 352 ? -10.015 -8.749 11.659 1.00 86.75 352 LYS A O 1
ATOM 2736 N N . LEU A 1 353 ? -10.881 -6.891 12.563 1.00 86.94 353 LEU A N 1
ATOM 2737 C CA . LEU A 1 353 ? -9.978 -5.981 11.862 1.00 86.94 353 LEU A CA 1
ATOM 2738 C C . LEU A 1 353 ? -8.535 -6.218 12.274 1.00 86.94 353 LEU A C 1
ATOM 2740 O O . LEU A 1 353 ? -7.684 -6.388 11.411 1.00 86.94 353 LEU A O 1
ATOM 2744 N N . LEU A 1 354 ? -8.265 -6.259 13.574 1.00 82.12 354 LEU A N 1
ATOM 2745 C CA . LEU A 1 354 ? -6.920 -6.370 14.121 1.00 82.12 354 LEU A CA 1
ATOM 2746 C C . LEU A 1 354 ? -6.256 -7.723 13.827 1.00 82.12 354 LEU A C 1
ATOM 2748 O O . LEU A 1 354 ? -5.037 -7.765 13.667 1.00 82.12 354 LEU A O 1
ATOM 2752 N N . SER A 1 355 ? -7.038 -8.798 13.688 1.00 79.75 355 SER A N 1
ATOM 2753 C CA . SER A 1 355 ? -6.544 -10.105 13.235 1.00 79.75 355 SER A CA 1
ATOM 2754 C C . SER A 1 355 ? -6.356 -10.206 11.718 1.00 79.75 355 SER A C 1
ATOM 2756 O O . SER A 1 355 ? -5.727 -11.153 11.254 1.00 79.75 355 SER A O 1
ATOM 2758 N N . SER A 1 356 ? -6.904 -9.265 10.943 1.00 82.44 356 SER A N 1
ATOM 2759 C CA . SER A 1 356 ? -6.822 -9.281 9.480 1.00 82.44 356 SER A CA 1
ATOM 2760 C C . SER A 1 356 ? -5.486 -8.751 8.952 1.00 82.44 356 SER A C 1
ATOM 2762 O O . SER A 1 356 ? -4.781 -7.987 9.614 1.00 82.44 356 SER A O 1
ATOM 2764 N N . GLU A 1 357 ? -5.183 -9.094 7.699 1.00 78.12 357 GLU A N 1
ATOM 2765 C CA . GLU A 1 357 ? -4.030 -8.578 6.950 1.00 78.12 357 GLU A CA 1
ATOM 2766 C C . GLU A 1 357 ? -4.058 -7.038 6.806 1.00 78.12 357 GLU A C 1
ATOM 2768 O O . GLU A 1 357 ? -3.008 -6.400 6.693 1.00 78.12 357 GLU A O 1
ATOM 2773 N N . ASP A 1 358 ? -5.249 -6.429 6.874 1.00 77.50 358 ASP A N 1
ATOM 2774 C CA . ASP A 1 358 ? -5.485 -4.993 6.684 1.00 77.50 358 ASP A CA 1
ATOM 2775 C C . ASP A 1 358 ? -5.132 -4.128 7.913 1.00 77.50 358 ASP A C 1
ATOM 2777 O O . ASP A 1 358 ? -4.976 -2.908 7.780 1.00 77.50 358 ASP A O 1
ATOM 2781 N N . SER A 1 359 ? -4.960 -4.727 9.103 1.00 70.00 359 SER A N 1
ATOM 2782 C CA . SER A 1 359 ? -4.644 -3.992 10.344 1.00 70.00 359 SER A CA 1
ATOM 2783 C C . SER A 1 359 ? -3.255 -3.360 10.341 1.00 70.00 359 SER A C 1
ATOM 2785 O O . SER A 1 359 ? -2.963 -2.445 11.114 1.00 70.00 359 SER A O 1
ATOM 2787 N N . GLY A 1 360 ? -2.347 -3.898 9.522 1.00 63.56 360 GLY A N 1
ATOM 2788 C CA . GLY A 1 360 ? -0.924 -3.592 9.603 1.00 63.56 360 GLY A CA 1
ATOM 2789 C C . GLY A 1 360 ? -0.279 -3.980 10.943 1.00 63.56 360 GLY A C 1
ATOM 2790 O O . GLY A 1 360 ? 0.888 -3.653 11.144 1.00 63.56 360 GLY A O 1
ATOM 2791 N N . VAL A 1 361 ? -0.995 -4.638 11.866 1.00 60.00 361 VAL A N 1
ATOM 2792 C CA . VAL A 1 361 ? -0.449 -5.266 13.077 1.00 60.00 361 VAL A CA 1
ATOM 2793 C C . VAL A 1 361 ? -0.153 -6.713 12.712 1.00 60.00 361 VAL A C 1
ATOM 2795 O O . VAL A 1 361 ? -1.034 -7.569 12.697 1.00 60.00 361 VAL A O 1
ATOM 2798 N N . ARG A 1 362 ? 1.102 -7.010 12.374 1.00 55.53 362 ARG A N 1
ATOM 2799 C CA . ARG A 1 362 ? 1.504 -8.403 12.163 1.00 55.53 362 ARG A CA 1
ATOM 2800 C C . ARG A 1 362 ? 1.649 -9.064 13.528 1.00 55.53 362 ARG A C 1
ATOM 2802 O O . ARG A 1 362 ? 2.656 -8.862 14.201 1.00 55.53 362 ARG A O 1
ATOM 2809 N N . MET A 1 363 ? 0.654 -9.856 13.920 1.00 53.94 363 MET A N 1
ATOM 2810 C CA . MET A 1 363 ? 0.749 -10.729 15.088 1.00 53.94 363 MET A CA 1
ATOM 2811 C C . MET A 1 363 ? 1.878 -11.733 14.834 1.00 53.94 363 MET A C 1
ATOM 2813 O O . MET A 1 363 ? 1.707 -12.718 14.114 1.00 53.94 363 MET A O 1
ATOM 2817 N N . SER A 1 364 ? 3.068 -11.480 15.382 1.00 47.94 364 SER A N 1
ATOM 2818 C CA . SER A 1 364 ? 4.057 -12.548 15.495 1.00 47.94 364 SER A CA 1
ATOM 2819 C C . SER A 1 364 ? 3.480 -13.563 16.482 1.00 47.94 364 SER A C 1
ATOM 2821 O O . SER A 1 364 ? 3.228 -13.240 17.640 1.00 47.94 364 SER A O 1
ATOM 2823 N N . GLY A 1 365 ? 3.113 -14.742 15.975 1.00 45.97 365 GLY A N 1
ATOM 2824 C CA . GLY A 1 365 ? 2.346 -15.723 16.740 1.00 45.97 365 GLY A CA 1
ATOM 2825 C C . GLY A 1 365 ? 3.002 -16.052 18.085 1.00 45.97 365 GLY A C 1
ATOM 2826 O O . GLY A 1 365 ? 4.198 -16.339 18.131 1.00 45.97 365 GLY A O 1
ATOM 2827 N N . ASN A 1 366 ? 2.181 -16.051 19.141 1.00 55.28 366 ASN A N 1
ATOM 2828 C CA . ASN A 1 366 ? 2.495 -16.368 20.541 1.00 55.28 366 ASN A CA 1
ATOM 2829 C C . ASN A 1 366 ? 3.278 -15.319 21.355 1.00 55.28 366 ASN A C 1
ATOM 2831 O O . ASN A 1 366 ? 4.059 -15.717 22.218 1.00 55.28 366 ASN A O 1
ATOM 2835 N N . ASP A 1 367 ? 3.070 -14.013 21.155 1.00 70.06 367 ASP A N 1
ATOM 2836 C CA . ASP A 1 367 ? 3.461 -13.017 22.170 1.00 70.06 367 ASP A CA 1
ATOM 2837 C C . ASP A 1 367 ? 2.293 -12.749 23.148 1.00 70.06 367 ASP A C 1
ATOM 2839 O O . ASP A 1 367 ? 1.343 -12.048 22.779 1.00 70.06 367 ASP A O 1
ATOM 2843 N N . PRO A 1 368 ? 2.344 -13.257 24.400 1.00 76.44 368 PRO A N 1
ATOM 2844 C CA . PRO A 1 368 ? 1.278 -13.055 25.384 1.00 76.44 368 PRO A CA 1
ATOM 2845 C C . PRO A 1 368 ? 1.069 -11.582 25.753 1.00 76.44 368 PRO A C 1
ATOM 2847 O O . PRO A 1 368 ? -0.009 -11.200 26.202 1.00 76.44 368 PRO A O 1
ATOM 2850 N N . ILE A 1 369 ? 2.098 -10.740 25.592 1.00 76.12 369 ILE A N 1
ATOM 2851 C CA . ILE A 1 369 ? 1.987 -9.303 25.855 1.00 76.12 369 ILE A CA 1
ATOM 2852 C C . ILE A 1 369 ? 1.162 -8.649 24.754 1.00 76.12 369 ILE A C 1
ATOM 2854 O O . ILE A 1 369 ? 0.303 -7.827 25.060 1.00 76.12 369 ILE A O 1
ATOM 2858 N N . MET A 1 370 ? 1.386 -9.020 23.491 1.00 77.81 370 MET A N 1
ATOM 2859 C CA . MET A 1 370 ? 0.600 -8.480 22.384 1.00 77.81 370 MET A CA 1
ATOM 2860 C C . MET A 1 370 ? -0.866 -8.892 22.512 1.00 77.81 370 MET A C 1
ATOM 2862 O O . MET A 1 370 ? -1.744 -8.055 22.361 1.00 77.81 370 MET A O 1
ATOM 2866 N N . GLU A 1 371 ? -1.140 -10.143 22.881 1.00 80.44 371 GLU A N 1
ATOM 2867 C CA . GLU A 1 371 ? -2.508 -10.623 23.114 1.00 80.44 371 GLU A CA 1
ATOM 2868 C C . GLU A 1 371 ? -3.238 -9.779 24.179 1.00 80.44 371 GLU A C 1
ATOM 2870 O O . GLU A 1 371 ? -4.333 -9.273 23.927 1.00 80.44 371 GLU A O 1
ATOM 2875 N N . LEU A 1 372 ? -2.572 -9.508 25.311 1.00 84.62 372 LEU A N 1
ATOM 2876 C CA . LEU A 1 372 ? -3.075 -8.617 26.362 1.00 84.62 372 LEU A CA 1
ATOM 2877 C C . LEU A 1 372 ? -3.281 -7.175 25.868 1.00 84.62 372 LEU A C 1
ATOM 2879 O O . LEU A 1 372 ? -4.266 -6.531 26.233 1.00 84.62 372 LEU A O 1
ATOM 2883 N N . VAL A 1 373 ? -2.353 -6.652 25.061 1.00 85.12 373 VAL A N 1
ATOM 2884 C CA . VAL A 1 373 ? -2.452 -5.308 24.471 1.00 85.12 373 VAL A CA 1
ATOM 2885 C C . VAL A 1 373 ? -3.685 -5.205 23.583 1.00 85.12 373 VAL A C 1
ATOM 2887 O O . VAL A 1 373 ? -4.440 -4.243 23.722 1.00 85.12 373 VAL A O 1
ATOM 2890 N N . MET A 1 374 ? -3.914 -6.190 22.714 1.00 83.25 374 MET A N 1
ATOM 2891 C CA . MET A 1 374 ? -5.055 -6.203 21.801 1.00 83.25 374 MET A CA 1
ATOM 2892 C C . MET A 1 374 ? -6.373 -6.310 22.559 1.00 83.25 374 MET A C 1
ATOM 2894 O O . MET A 1 374 ? -7.297 -5.548 22.281 1.00 83.25 374 MET A O 1
ATOM 2898 N N . GLU A 1 375 ? -6.451 -7.194 23.553 1.00 85.31 375 GLU A N 1
ATOM 2899 C CA . GLU A 1 375 ? -7.644 -7.343 24.383 1.00 85.31 375 GLU A CA 1
ATOM 2900 C C . GLU A 1 375 ? -7.954 -6.041 25.137 1.00 85.31 375 GLU A C 1
ATOM 2902 O O . GLU A 1 375 ? -9.050 -5.497 25.011 1.00 85.31 375 GLU A O 1
ATOM 2907 N N . MET A 1 376 ? -6.962 -5.461 25.823 1.00 88.81 376 MET A N 1
ATOM 2908 C CA . MET A 1 376 ? -7.116 -4.181 26.518 1.00 88.81 376 MET A CA 1
ATOM 2909 C C . MET A 1 376 ? -7.537 -3.061 25.558 1.00 88.81 376 MET A C 1
ATOM 2911 O O . MET A 1 376 ? -8.409 -2.263 25.894 1.00 88.81 376 MET A O 1
ATOM 2915 N N . PHE A 1 377 ? -6.936 -2.992 24.372 1.00 88.69 377 PHE A N 1
ATOM 2916 C CA . PHE A 1 377 ? -7.245 -1.981 23.365 1.00 88.69 377 PHE A CA 1
ATOM 2917 C C . PHE A 1 377 ? -8.677 -2.123 22.840 1.00 88.69 377 PHE A C 1
ATOM 2919 O O . PHE A 1 377 ? -9.430 -1.152 22.865 1.00 88.69 377 PHE A O 1
ATOM 2926 N N . THR A 1 378 ? -9.090 -3.333 22.451 1.00 87.25 378 THR A N 1
ATOM 2927 C CA . THR A 1 378 ? -10.461 -3.604 21.981 1.00 87.25 378 THR A CA 1
ATOM 2928 C C . THR A 1 378 ? -11.507 -3.239 23.034 1.00 87.25 378 THR A C 1
ATOM 2930 O O . THR A 1 378 ? -12.451 -2.505 22.734 1.00 87.25 378 THR A O 1
ATOM 2933 N N . SER A 1 379 ? -11.285 -3.633 24.291 1.00 88.62 379 SER A N 1
ATOM 2934 C CA . SER A 1 379 ? -12.195 -3.331 25.397 1.00 88.62 379 SER A CA 1
ATOM 2935 C C . SER A 1 379 ? -12.206 -1.844 25.779 1.00 88.62 379 SER A C 1
ATOM 2937 O O . SER A 1 379 ? -13.265 -1.294 26.086 1.00 88.62 379 SER A O 1
ATOM 2939 N N . LEU A 1 380 ? -11.053 -1.159 25.750 1.00 88.38 380 LEU A N 1
ATOM 2940 C CA . LEU A 1 380 ? -10.982 0.290 25.991 1.00 88.38 380 LEU A CA 1
ATOM 2941 C C . LEU A 1 380 ? -11.731 1.072 24.922 1.00 88.38 380 LEU A C 1
ATOM 2943 O O . LEU A 1 380 ? -12.440 2.021 25.255 1.00 88.38 380 LEU A O 1
ATOM 2947 N N . MET A 1 381 ? -11.581 0.684 23.656 1.00 86.56 381 MET A N 1
ATOM 2948 C CA . MET A 1 381 ? -12.317 1.319 22.577 1.00 86.56 381 MET A CA 1
ATOM 2949 C C . MET A 1 381 ? -13.816 1.138 22.792 1.00 86.56 381 MET A C 1
ATOM 2951 O O . MET A 1 381 ? -14.545 2.127 22.719 1.00 86.56 381 MET A O 1
ATOM 2955 N N . ALA A 1 382 ? -14.272 -0.094 23.052 1.00 84.75 382 ALA A N 1
ATOM 2956 C CA . ALA A 1 382 ? -15.698 -0.382 23.190 1.00 84.75 382 ALA A CA 1
ATOM 2957 C C . ALA A 1 382 ? -16.316 0.512 24.274 1.00 84.75 382 ALA A C 1
ATOM 2959 O O . ALA A 1 382 ? -17.358 1.138 24.068 1.00 84.75 382 ALA A O 1
ATOM 2960 N N . LEU A 1 383 ? -15.592 0.669 25.385 1.00 85.50 383 LEU A N 1
ATOM 2961 C CA . LEU A 1 383 ? -15.964 1.558 26.474 1.00 85.50 383 LEU A CA 1
ATOM 2962 C C . LEU A 1 383 ? -15.957 3.043 26.072 1.00 85.50 383 LEU A C 1
ATOM 2964 O O . LEU A 1 383 ? -16.855 3.782 26.473 1.00 85.50 383 LEU A O 1
ATOM 2968 N N . ALA A 1 384 ? -14.961 3.491 25.300 1.00 83.75 384 ALA A N 1
ATOM 2969 C CA . ALA A 1 384 ? -14.831 4.878 24.850 1.00 83.75 384 ALA A CA 1
ATOM 2970 C C . ALA A 1 384 ? -15.941 5.275 23.864 1.00 83.75 384 ALA A C 1
ATOM 2972 O O . ALA A 1 384 ? -16.550 6.334 23.997 1.00 83.75 384 ALA A O 1
ATOM 2973 N N . VAL A 1 385 ? -16.257 4.403 22.908 1.00 80.56 385 VAL A N 1
ATOM 2974 C CA . VAL A 1 385 ? -17.254 4.651 21.860 1.00 80.56 385 VAL A CA 1
ATOM 2975 C C . VAL A 1 385 ? -18.683 4.685 22.413 1.00 80.56 385 VAL A C 1
ATOM 2977 O O . VAL A 1 385 ? -19.503 5.479 21.949 1.00 80.56 385 VAL A O 1
ATOM 2980 N N . GLN A 1 386 ? -18.974 3.897 23.451 1.00 77.12 386 GLN A N 1
ATOM 2981 C CA . GLN A 1 386 ? -20.264 3.933 24.146 1.00 77.12 386 GLN A CA 1
ATOM 2982 C C . GLN A 1 386 ? -20.537 5.261 24.876 1.00 77.12 386 GLN A C 1
ATOM 2984 O O . GLN A 1 386 ? -21.695 5.573 25.153 1.00 77.12 386 GLN A O 1
ATOM 2989 N N . ILE A 1 387 ? -19.508 6.051 25.208 1.00 68.00 387 ILE A N 1
ATOM 2990 C CA . ILE A 1 387 ? -19.680 7.331 25.921 1.00 68.00 387 ILE A CA 1
ATOM 2991 C C . ILE A 1 387 ? -20.378 8.364 25.045 1.00 68.00 387 ILE A C 1
ATOM 2993 O O . ILE A 1 387 ? -21.232 9.108 25.525 1.00 68.00 387 ILE A O 1
ATOM 2997 N N . ASP A 1 388 ? -20.067 8.369 23.753 1.00 64.12 388 ASP A N 1
ATOM 2998 C CA . ASP A 1 388 ? -20.545 9.398 22.835 1.00 64.12 388 ASP A CA 1
ATOM 2999 C C . ASP A 1 388 ? -22.018 9.207 22.422 1.00 64.12 388 ASP A C 1
ATOM 3001 O O . ASP A 1 388 ? -22.524 9.978 21.611 1.00 64.12 388 ASP A O 1
ATOM 3005 N N . SER A 1 389 ? -22.723 8.194 22.959 1.00 62.03 389 SER A N 1
ATOM 3006 C CA . SER A 1 389 ? -24.121 7.852 22.612 1.00 62.03 389 SER A CA 1
ATOM 3007 C C . SER A 1 389 ? -24.367 7.760 21.098 1.00 62.03 389 SER A C 1
ATOM 3009 O O . SER A 1 389 ? -25.446 8.079 20.599 1.00 62.03 389 SER A O 1
ATOM 3011 N N . LYS A 1 390 ? -23.336 7.343 20.362 1.00 67.81 390 LYS A N 1
ATOM 3012 C CA . LYS A 1 390 ? -23.334 7.225 18.904 1.00 67.81 390 LYS A CA 1
ATOM 3013 C C . LYS A 1 390 ? -24.236 6.077 18.457 1.00 67.81 390 LYS A C 1
ATOM 3015 O O . LYS A 1 390 ? -24.281 5.040 19.119 1.00 67.81 390 LYS A O 1
ATOM 3020 N N . GLU A 1 391 ? -24.914 6.235 17.320 1.00 81.94 391 GLU A N 1
ATOM 3021 C CA . GLU A 1 391 ? -25.606 5.118 16.664 1.00 81.94 391 GLU A CA 1
ATOM 3022 C C . GLU A 1 391 ? -24.607 4.014 16.298 1.00 81.94 391 GLU A C 1
ATOM 3024 O O . GLU A 1 391 ? -23.446 4.307 16.011 1.00 81.94 391 GLU A O 1
ATOM 3029 N N . GLN A 1 392 ? -25.051 2.755 16.277 1.00 80.25 392 GLN A N 1
ATOM 3030 C CA . GLN A 1 392 ? -24.193 1.585 16.044 1.00 80.25 392 GLN A CA 1
ATOM 3031 C C . GLN A 1 392 ? -23.286 1.750 14.812 1.00 80.25 392 GLN A C 1
ATOM 3033 O O . GLN A 1 392 ? -22.095 1.482 14.897 1.00 80.25 392 GLN A O 1
ATOM 3038 N N . ASP A 1 393 ? -23.794 2.302 13.709 1.00 78.44 393 ASP A N 1
ATOM 3039 C CA . ASP A 1 393 ? -23.006 2.572 12.497 1.00 78.44 393 ASP A CA 1
ATOM 3040 C C . ASP A 1 393 ? -21.814 3.510 12.746 1.00 78.44 393 ASP A C 1
ATOM 3042 O O . ASP A 1 393 ? -20.701 3.261 12.283 1.00 78.44 393 ASP A O 1
ATOM 3046 N N . GLN A 1 394 ? -22.017 4.570 13.529 1.00 82.62 394 GLN A N 1
ATOM 3047 C CA . GLN A 1 394 ? -20.948 5.497 13.907 1.00 82.62 394 GLN A CA 1
ATOM 3048 C C . GLN A 1 394 ? -19.948 4.836 14.866 1.00 82.62 394 GLN A C 1
ATOM 3050 O O . GLN A 1 394 ? -18.761 5.165 14.845 1.00 82.62 394 GLN A O 1
ATOM 3055 N N . GLN A 1 395 ? -20.411 3.892 15.690 1.00 85.44 395 GLN A N 1
ATOM 3056 C CA . GLN A 1 395 ? -19.548 3.101 16.563 1.00 85.44 395 GLN A CA 1
ATOM 3057 C C . GLN A 1 395 ? -18.650 2.153 15.757 1.00 85.44 395 GLN A C 1
ATOM 3059 O O . GLN A 1 395 ? -17.449 2.077 16.023 1.00 85.44 395 GLN A O 1
ATOM 3064 N N . MET A 1 396 ? -19.199 1.490 14.733 1.00 86.88 396 MET A N 1
ATOM 3065 C CA . MET A 1 396 ? -18.426 0.635 13.825 1.00 86.88 396 MET A CA 1
ATOM 3066 C C . MET A 1 396 ? -17.398 1.444 13.028 1.00 86.88 396 MET A C 1
ATOM 3068 O O . MET A 1 396 ? -16.248 1.025 12.922 1.00 86.88 396 MET A O 1
ATOM 3072 N N . GLY A 1 397 ? -17.763 2.637 12.548 1.00 88.31 397 GLY A N 1
ATOM 3073 C CA . GLY A 1 397 ? -16.820 3.552 11.895 1.00 88.31 397 GLY A CA 1
ATOM 3074 C C . GLY A 1 397 ? -15.684 4.004 12.819 1.00 88.31 397 GLY A C 1
ATOM 3075 O O . GLY A 1 397 ? -14.514 4.016 12.425 1.00 88.31 397 GLY A O 1
ATOM 3076 N N . ALA A 1 398 ? -15.994 4.309 14.085 1.00 87.31 398 ALA A N 1
ATOM 3077 C CA . ALA A 1 398 ? -14.978 4.612 15.092 1.00 87.31 398 ALA A CA 1
ATOM 3078 C C . ALA A 1 398 ? -14.049 3.413 15.353 1.00 87.31 398 ALA A C 1
ATOM 3080 O O . ALA A 1 398 ? -12.848 3.607 15.539 1.00 87.31 398 ALA A O 1
ATOM 3081 N N . ALA A 1 399 ? -14.575 2.184 15.298 1.00 88.19 399 ALA A N 1
ATOM 3082 C CA . ALA A 1 399 ? -13.785 0.955 15.388 1.00 88.19 399 ALA A CA 1
ATOM 3083 C C . ALA A 1 399 ? -12.805 0.801 14.245 1.00 88.19 399 ALA A C 1
ATOM 3085 O O . ALA A 1 399 ? -11.619 0.572 14.485 1.00 88.19 399 ALA A O 1
ATOM 3086 N N . THR A 1 400 ? -13.296 0.972 13.019 1.00 89.31 400 THR A N 1
ATOM 3087 C CA . THR A 1 400 ? -12.478 0.913 11.814 1.00 89.31 400 THR A CA 1
ATOM 3088 C C . THR A 1 400 ? -11.337 1.916 11.907 1.00 89.31 400 THR A C 1
ATOM 3090 O O . THR A 1 400 ? -10.174 1.547 11.742 1.00 89.31 400 THR A O 1
ATOM 3093 N N . LYS A 1 401 ? -11.646 3.170 12.262 1.00 88.50 401 LYS A N 1
ATOM 3094 C CA . LYS A 1 401 ? -10.638 4.221 12.423 1.00 88.50 401 LYS A CA 1
ATOM 3095 C C . LYS A 1 401 ? -9.609 3.871 13.501 1.00 88.50 401 LYS A C 1
ATOM 3097 O O . LYS A 1 401 ? -8.414 3.922 13.230 1.00 88.50 401 LYS A O 1
ATOM 3102 N N . ALA A 1 402 ? -10.058 3.473 14.690 1.00 88.38 402 ALA A N 1
ATOM 3103 C CA . ALA A 1 402 ? -9.171 3.161 15.806 1.00 88.38 402 ALA A CA 1
ATOM 3104 C C . ALA A 1 402 ? -8.259 1.956 15.524 1.00 88.38 402 ALA A C 1
ATOM 3106 O O . ALA A 1 402 ? -7.079 1.985 15.875 1.00 88.38 402 ALA A O 1
ATOM 3107 N N . ALA A 1 403 ? -8.774 0.924 14.850 1.00 87.06 403 ALA A N 1
ATOM 3108 C CA . ALA A 1 403 ? -7.991 -0.240 14.443 1.00 87.06 403 ALA A CA 1
ATOM 3109 C C . ALA A 1 403 ? -6.916 0.126 13.406 1.00 87.06 403 ALA A C 1
ATOM 3111 O O . ALA A 1 403 ? -5.767 -0.289 13.543 1.00 87.06 403 ALA A O 1
ATOM 3112 N N . LEU A 1 404 ? -7.267 0.935 12.399 1.00 85.56 404 LEU A N 1
ATOM 3113 C CA . LEU A 1 404 ? -6.344 1.352 11.337 1.00 85.56 404 LEU A CA 1
ATOM 3114 C C . LEU A 1 404 ? -5.278 2.339 11.824 1.00 85.56 404 LEU A C 1
ATOM 3116 O O . LEU A 1 404 ? -4.113 2.231 11.448 1.00 85.56 404 LEU A O 1
ATOM 3120 N N . GLU A 1 405 ? -5.668 3.298 12.663 1.00 86.38 405 GLU A N 1
ATOM 3121 C CA . GLU A 1 405 ? -4.755 4.285 13.249 1.00 86.38 405 GLU A CA 1
ATOM 3122 C C . GLU A 1 405 ? -3.983 3.727 14.451 1.00 86.38 405 GLU A C 1
ATOM 3124 O O . GLU A 1 405 ? -3.077 4.395 14.955 1.00 86.38 405 GLU A O 1
ATOM 3129 N N . LYS A 1 406 ? -4.342 2.520 14.918 1.00 87.75 406 LYS A N 1
ATOM 3130 C CA . LYS A 1 406 ? -3.820 1.890 16.139 1.00 87.75 406 LYS A CA 1
ATOM 3131 C C . LYS A 1 406 ? -3.911 2.836 17.341 1.00 87.75 406 LYS A C 1
ATOM 3133 O O . LYS A 1 406 ? -3.015 2.882 18.184 1.00 87.75 406 LYS A O 1
ATOM 3138 N N . ARG A 1 407 ? -4.986 3.627 17.392 1.00 90.81 407 ARG A N 1
ATOM 3139 C CA . ARG A 1 407 ? -5.172 4.751 18.313 1.00 90.81 407 ARG A CA 1
ATOM 3140 C C . ARG A 1 407 ? -6.591 4.780 18.864 1.00 90.81 407 ARG A C 1
ATOM 3142 O O . ARG A 1 407 ? -7.545 4.663 18.106 1.00 90.81 407 ARG A O 1
ATOM 3149 N N . ILE A 1 408 ? -6.726 5.015 20.166 1.00 90.75 408 ILE A N 1
ATOM 3150 C CA . ILE A 1 408 ? -8.019 5.263 20.818 1.00 90.75 408 ILE A CA 1
ATOM 3151 C C . ILE A 1 408 ? -7.961 6.598 21.545 1.00 90.75 408 ILE A C 1
ATOM 3153 O O . ILE A 1 408 ? -7.019 6.854 22.296 1.00 90.75 408 ILE A O 1
ATOM 3157 N N . ASP A 1 409 ? -8.991 7.416 21.351 1.00 90.25 409 ASP A N 1
ATOM 3158 C CA . ASP A 1 409 ? -9.227 8.615 22.147 1.00 90.25 409 ASP A CA 1
ATOM 3159 C C . ASP A 1 409 ? -9.910 8.234 23.471 1.00 90.25 409 ASP A C 1
ATOM 3161 O O . ASP A 1 409 ? -11.009 7.682 23.497 1.00 90.25 409 ASP A O 1
ATOM 3165 N N . LEU A 1 410 ? -9.226 8.509 24.578 1.00 91.69 410 LEU A N 1
ATOM 3166 C CA . LEU A 1 410 ? -9.672 8.272 25.949 1.00 91.69 410 LEU A CA 1
ATOM 3167 C C . LEU A 1 410 ? -10.035 9.583 26.662 1.00 91.69 410 LEU A C 1
ATOM 3169 O O . LEU A 1 410 ? -10.271 9.576 27.870 1.00 91.69 410 LEU A O 1
ATOM 3173 N N . SER A 1 411 ? -10.072 10.720 25.963 1.00 90.69 411 SER A N 1
ATOM 3174 C CA . SER A 1 411 ? -10.287 12.044 26.567 1.00 90.69 411 SER A CA 1
ATOM 3175 C C . SER A 1 411 ? -11.589 12.113 27.365 1.00 90.69 411 SER A C 1
ATOM 3177 O O . SER A 1 411 ? -11.630 12.696 28.448 1.00 90.69 411 SER A O 1
ATOM 3179 N N . SER A 1 412 ? -12.637 11.439 26.890 1.00 88.44 412 SER A N 1
ATOM 3180 C CA . SER A 1 412 ? -13.932 11.357 27.571 1.00 88.44 412 SER A CA 1
ATOM 3181 C C . SER A 1 412 ? -13.889 10.571 28.893 1.00 88.44 412 SER A C 1
ATOM 3183 O O . SER A 1 412 ? -14.711 10.807 29.778 1.00 88.44 412 SER A O 1
ATOM 3185 N N . LEU A 1 413 ? -12.907 9.679 29.070 1.00 88.44 413 LEU A N 1
ATOM 3186 C CA . LEU A 1 413 ? -12.671 8.935 30.312 1.00 88.44 413 LEU A CA 1
ATOM 3187 C C . LEU A 1 413 ? -11.869 9.743 31.338 1.00 88.44 413 LEU A C 1
ATOM 3189 O O . LEU A 1 413 ? -11.900 9.424 32.527 1.00 88.44 413 LEU A O 1
ATOM 3193 N N . VAL A 1 414 ? -11.145 10.776 30.897 1.00 88.94 414 VAL A N 1
ATOM 3194 C CA . VAL A 1 414 ? -10.234 11.566 31.737 1.00 88.94 414 VAL A CA 1
ATOM 3195 C C . VAL A 1 414 ? -10.501 13.069 31.554 1.00 88.94 414 VAL A C 1
ATOM 3197 O O . VAL A 1 414 ? -9.644 13.803 31.064 1.00 88.94 414 VAL A O 1
ATOM 3200 N N . PRO A 1 415 ? -11.673 13.575 31.985 1.00 85.00 415 PRO A N 1
ATOM 3201 C CA . PRO A 1 415 ? -12.128 14.938 31.682 1.00 85.00 415 PRO A CA 1
ATOM 3202 C C . PRO A 1 415 ? -11.271 16.052 32.303 1.00 85.00 415 PRO A C 1
ATOM 3204 O O . PRO A 1 415 ? -11.435 17.222 31.970 1.00 85.00 415 PRO A O 1
ATOM 3207 N N . SER A 1 416 ? -10.350 15.721 33.214 1.00 85.19 416 SER A N 1
ATOM 3208 C CA . SER A 1 416 ? -9.348 16.663 33.725 1.00 85.19 416 SER A CA 1
ATOM 3209 C C . SER A 1 416 ? -8.294 17.056 32.682 1.00 85.19 416 SER A C 1
ATOM 3211 O O . SER A 1 416 ? -7.504 17.967 32.930 1.00 85.19 416 SER A O 1
ATOM 3213 N N . LEU A 1 417 ? -8.242 16.357 31.547 1.00 86.62 417 LEU A N 1
ATOM 3214 C CA . LEU A 1 417 ? -7.266 16.548 30.481 1.00 86.62 417 LEU A CA 1
ATOM 3215 C C . LEU A 1 417 ? -7.903 17.219 29.265 1.00 86.62 417 LEU A C 1
ATOM 3217 O O . LEU A 1 417 ? -9.103 17.119 29.035 1.00 86.62 417 LEU A O 1
ATOM 3221 N N . ARG A 1 418 ? -7.074 17.904 28.472 1.00 89.88 418 ARG A N 1
ATOM 3222 C CA . ARG A 1 418 ? -7.488 18.445 27.171 1.00 89.88 418 ARG A CA 1
ATOM 3223 C C . ARG A 1 418 ? -7.573 17.347 26.120 1.00 89.88 418 ARG A C 1
ATOM 3225 O O . ARG A 1 418 ? -8.481 17.373 25.301 1.00 89.88 418 ARG A O 1
ATOM 3232 N N . SER A 1 419 ? -6.623 16.417 26.148 1.00 93.31 419 SER A N 1
ATOM 3233 C CA . SER A 1 419 ? -6.651 15.210 25.331 1.00 93.31 419 SER A CA 1
ATOM 3234 C C . SER A 1 419 ? -5.934 14.060 26.030 1.00 93.31 419 SER A C 1
ATOM 3236 O O . SER A 1 419 ? -5.014 14.270 26.830 1.00 93.31 419 SER A O 1
ATOM 3238 N N . CYS A 1 420 ? -6.365 12.839 25.738 1.00 93.81 420 CYS A N 1
ATOM 3239 C CA . CYS A 1 420 ? -5.715 11.616 26.175 1.00 93.81 420 CYS A CA 1
ATOM 3240 C C . CYS A 1 420 ? -5.919 10.536 25.117 1.00 93.81 420 CYS A C 1
ATOM 3242 O O . CYS A 1 420 ? -7.050 10.204 24.792 1.00 93.81 420 CYS A O 1
ATOM 3244 N N . GLU A 1 421 ? -4.836 9.986 24.583 1.00 94.56 421 GLU A N 1
ATOM 3245 C CA . GLU A 1 421 ? -4.864 9.012 23.499 1.00 94.56 421 GLU A CA 1
ATOM 3246 C C . GLU A 1 421 ? -3.949 7.835 23.827 1.00 94.56 421 GLU A C 1
ATOM 3248 O O . GLU A 1 421 ? -2.811 8.021 24.258 1.00 94.56 421 GLU A O 1
ATOM 3253 N N . LEU A 1 422 ? -4.425 6.617 23.590 1.00 93.19 422 LEU A N 1
ATOM 3254 C CA . LEU A 1 422 ? -3.614 5.406 23.674 1.00 93.19 422 LEU A CA 1
ATOM 3255 C C . LEU A 1 422 ? -3.229 4.959 22.266 1.00 93.19 422 LEU A C 1
ATOM 3257 O O . LEU A 1 422 ? -4.105 4.817 21.416 1.00 93.19 422 LEU A O 1
ATOM 3261 N N . VAL A 1 423 ? -1.942 4.709 22.029 1.00 92.19 423 VAL A N 1
ATOM 3262 C CA . VAL A 1 423 ? -1.410 4.302 20.722 1.00 92.19 423 VAL A CA 1
ATOM 3263 C C . VAL A 1 423 ? -0.663 2.978 20.845 1.00 92.19 423 VAL A C 1
ATOM 3265 O O . VAL A 1 423 ? 0.261 2.864 21.651 1.00 92.19 423 VAL A O 1
ATOM 3268 N N . ILE A 1 424 ? -1.030 1.989 20.028 1.00 87.31 424 ILE A N 1
ATOM 3269 C CA . ILE A 1 424 ? -0.274 0.739 19.882 1.00 87.31 424 ILE A CA 1
ATOM 3270 C C . ILE A 1 424 ? 0.877 0.961 18.901 1.00 87.31 424 ILE A C 1
ATOM 3272 O O . ILE A 1 424 ? 0.718 1.582 17.850 1.00 87.31 424 ILE A O 1
ATOM 3276 N N . GLN A 1 425 ? 2.037 0.409 19.241 1.00 76.19 425 GLN A N 1
ATOM 3277 C CA . GLN A 1 425 ? 3.215 0.384 18.385 1.00 76.19 425 GLN A CA 1
ATOM 3278 C C . GLN A 1 425 ? 3.554 -1.054 17.990 1.00 76.19 425 GLN A C 1
ATOM 3280 O O . GLN A 1 425 ? 3.303 -1.995 18.741 1.00 76.19 425 GLN A O 1
ATOM 3285 N N . ASP A 1 426 ? 4.145 -1.228 16.809 1.00 70.31 426 ASP A N 1
ATOM 3286 C CA . ASP A 1 426 ? 4.529 -2.553 16.325 1.00 70.31 426 ASP A CA 1
ATOM 3287 C C . ASP A 1 426 ? 5.650 -3.143 17.186 1.00 70.31 426 ASP A C 1
ATOM 3289 O O . ASP A 1 426 ? 6.728 -2.561 17.302 1.00 70.31 426 ASP A O 1
ATOM 3293 N N . ASN A 1 427 ? 5.394 -4.318 17.769 1.00 65.81 427 ASN A N 1
ATOM 3294 C CA . ASN A 1 427 ? 6.322 -5.045 18.645 1.00 65.81 427 ASN A CA 1
ATOM 3295 C C . ASN A 1 427 ? 6.853 -4.215 19.833 1.00 65.81 427 ASN A C 1
ATOM 3297 O O . ASN A 1 427 ? 7.967 -4.443 20.308 1.00 65.81 427 ASN A O 1
ATOM 3301 N N . ALA A 1 428 ? 6.067 -3.251 20.312 1.00 76.12 428 ALA A N 1
ATOM 3302 C CA . ALA A 1 428 ? 6.392 -2.423 21.465 1.00 76.12 428 ALA A CA 1
ATOM 3303 C C . ALA A 1 428 ? 5.160 -2.236 22.357 1.00 76.12 428 ALA A C 1
ATOM 3305 O O . ALA A 1 428 ? 4.028 -2.524 21.962 1.00 76.12 428 ALA A O 1
ATOM 3306 N N . ARG A 1 429 ? 5.382 -1.784 23.595 1.00 86.31 429 ARG A N 1
ATOM 3307 C CA . ARG A 1 429 ? 4.278 -1.535 24.525 1.00 86.31 429 ARG A CA 1
ATOM 3308 C C . ARG A 1 429 ? 3.503 -0.279 24.107 1.00 86.31 429 ARG A C 1
ATOM 3310 O O . ARG A 1 429 ? 4.092 0.633 23.524 1.00 86.31 429 ARG A O 1
ATOM 3317 N N . PRO A 1 430 ? 2.193 -0.208 24.400 1.00 90.75 430 PRO A N 1
ATOM 3318 C CA . PRO A 1 430 ? 1.384 0.949 24.056 1.00 90.75 430 PRO A CA 1
ATOM 3319 C C . PRO A 1 430 ? 1.887 2.213 24.745 1.00 90.75 430 PRO A C 1
ATOM 3321 O O . PRO A 1 430 ? 2.294 2.182 25.909 1.00 90.75 430 PRO A O 1
ATOM 3324 N N . ILE A 1 431 ? 1.794 3.337 24.042 1.00 93.06 431 ILE A N 1
ATOM 3325 C CA . ILE A 1 431 ? 2.128 4.649 24.586 1.00 93.06 431 ILE A CA 1
ATOM 3326 C C . ILE A 1 431 ? 0.847 5.431 24.822 1.00 93.06 431 ILE A C 1
ATOM 3328 O O . ILE A 1 431 ? 0.017 5.596 23.927 1.00 93.06 431 ILE A O 1
ATOM 3332 N N . LEU A 1 432 ? 0.710 5.939 26.038 1.00 94.69 432 LEU A N 1
ATOM 3333 C CA . LEU A 1 432 ? -0.321 6.878 26.422 1.00 94.69 432 LEU A CA 1
ATOM 3334 C C . LEU A 1 432 ? 0.198 8.301 26.203 1.00 94.69 432 LEU A C 1
ATOM 3336 O O . LEU A 1 432 ? 1.135 8.737 26.872 1.00 94.69 432 LEU A O 1
ATOM 3340 N N . TYR A 1 433 ? -0.419 9.026 25.281 1.00 94.19 433 TYR A N 1
ATOM 3341 C CA . TYR A 1 433 ? -0.197 10.449 25.058 1.00 94.19 433 TYR A CA 1
ATOM 3342 C C . TYR A 1 433 ? -1.283 11.241 25.762 1.00 94.19 433 TYR A C 1
ATOM 3344 O O . TYR A 1 433 ? -2.457 10.888 25.707 1.00 94.19 433 TYR A O 1
ATOM 3352 N N . ALA A 1 434 ? -0.918 12.328 26.424 1.00 93.00 434 ALA A N 1
ATOM 3353 C CA . ALA A 1 434 ? -1.907 13.181 27.052 1.00 93.00 434 ALA A CA 1
ATOM 3354 C C . ALA A 1 434 ? -1.448 14.633 27.131 1.00 93.00 434 ALA A C 1
ATOM 3356 O O . ALA A 1 434 ? -0.254 14.941 27.180 1.00 93.00 434 ALA A O 1
ATOM 3357 N N . GLN A 1 435 ? -2.431 15.526 27.125 1.00 92.19 435 GLN A N 1
ATOM 3358 C CA . GLN A 1 435 ? -2.234 16.963 27.167 1.00 92.19 435 GLN A CA 1
ATOM 3359 C C . GLN A 1 435 ? -3.151 17.588 28.208 1.00 92.19 435 GLN A C 1
ATOM 3361 O O . GLN A 1 435 ? -4.337 17.267 28.302 1.00 92.19 435 GLN A O 1
ATOM 3366 N N . ASP A 1 436 ? -2.617 18.545 28.956 1.00 86.81 436 ASP A N 1
ATOM 3367 C CA . ASP A 1 436 ? -3.388 19.355 29.890 1.00 86.81 436 ASP A CA 1
ATOM 3368 C C . ASP A 1 436 ? -3.120 20.857 29.701 1.00 86.81 436 ASP A C 1
ATOM 3370 O O . ASP A 1 436 ? -2.664 21.308 28.647 1.00 86.81 436 ASP A O 1
ATOM 3374 N N . ALA A 1 437 ? -3.458 21.665 30.708 1.00 82.75 437 ALA A N 1
ATOM 3375 C CA . ALA A 1 437 ? -3.187 23.098 30.689 1.00 82.75 437 ALA A CA 1
ATOM 3376 C C . ALA A 1 437 ? -1.689 23.454 30.748 1.00 82.75 437 ALA A C 1
ATOM 3378 O O . ALA A 1 437 ? -1.325 24.559 30.351 1.00 82.75 437 ALA A O 1
ATOM 3379 N N . THR A 1 438 ? -0.844 22.547 31.241 1.00 79.50 438 THR A N 1
ATOM 3380 C CA . THR A 1 438 ? 0.573 22.779 31.557 1.00 79.50 438 THR A CA 1
ATOM 3381 C C . THR A 1 438 ? 1.529 22.231 30.500 1.00 79.50 438 THR A C 1
ATOM 3383 O O . THR A 1 438 ? 2.639 22.743 30.372 1.00 79.50 438 THR A O 1
ATOM 3386 N N . GLY A 1 439 ? 1.111 21.245 29.702 1.00 82.31 439 GLY A N 1
ATOM 3387 C CA . GLY A 1 439 ? 1.912 20.728 28.596 1.00 82.31 439 GLY A CA 1
ATOM 3388 C C . GLY A 1 439 ? 1.419 19.392 28.045 1.00 82.31 439 GLY A C 1
ATOM 3389 O O . GLY A 1 439 ? 0.327 18.929 28.374 1.00 82.31 439 GLY A O 1
ATOM 3390 N N . SER A 1 440 ? 2.250 18.785 27.195 1.00 88.62 440 SER A N 1
ATOM 3391 C CA . SER A 1 440 ? 2.033 17.453 26.618 1.00 88.62 440 SER A CA 1
ATOM 3392 C C . SER A 1 440 ? 3.042 16.458 27.184 1.00 88.62 440 SER A C 1
ATOM 3394 O O . SER A 1 440 ? 4.207 16.796 27.396 1.00 88.62 440 SER A O 1
ATOM 3396 N N . TYR A 1 441 ? 2.606 15.225 27.405 1.00 85.62 441 TYR A N 1
ATOM 3397 C CA . TYR A 1 441 ? 3.414 14.161 27.990 1.00 85.62 441 TYR A CA 1
ATOM 3398 C C . TYR A 1 441 ? 3.048 12.810 27.371 1.00 85.62 441 TYR A C 1
ATOM 3400 O O . TYR A 1 441 ? 1.955 12.620 26.836 1.00 85.62 441 TYR A O 1
ATOM 3408 N N . SER A 1 442 ? 4.002 11.884 27.417 1.00 90.69 442 SER A N 1
ATOM 3409 C CA . SER A 1 442 ? 3.875 10.535 26.873 1.00 90.69 442 SER A CA 1
ATOM 3410 C C . SER A 1 442 ? 4.432 9.533 27.872 1.00 90.69 442 SER A C 1
ATOM 3412 O O . SER A 1 442 ? 5.499 9.785 28.435 1.00 90.69 442 SER A O 1
ATOM 3414 N N . HIS A 1 443 ? 3.755 8.405 28.043 1.00 92.81 443 HIS A N 1
ATOM 3415 C CA . HIS A 1 443 ? 4.175 7.334 28.938 1.00 92.81 443 HIS A CA 1
ATOM 3416 C C . HIS A 1 443 ? 4.002 5.977 28.253 1.00 92.81 443 HIS A C 1
ATOM 3418 O O . HIS A 1 443 ? 2.924 5.671 27.746 1.00 92.81 443 HIS A O 1
ATOM 3424 N N . GLU A 1 444 ? 5.061 5.173 28.213 1.00 93.25 444 GLU A N 1
ATOM 3425 C CA . GLU A 1 444 ? 4.999 3.798 27.716 1.00 93.25 444 GLU A CA 1
ATOM 3426 C C . GLU A 1 444 ? 4.455 2.895 28.826 1.00 93.25 444 GLU A C 1
ATOM 3428 O O . GLU A 1 444 ? 5.087 2.761 29.872 1.00 93.25 444 GLU A O 1
ATOM 3433 N N . LEU A 1 445 ? 3.290 2.281 28.606 1.00 92.94 445 LEU A N 1
ATOM 3434 C CA . LEU A 1 445 ? 2.626 1.487 29.637 1.00 92.94 445 LEU A CA 1
ATOM 3435 C C . LEU A 1 445 ? 3.477 0.285 30.047 1.00 92.94 445 LEU A C 1
ATOM 3437 O O . LEU A 1 445 ? 3.902 -0.520 29.218 1.00 92.94 445 LEU A O 1
ATOM 3441 N N . THR A 1 446 ? 3.655 0.103 31.350 1.00 91.62 446 THR A N 1
ATOM 3442 C CA . THR A 1 446 ? 4.286 -1.089 31.916 1.00 91.62 446 THR A CA 1
ATOM 3443 C C . THR A 1 446 ? 3.346 -2.297 31.865 1.00 91.62 446 THR A C 1
ATOM 3445 O O . THR A 1 446 ? 2.122 -2.174 31.809 1.00 91.62 446 THR A O 1
ATOM 3448 N N . ALA A 1 447 ? 3.905 -3.508 31.966 1.00 88.25 447 ALA A N 1
ATOM 3449 C CA . ALA A 1 447 ? 3.102 -4.734 32.043 1.00 88.25 447 ALA A CA 1
ATOM 3450 C C . ALA A 1 447 ? 2.125 -4.738 33.234 1.00 88.25 447 ALA A C 1
ATOM 3452 O O . ALA A 1 447 ? 1.011 -5.246 33.123 1.00 88.25 447 ALA A O 1
ATOM 3453 N N . ALA A 1 448 ? 2.518 -4.139 34.363 1.00 90.94 448 ALA A N 1
ATOM 3454 C CA . ALA A 1 448 ? 1.665 -4.031 35.543 1.00 90.94 448 ALA A CA 1
ATOM 3455 C C . ALA A 1 448 ? 0.480 -3.080 35.314 1.00 90.94 448 ALA A C 1
ATOM 3457 O O . ALA A 1 448 ? -0.638 -3.383 35.732 1.00 90.94 448 ALA A O 1
ATOM 3458 N N . GLU A 1 449 ? 0.703 -1.955 34.632 1.00 94.25 449 GLU A N 1
ATOM 3459 C CA . GLU A 1 449 ? -0.357 -1.004 34.288 1.00 94.25 449 GLU A CA 1
ATOM 3460 C C . GLU A 1 449 ? -1.325 -1.592 33.269 1.00 94.25 449 GLU A C 1
ATOM 3462 O O . GLU A 1 449 ? -2.534 -1.526 33.485 1.00 94.25 449 GLU A O 1
ATOM 3467 N N . MET A 1 450 ? -0.813 -2.246 32.222 1.00 91.38 450 MET A N 1
ATOM 3468 C CA . MET A 1 450 ? -1.650 -2.942 31.240 1.00 91.38 450 MET A CA 1
ATOM 3469 C C . MET A 1 450 ? -2.513 -4.021 31.901 1.00 91.38 450 MET A C 1
ATOM 3471 O O . MET A 1 450 ? -3.721 -4.060 31.684 1.00 91.38 450 MET A O 1
ATOM 3475 N N . ASN A 1 451 ? -1.929 -4.846 32.776 1.00 90.31 451 ASN A N 1
ATOM 3476 C CA . ASN A 1 451 ? -2.680 -5.866 33.509 1.00 90.31 451 ASN A CA 1
ATOM 3477 C C . ASN A 1 451 ? -3.755 -5.238 34.415 1.00 90.31 451 ASN A C 1
ATOM 3479 O O . ASN A 1 451 ? -4.895 -5.692 34.454 1.00 90.31 451 ASN A O 1
ATOM 3483 N N . ARG A 1 452 ? -3.436 -4.138 35.110 1.00 92.19 452 ARG A N 1
ATOM 3484 C CA . ARG A 1 452 ? -4.409 -3.425 35.951 1.00 92.19 452 ARG A CA 1
ATOM 3485 C C . ARG A 1 452 ? -5.584 -2.877 35.139 1.00 92.19 452 ARG A C 1
ATOM 3487 O O . ARG A 1 452 ? -6.717 -2.963 35.605 1.00 92.19 452 ARG A O 1
ATOM 3494 N N . LEU A 1 453 ? -5.320 -2.304 33.966 1.00 93.00 453 LEU A N 1
ATOM 3495 C CA . LEU A 1 453 ? -6.359 -1.804 33.065 1.00 93.00 453 LEU A CA 1
ATOM 3496 C C . LEU A 1 453 ? -7.210 -2.960 32.521 1.00 93.00 453 LEU A C 1
ATOM 3498 O O . LEU A 1 453 ? -8.433 -2.904 32.626 1.00 93.00 453 LEU A O 1
ATOM 3502 N N . SER A 1 454 ? -6.576 -4.033 32.044 1.00 90.19 454 SER A N 1
ATOM 3503 C CA . SER A 1 454 ? -7.255 -5.247 31.569 1.00 90.19 454 SER A CA 1
ATOM 3504 C C . SER A 1 454 ? -8.186 -5.849 32.631 1.00 90.19 454 SER A C 1
ATOM 3506 O O . SER A 1 454 ? -9.361 -6.083 32.355 1.00 90.19 454 SER A O 1
ATOM 3508 N N . LEU A 1 455 ? -7.735 -5.979 33.885 1.00 90.81 455 LEU A N 1
ATOM 3509 C CA . LEU A 1 455 ? -8.564 -6.485 34.989 1.00 90.81 455 LEU A CA 1
ATOM 3510 C C . LEU A 1 455 ? -9.816 -5.636 35.261 1.00 90.81 455 LEU A C 1
ATOM 3512 O O . LEU A 1 455 ? -10.837 -6.169 35.690 1.00 90.81 455 LEU A O 1
ATOM 3516 N N . ILE A 1 456 ? -9.753 -4.318 35.041 1.00 92.69 456 ILE A N 1
ATOM 3517 C CA . ILE A 1 456 ? -10.924 -3.439 35.179 1.00 92.69 456 ILE A CA 1
ATOM 3518 C C . ILE A 1 456 ? -11.902 -3.680 34.022 1.00 92.69 456 ILE A C 1
ATOM 3520 O O . ILE A 1 456 ? -13.109 -3.768 34.249 1.00 92.69 456 ILE A O 1
ATOM 3524 N N . LEU A 1 457 ? -11.388 -3.789 32.796 1.00 88.88 457 LEU A N 1
ATOM 3525 C CA . LEU A 1 457 ? -12.185 -3.937 31.575 1.00 88.88 457 LEU A CA 1
ATOM 3526 C C . LEU A 1 457 ? -12.911 -5.284 31.523 1.00 88.88 457 LEU A C 1
ATOM 3528 O O . LEU A 1 457 ? -14.110 -5.333 31.236 1.00 88.88 457 LEU A O 1
ATOM 3532 N N . ASN A 1 458 ? -12.205 -6.348 31.903 1.00 86.75 458 ASN A N 1
ATOM 3533 C CA . ASN A 1 458 ? -12.675 -7.729 31.835 1.00 86.75 458 ASN A CA 1
ATOM 3534 C C . ASN A 1 458 ? -13.564 -8.135 33.025 1.00 86.75 458 ASN A C 1
ATOM 3536 O O . ASN A 1 458 ? -13.985 -9.286 33.129 1.00 86.75 458 ASN A O 1
ATOM 3540 N N . HIS A 1 459 ? -13.888 -7.208 33.931 1.00 89.44 459 HIS A N 1
ATOM 3541 C CA . HIS A 1 459 ? -14.779 -7.486 35.054 1.00 89.44 459 HIS A CA 1
ATOM 3542 C C . HIS A 1 459 ? -16.243 -7.549 34.585 1.00 89.44 459 HIS A C 1
ATOM 3544 O O . HIS A 1 459 ? -16.910 -6.520 34.465 1.00 89.44 459 HIS A O 1
ATOM 3550 N N . THR A 1 460 ? -16.765 -8.753 34.346 1.00 83.69 460 THR A N 1
ATOM 3551 C CA . THR A 1 460 ? -18.101 -8.987 33.758 1.00 83.69 460 THR A CA 1
ATOM 3552 C C . THR A 1 460 ? -19.252 -8.406 34.576 1.00 83.69 460 THR A C 1
ATOM 3554 O O . THR A 1 460 ? -20.190 -7.865 34.004 1.00 83.69 460 THR A O 1
ATOM 3557 N N . ASP A 1 461 ? -19.162 -8.445 35.908 1.00 89.69 461 ASP A N 1
ATOM 3558 C CA . ASP A 1 461 ? -20.262 -8.006 36.786 1.00 89.69 461 ASP A CA 1
ATOM 3559 C C . ASP A 1 461 ? -20.255 -6.493 37.070 1.00 89.69 461 ASP A C 1
ATOM 3561 O O . ASP A 1 461 ? -21.077 -5.987 37.836 1.00 89.69 461 ASP A O 1
ATOM 3565 N N . MET A 1 462 ? -19.291 -5.755 36.509 1.00 89.69 462 MET A N 1
ATOM 3566 C CA . MET A 1 462 ? -19.147 -4.323 36.752 1.00 89.69 462 MET A CA 1
ATOM 3567 C C . MET A 1 462 ? -19.906 -3.523 35.686 1.00 89.69 462 MET A C 1
ATOM 3569 O O . MET A 1 462 ? -19.615 -3.697 34.505 1.00 89.69 462 MET A O 1
ATOM 3573 N N . PRO A 1 463 ? -20.805 -2.595 36.067 1.00 91.00 463 PRO A N 1
ATOM 3574 C CA . PRO A 1 463 ? -21.458 -1.711 35.105 1.00 91.00 463 PRO A CA 1
ATOM 3575 C C . PRO A 1 463 ? -20.444 -0.856 34.336 1.00 91.00 463 PRO A C 1
ATOM 3577 O O . PRO A 1 463 ? -19.463 -0.391 34.925 1.00 91.00 463 PRO A O 1
ATOM 3580 N N . ASP A 1 464 ? -20.716 -0.559 33.064 1.00 86.81 464 ASP A N 1
ATOM 3581 C CA . ASP A 1 464 ? -19.800 0.212 32.210 1.00 86.81 464 ASP A CA 1
ATOM 3582 C C . ASP A 1 464 ? -19.469 1.587 32.796 1.00 86.81 464 ASP A C 1
ATOM 3584 O O . ASP A 1 464 ? -18.323 2.019 32.756 1.00 86.81 464 ASP A O 1
ATOM 3588 N N . GLU A 1 465 ? -20.416 2.252 33.461 1.00 87.69 465 GLU A N 1
ATOM 3589 C CA . GLU A 1 465 ? -20.147 3.511 34.168 1.00 87.69 465 GLU A CA 1
ATOM 3590 C C . GLU A 1 465 ? -19.078 3.366 35.264 1.00 87.69 465 GLU A C 1
ATOM 3592 O O . GLU A 1 465 ? -18.187 4.209 35.397 1.00 87.69 465 GLU A O 1
ATOM 3597 N N . SER A 1 466 ? -19.116 2.259 36.008 1.00 91.69 466 SER A N 1
ATOM 3598 C CA . SER A 1 466 ? -18.110 1.952 37.026 1.00 91.69 466 SER A CA 1
ATOM 3599 C C . SER A 1 466 ? -16.762 1.605 36.397 1.00 91.69 466 SER A C 1
ATOM 3601 O O . SER A 1 466 ? -15.726 2.049 36.904 1.00 91.69 466 SER A O 1
ATOM 3603 N N . LYS A 1 467 ? -16.759 0.873 35.272 1.00 91.69 467 LYS A N 1
ATOM 3604 C CA . LYS A 1 467 ? -15.538 0.611 34.496 1.00 91.69 467 LYS A CA 1
ATOM 3605 C C . LYS A 1 467 ? -14.917 1.922 34.023 1.00 91.69 467 LYS A C 1
ATOM 3607 O O . LYS A 1 467 ? -13.741 2.156 34.291 1.00 91.69 467 LYS A O 1
ATOM 3612 N N . ARG A 1 468 ? -15.712 2.823 33.432 1.00 89.81 468 ARG A N 1
ATOM 3613 C CA . ARG A 1 468 ? -15.276 4.154 32.970 1.00 89.81 468 ARG A CA 1
ATOM 3614 C C . ARG A 1 468 ? -14.590 4.941 34.074 1.00 89.81 468 ARG A C 1
ATOM 3616 O O . ARG A 1 468 ? -13.462 5.392 33.894 1.00 89.81 468 ARG A O 1
ATOM 3623 N N . HIS A 1 469 ? -15.231 5.050 35.237 1.00 90.81 469 HIS A N 1
ATOM 3624 C CA . HIS A 1 469 ? -14.671 5.788 36.366 1.00 90.81 469 HIS A CA 1
ATOM 3625 C C . HIS A 1 469 ? -13.342 5.190 36.859 1.00 90.81 469 HIS A C 1
ATOM 3627 O O . HIS A 1 469 ? -12.383 5.919 37.132 1.00 90.81 469 HIS A O 1
ATOM 3633 N N . ARG A 1 470 ? -13.255 3.856 36.944 1.00 94.25 470 ARG A N 1
ATOM 3634 C CA . ARG A 1 470 ? -12.033 3.163 37.378 1.00 94.25 470 ARG A CA 1
ATOM 3635 C C . ARG A 1 470 ? -10.900 3.280 36.365 1.00 94.25 470 ARG A C 1
ATOM 3637 O O . ARG A 1 470 ? -9.766 3.498 36.784 1.00 94.25 470 ARG A O 1
ATOM 3644 N N . ILE A 1 471 ? -11.197 3.183 35.069 1.00 93.81 471 ILE A N 1
ATOM 3645 C CA . ILE A 1 471 ? -10.218 3.408 34.000 1.00 93.81 471 ILE A CA 1
ATOM 3646 C C . ILE A 1 471 ? -9.724 4.849 34.032 1.00 93.81 471 ILE A C 1
ATOM 3648 O O . ILE A 1 471 ? -8.517 5.058 34.107 1.00 93.81 471 ILE A O 1
ATOM 3652 N N . GLY A 1 472 ? -10.625 5.833 34.081 1.00 92.06 472 GLY A N 1
ATOM 3653 C CA . GLY A 1 472 ? -10.248 7.244 34.177 1.00 92.06 472 GLY A CA 1
ATOM 3654 C C . GLY A 1 472 ? -9.337 7.527 35.373 1.00 92.06 472 GLY A C 1
ATOM 3655 O O . GLY A 1 472 ? -8.305 8.184 35.244 1.00 92.06 472 GLY A O 1
ATOM 3656 N N . THR A 1 473 ? -9.660 6.940 36.529 1.00 93.00 473 THR A N 1
ATOM 3657 C CA . THR A 1 473 ? -8.835 7.035 37.742 1.00 93.00 473 THR A CA 1
ATOM 3658 C C . THR A 1 473 ? -7.464 6.381 37.556 1.00 93.00 473 THR A C 1
ATOM 3660 O O . THR A 1 473 ? -6.447 6.977 37.910 1.00 93.00 473 THR A O 1
ATOM 3663 N N . ALA A 1 474 ? -7.409 5.173 36.988 1.00 93.81 474 ALA A N 1
ATOM 3664 C CA . ALA A 1 474 ? -6.158 4.459 36.740 1.00 93.81 474 ALA A CA 1
ATOM 3665 C C . ALA A 1 474 ? -5.247 5.225 35.770 1.00 93.81 474 ALA A C 1
ATOM 3667 O O . ALA A 1 474 ? -4.076 5.437 36.078 1.00 93.81 474 ALA A O 1
ATOM 3668 N N . VAL A 1 475 ? -5.798 5.704 34.653 1.00 92.31 475 VAL A N 1
ATOM 3669 C CA . VAL A 1 475 ? -5.083 6.515 33.660 1.00 92.31 475 VAL A CA 1
ATOM 3670 C C . VAL A 1 475 ? -4.555 7.803 34.294 1.00 92.31 475 VAL A C 1
ATOM 3672 O O . VAL A 1 475 ? -3.379 8.125 34.147 1.00 92.31 475 VAL A O 1
ATOM 3675 N N . ASN A 1 476 ? -5.373 8.508 35.079 1.00 90.25 476 ASN A N 1
ATOM 3676 C CA . ASN A 1 476 ? -4.928 9.719 35.765 1.00 90.25 476 ASN A CA 1
ATOM 3677 C C . ASN A 1 476 ? -3.778 9.444 36.754 1.00 90.25 476 ASN A C 1
ATOM 3679 O O . ASN A 1 476 ? -2.833 10.226 36.831 1.00 90.25 476 ASN A O 1
ATOM 3683 N N . HIS A 1 477 ? -3.805 8.317 37.475 1.00 91.06 477 HIS A N 1
ATOM 3684 C CA . HIS A 1 477 ? -2.703 7.928 38.362 1.00 91.06 477 HIS A CA 1
ATOM 3685 C C . HIS A 1 477 ? -1.388 7.683 37.617 1.00 91.06 477 HIS A C 1
ATOM 3687 O O . HIS A 1 477 ? -0.352 8.162 38.078 1.00 91.06 477 HIS A O 1
ATOM 3693 N N . ILE A 1 478 ? -1.432 6.981 36.479 1.00 91.75 478 ILE A N 1
ATOM 3694 C CA . ILE A 1 478 ? -0.261 6.742 35.617 1.00 91.75 478 ILE A CA 1
ATOM 3695 C C . ILE A 1 478 ? 0.351 8.087 35.202 1.00 91.75 478 ILE A C 1
ATOM 3697 O O . ILE A 1 478 ? 1.541 8.339 35.387 1.00 91.75 478 ILE A O 1
ATOM 3701 N N . LEU A 1 479 ? -0.490 9.005 34.725 1.00 87.88 479 LEU A N 1
ATOM 3702 C CA . LEU A 1 479 ? -0.051 10.310 34.233 1.00 87.88 479 LEU A CA 1
ATOM 3703 C C . LEU A 1 479 ? 0.500 11.221 35.338 1.00 87.88 479 LEU A C 1
ATOM 3705 O O . LEU A 1 479 ? 1.464 11.952 35.113 1.00 87.88 479 LEU A O 1
ATOM 3709 N N . VAL A 1 480 ? -0.077 11.187 36.542 1.00 87.44 480 VAL A N 1
ATOM 3710 C CA . VAL A 1 480 ? 0.446 11.941 37.693 1.00 87.44 480 VAL A CA 1
ATOM 3711 C C . VAL A 1 480 ? 1.813 11.407 38.128 1.00 87.44 480 VAL A C 1
ATOM 3713 O O . VAL A 1 480 ? 2.704 12.207 38.420 1.00 87.44 480 VAL A O 1
ATOM 3716 N N . ALA A 1 481 ? 1.999 10.084 38.141 1.00 87.06 481 ALA A N 1
ATOM 3717 C CA . ALA A 1 481 ? 3.285 9.472 38.466 1.00 87.06 481 ALA A CA 1
ATOM 3718 C C . ALA A 1 481 ? 4.379 9.886 37.464 1.00 87.06 481 ALA A C 1
ATOM 3720 O O . ALA A 1 481 ? 5.456 10.311 37.882 1.00 87.06 481 ALA A O 1
ATOM 3721 N N . GLU A 1 482 ? 4.071 9.871 36.164 1.00 86.12 482 GLU A N 1
ATOM 3722 C CA . GLU A 1 482 ? 4.977 10.326 35.098 1.00 86.12 482 GLU A CA 1
ATOM 3723 C C . GLU A 1 482 ? 5.398 11.796 35.283 1.00 86.12 482 GLU A C 1
ATOM 3725 O O . GLU A 1 482 ? 6.577 12.143 35.196 1.00 86.12 482 GLU A O 1
ATOM 3730 N N . ARG A 1 483 ? 4.450 12.686 35.604 1.00 81.06 483 ARG A N 1
ATOM 3731 C CA . ARG A 1 483 ? 4.752 14.109 35.845 1.00 81.06 483 ARG A CA 1
ATOM 3732 C C . ARG A 1 483 ? 5.661 14.316 37.047 1.00 81.06 483 ARG A C 1
ATOM 3734 O O . ARG A 1 483 ? 6.549 15.170 37.003 1.00 81.06 483 ARG A O 1
ATOM 3741 N N . ALA A 1 484 ? 5.426 13.567 38.121 1.00 84.56 484 ALA A N 1
ATOM 3742 C CA . ALA A 1 484 ? 6.249 13.638 39.318 1.00 84.56 484 ALA A CA 1
ATOM 3743 C C . ALA A 1 484 ? 7.681 13.163 39.028 1.00 84.56 484 ALA A C 1
ATOM 3745 O O . ALA A 1 484 ? 8.629 13.838 39.430 1.00 84.56 484 ALA A O 1
ATOM 3746 N N . ALA A 1 485 ? 7.834 12.068 38.274 1.00 83.31 485 ALA A N 1
ATOM 3747 C CA . ALA A 1 485 ? 9.133 11.547 37.853 1.00 83.31 485 ALA A CA 1
ATOM 3748 C C . ALA A 1 485 ? 9.920 12.571 37.017 1.00 83.31 485 ALA A C 1
ATOM 3750 O O . ALA A 1 485 ? 11.045 12.917 37.374 1.00 83.31 485 ALA A O 1
ATOM 3751 N N . ARG A 1 486 ? 9.302 13.166 35.987 1.00 77.50 486 ARG A N 1
ATOM 3752 C CA . ARG A 1 486 ? 9.959 14.199 35.163 1.00 77.50 486 ARG A CA 1
ATOM 3753 C C . ARG A 1 486 ? 10.319 15.458 35.940 1.00 77.50 486 ARG A C 1
ATOM 3755 O O . ARG A 1 486 ? 11.388 16.026 35.738 1.00 77.50 486 ARG A O 1
ATOM 3762 N N . SER A 1 487 ? 9.432 15.906 36.829 1.00 80.56 487 SER A N 1
ATOM 3763 C CA . SER A 1 487 ? 9.692 17.085 37.669 1.00 80.56 487 SER A CA 1
ATOM 3764 C C . SER A 1 487 ? 10.891 16.850 38.591 1.00 80.56 487 SER A C 1
ATOM 3766 O O . SER A 1 487 ? 11.683 17.761 38.831 1.00 80.56 487 SER A O 1
ATOM 3768 N N . TYR A 1 488 ? 11.045 15.618 39.087 1.00 81.56 488 TYR A N 1
ATOM 3769 C CA . TYR A 1 488 ? 12.201 15.210 39.877 1.00 81.56 488 TYR A CA 1
ATOM 3770 C C . TYR A 1 488 ? 13.487 15.184 39.038 1.00 81.56 488 TYR A C 1
ATOM 3772 O O . TYR A 1 488 ? 14.485 15.766 39.456 1.00 81.56 488 TYR A O 1
ATOM 3780 N N . GLU A 1 489 ? 13.459 14.586 37.844 1.00 76.62 489 GLU A N 1
ATOM 3781 C CA . GLU A 1 489 ? 14.607 14.547 36.925 1.00 76.62 489 GLU A CA 1
ATOM 3782 C C . GLU A 1 489 ? 15.079 15.952 36.526 1.00 76.62 489 GLU A C 1
ATOM 3784 O O . GLU A 1 489 ? 16.258 16.271 36.676 1.00 76.62 489 GLU A O 1
ATOM 3789 N N . GLN A 1 490 ? 14.161 16.838 36.130 1.00 74.88 490 GLN A N 1
ATOM 3790 C CA . GLN A 1 490 ? 14.483 18.232 35.802 1.00 74.88 490 GLN A CA 1
ATOM 3791 C C . GLN A 1 490 ? 15.056 18.995 37.004 1.00 74.88 490 GLN A C 1
ATOM 3793 O O . GLN A 1 490 ? 15.989 19.787 36.859 1.00 74.88 490 GLN A O 1
ATOM 3798 N N . GLY A 1 491 ? 14.530 18.748 38.208 1.00 74.25 491 GLY A N 1
ATOM 3799 C CA . GLY A 1 491 ? 15.069 19.325 39.439 1.00 74.25 491 GLY A CA 1
ATOM 3800 C C . GLY A 1 491 ? 16.484 18.832 39.761 1.00 74.25 491 GLY A C 1
ATOM 3801 O O . GLY A 1 491 ? 17.308 19.606 40.252 1.00 74.25 491 GLY A O 1
ATOM 3802 N N . MET A 1 492 ? 16.790 17.568 39.458 1.00 71.88 492 MET A N 1
ATOM 3803 C CA . MET A 1 492 ? 18.125 16.987 39.622 1.00 71.88 492 MET A CA 1
ATOM 3804 C C . MET A 1 492 ? 19.117 17.520 38.582 1.00 71.88 492 MET A C 1
ATOM 3806 O O . MET A 1 492 ? 20.243 17.852 38.947 1.00 71.88 492 MET A O 1
ATOM 3810 N N . GLU A 1 493 ? 18.709 17.689 37.322 1.00 66.88 493 GLU A N 1
ATOM 3811 C CA . GLU A 1 493 ? 19.542 18.308 36.281 1.00 66.88 493 GLU A CA 1
ATOM 3812 C C . GLU A 1 493 ? 19.871 19.771 36.601 1.00 66.88 493 GLU A C 1
ATOM 3814 O O . GLU A 1 493 ? 21.025 20.188 36.484 1.00 66.88 493 GLU A O 1
ATOM 3819 N N . GLN A 1 494 ? 18.890 20.547 37.073 1.00 63.34 494 GLN A N 1
ATOM 3820 C CA . GLN A 1 494 ? 19.111 21.936 37.489 1.00 63.34 494 GLN A CA 1
ATOM 3821 C C . GLN A 1 494 ? 20.030 22.036 38.713 1.00 63.34 494 GLN A C 1
ATOM 3823 O O . GLN A 1 494 ? 20.869 22.935 38.773 1.00 63.34 494 GLN A O 1
ATOM 3828 N N . ARG A 1 495 ? 19.926 21.103 39.671 1.00 61.19 495 ARG A N 1
ATOM 3829 C CA . ARG A 1 495 ? 20.857 21.026 40.809 1.00 61.19 495 ARG A CA 1
ATOM 3830 C C . ARG A 1 495 ? 22.265 20.619 40.379 1.00 61.19 495 ARG A C 1
ATOM 3832 O O . ARG A 1 495 ? 23.215 21.269 40.796 1.00 61.19 495 ARG A O 1
ATOM 3839 N N . GLY A 1 496 ? 22.404 19.636 39.491 1.00 58.09 496 GLY A N 1
ATOM 3840 C CA . GLY A 1 496 ? 23.702 19.228 38.947 1.00 58.09 496 GLY A CA 1
ATOM 3841 C C . GLY A 1 496 ? 24.389 20.330 38.129 1.00 58.09 496 GLY A C 1
ATOM 3842 O O . GLY A 1 496 ? 25.605 20.496 38.209 1.00 58.09 496 GLY A O 1
ATOM 3843 N N . GLN A 1 497 ? 23.625 21.143 37.391 1.00 55.47 497 GLN A N 1
ATOM 3844 C CA . GLN A 1 497 ? 24.150 22.319 36.683 1.00 55.47 497 GLN A CA 1
ATOM 3845 C C . GLN A 1 497 ? 24.521 23.467 37.634 1.00 55.47 497 GLN A C 1
ATOM 3847 O O . GLN A 1 497 ? 25.540 24.126 37.423 1.00 55.47 497 GLN A O 1
ATOM 3852 N N . ALA A 1 498 ? 23.739 23.697 38.695 1.00 53.72 498 ALA A N 1
ATOM 3853 C CA . ALA A 1 498 ? 24.048 24.702 39.714 1.00 53.72 498 ALA A CA 1
ATOM 3854 C C . ALA A 1 498 ? 25.302 24.340 40.533 1.00 53.72 498 ALA A C 1
ATOM 3856 O O . ALA A 1 498 ? 26.124 25.213 40.812 1.00 53.72 498 ALA A O 1
ATOM 3857 N N . GLU A 1 499 ? 25.494 23.059 40.855 1.00 53.34 499 GLU A N 1
ATOM 3858 C CA . GLU A 1 499 ? 26.708 22.559 41.514 1.00 53.34 499 GLU A CA 1
ATOM 3859 C C . GLU A 1 499 ? 27.928 22.600 40.575 1.00 53.34 499 GLU A C 1
ATOM 3861 O O . GLU A 1 499 ? 29.027 22.940 41.010 1.00 53.34 499 GLU A O 1
ATOM 3866 N N . GLY A 1 500 ? 27.745 22.376 39.268 1.00 49.12 500 GLY A N 1
ATOM 3867 C CA . GLY A 1 500 ? 28.804 22.534 38.260 1.00 49.12 500 GLY A CA 1
ATOM 3868 C C . GLY A 1 500 ? 29.252 23.985 38.013 1.00 49.12 500 GLY A C 1
ATOM 3869 O O . GLY A 1 500 ? 30.376 24.209 37.564 1.00 49.12 500 GLY A O 1
ATOM 3870 N N . LEU A 1 501 ? 28.407 24.975 38.324 1.00 50.03 501 LEU A N 1
ATOM 3871 C CA . LEU A 1 501 ? 28.721 26.409 38.231 1.00 50.03 501 LEU A CA 1
ATOM 3872 C C . LEU A 1 501 ? 29.358 26.983 39.507 1.00 50.03 501 LEU A C 1
ATOM 3874 O O . LEU A 1 501 ? 29.961 28.050 39.442 1.00 50.03 501 LEU A O 1
ATOM 3878 N N . GLN A 1 502 ? 29.259 26.291 40.648 1.00 50.75 502 GLN A N 1
ATOM 3879 C CA . GLN A 1 502 ? 29.966 26.664 41.884 1.00 50.75 502 GLN A CA 1
ATOM 3880 C C . GLN A 1 502 ? 31.391 26.094 41.968 1.00 50.75 502 GLN A C 1
ATOM 3882 O O . GLN A 1 502 ? 32.159 26.501 42.838 1.00 50.75 502 GLN A O 1
ATOM 3887 N N . ILE A 1 503 ? 31.765 25.193 41.054 1.00 52.19 503 ILE A N 1
ATOM 3888 C CA . ILE A 1 503 ? 33.118 24.637 40.930 1.00 52.19 503 ILE A CA 1
ATOM 3889 C C . ILE A 1 503 ? 33.759 25.164 39.635 1.00 52.19 503 ILE A C 1
ATOM 3891 O O . ILE A 1 503 ? 34.040 24.404 38.708 1.00 52.19 503 ILE A O 1
ATOM 3895 N N . ARG A 1 504 ? 33.966 26.481 39.541 1.00 39.97 504 ARG A N 1
ATOM 3896 C CA . ARG A 1 504 ? 34.906 27.103 38.595 1.00 39.97 504 ARG A CA 1
ATOM 3897 C C . ARG A 1 504 ? 35.557 28.339 39.186 1.00 39.97 504 ARG A C 1
ATOM 3899 O O . ARG A 1 504 ? 34.825 29.146 39.796 1.00 39.97 504 ARG A O 1
#

InterPro domains:
  IPR002901 Mannosyl-glycoprotein endo-beta-N-acetylglucosamidase-like domain [PF01832] (15-142)
  IPR002901 Mannosyl-glycoprotein endo-beta-N-acetylglucosamidase-like domain [SM00047] (1-148)
  IPR011055 Duplicated hybrid motif [G3DSA:2.70.70.10] (146-310)
  IPR011055 Duplicated hybrid motif [SSF51261] (150-306)
  IPR016047 M23ase, beta-sheet core domain [PF01551] (195-290)
  IPR051056 Glycosyl Hydrolase Family 73 [PTHR33308] (2-164)

Foldseek 3Di:
DDLLLVLCVQCLQLLLLLCLFQLAASLLLSLQLCVQCVSCPRPCCVQQLQSNQAFQDPVCVVVVFDWDFDQDVHGGTTTTGDPFNSVNSVVVSCVLRVDPLNVVVSVDDSLPLLSSLVSCVVSCVDDDPCSSVSSVCSCVVNVSSVSSVVSVVLVVVLPDDDAKAFADQFDFDAAWEWLAFAAWDQQPVHNVDIDGQLFTWTFDRFGFGWDGTFFWAWADFDCALAAAQGTKTWTWDADPQRKIKIKMKGQFSFASDDHGDTHHTRDGGGTWHRGYDRGDGTTITIWMWIQDPVRDIDRDGVLLVVLVSCVSNVPPYFHDYLLDGSNPVNDDPVDPPDPPDSPQALLVLLVVLLPTPSLPQPPPPDDVLVVLQSLLQSLLLSLQLVLVVDDSSVSSSSSVVCSNQQKHWLCSLAVQFPTWMWHDDHVAAIKIWTHHPPGIDIDRDDPVLSVQLSVLSPPPVDDSVRSSNSNNVSVVVRVVVRVVVVVVVVVVVVVVVVVVVVPD

Organism: Bacteroides thetaiotaomicron (NCBI:txid818)

Sequence (504 aa):
MSKNQEYAERYANFAMVQMRKYGIPASVTLAQGILESSNGQSRLAQKENNHFGIKATAAWIEGGGKYGLYTDDKPDEKFCSYATVGDSYEHHSRFLKENKRYADCFKLAADDYKGWAQGLERAGYATGGNYAANLQRIIEVNGLDKYDRMVMEAGISQGKAATEHYSFPVKRDEFLLVTSPFGMREDPMNPDKQQMHKGIDIRTNQEAVLATEDKGKVVAVNLNADTPGGRSVTVEYGRADNSKVQVSYHHLETVGVKTGETVNAGQQLGVSGNTGTRTTGEHLHLEVKQIHVNGTLREVNPAAYLTEIAQKGNIGLQLLSDGKDLMAKFRTQENETPSIGLTDSPEDWMKKLLSSEDSGVRMSGNDPIMELVMEMFTSLMALAVQIDSKEQDQQMGAATKAALEKRIDLSSLVPSLRSCELVIQDNARPILYAQDATGSYSHELTAAEMNRLSLILNHTDMPDESKRHRIGTAVNHILVAERAARSYEQGMEQRGQAEGLQIR